Protein AF-A0AAV9ETV6-F1 (afdb_monomer_lite)

InterPro domains:
  IPR001173 Glycosyltransferase 2-like [PF13632] (322-531)
  IPR029044 Nucleotide-diphospho-sugar transferases [G3DSA:3.90.550.10] (221-447)
  IPR029044 Nucleotide-diphospho-sugar transferases [SSF53448] (230-508)

Secondary structure (DSSP, 8-state):
-------TTTT-----PPPP---PPPPPPPPP---------------------HHHHHHHHHHHHHHHHHHHHHHHHHHHHHHHHHHHHHHHHHHS-SSSS-TTHHHHHHHHHHHHHHHHHHHHHHHHHHHHTT----SS------S-----HHHHHHHHHHHHIIIIIHHHHHHHHHHHHHHHHHHHHHHHHHHHHHHHHHHTT--PPPSS-GGGGT-TTSTT--PPPEEEEEEESS-TTTHHHHHHHHHT--S-TTSEEEEEEE----HHHHHHHHHHHHHHHHTT--EEEEE-SS-TTHHHHHHHHHHTSGGGGG-SEEEE--TT-B--TTHHHHHGGGGSS-TTEEEEEEEEEETTTTSSHHHHHHHHHHHIIIIIIIHHHHHHHS-----SSSEEEEHHHHHHTT---SSSS-HHHHHHHHHHHTT-EEEEEEEEEEEE----SHHHHHHHHHHHHHHHHHHHHHHHHHHHHSSS-HHHHHIIIIIIIIIIIIIHHHHHHIIIIIIHHHHHH-TTSPPPHIIIIIHHHHHHHHHHSS-----GGGSSSS-------

Structure (mmCIF, N/CA/C/O backbone):
data_AF-A0AAV9ETV6-F1
#
_entry.id   AF-A0AAV9ETV6-F1
#
loop_
_atom_site.group_PDB
_atom_site.id
_atom_site.type_symbol
_atom_site.label_atom_id
_atom_site.label_alt_id
_atom_site.label_comp_id
_atom_site.label_asym_id
_atom_site.label_entity_id
_atom_site.label_seq_id
_atom_site.pdbx_PDB_ins_code
_atom_site.Cartn_x
_atom_site.Cartn_y
_atom_site.Cartn_z
_atom_site.occupancy
_atom_site.B_iso_or_equiv
_atom_site.auth_seq_id
_atom_site.auth_comp_id
_atom_site.auth_asym_id
_atom_site.auth_atom_id
_atom_site.pdbx_PDB_model_num
ATOM 1 N N . MET A 1 1 ? -21.860 4.421 -72.897 1.00 30.73 1 MET A N 1
ATOM 2 C CA . MET A 1 1 ? -22.232 5.645 -72.159 1.00 30.73 1 MET A CA 1
ATOM 3 C C . MET A 1 1 ? -23.097 5.223 -70.989 1.00 30.73 1 MET A C 1
ATOM 5 O O . MET A 1 1 ? -24.034 4.466 -71.198 1.00 30.73 1 MET A O 1
ATOM 9 N N . ALA A 1 2 ? -22.692 5.598 -69.779 1.00 28.62 2 ALA A N 1
ATOM 10 C CA . ALA A 1 2 ? -23.353 5.232 -68.531 1.00 28.62 2 ALA A CA 1
ATOM 11 C C . ALA A 1 2 ? -24.720 5.914 -68.372 1.00 28.62 2 ALA A C 1
ATOM 13 O O . ALA A 1 2 ? -24.930 6.994 -68.929 1.00 28.62 2 ALA A O 1
ATOM 14 N N . PRO A 1 3 ? -25.574 5.345 -67.511 1.00 32.81 3 PRO A N 1
ATOM 15 C CA . PRO A 1 3 ? -26.337 6.158 -66.580 1.00 32.81 3 PRO A CA 1
ATOM 16 C C . PRO A 1 3 ? -26.107 5.737 -65.119 1.00 32.81 3 PRO A C 1
ATOM 18 O O . PRO A 1 3 ? -25.825 4.585 -64.795 1.00 32.81 3 PRO A O 1
ATOM 21 N N . SER A 1 4 ? -26.193 6.749 -64.262 1.00 32.59 4 SER A N 1
ATOM 22 C CA . SER A 1 4 ? -26.050 6.770 -62.807 1.00 32.59 4 SER A CA 1
ATOM 23 C C . SER A 1 4 ? -27.175 6.046 -62.070 1.00 32.59 4 SER A C 1
ATOM 25 O O . SER A 1 4 ? -28.327 6.166 -62.483 1.00 32.59 4 SER A O 1
ATOM 27 N N . LEU A 1 5 ? -26.872 5.448 -60.911 1.00 27.88 5 LEU A N 1
ATOM 28 C CA . LEU A 1 5 ? -27.871 5.160 -59.879 1.00 27.88 5 LEU A CA 1
ATOM 29 C C . LEU A 1 5 ? -27.346 5.515 -58.480 1.00 27.88 5 LEU A C 1
ATOM 31 O O . LEU A 1 5 ? -26.204 5.229 -58.121 1.00 27.88 5 LEU A O 1
ATOM 35 N N . ASP A 1 6 ? -28.230 6.208 -57.774 1.00 27.58 6 ASP A N 1
ATOM 36 C CA . ASP A 1 6 ? -28.139 6.872 -56.478 1.00 27.58 6 ASP A CA 1
ATOM 37 C C . ASP A 1 6 ? -28.279 5.862 -55.318 1.00 27.58 6 ASP A C 1
ATOM 39 O O . ASP A 1 6 ? -29.001 4.875 -55.442 1.00 27.58 6 ASP A O 1
ATOM 43 N N . PHE A 1 7 ? -27.589 6.091 -54.196 1.00 32.94 7 PHE A N 1
ATOM 44 C CA . PHE A 1 7 ? -27.549 5.191 -53.025 1.00 32.94 7 PHE A CA 1
ATOM 45 C C . PHE A 1 7 ? -28.099 5.856 -51.748 1.00 32.94 7 PHE A C 1
ATOM 47 O O . PHE A 1 7 ? -27.670 5.551 -50.632 1.00 32.94 7 PHE A O 1
ATOM 54 N N . SER A 1 8 ? -29.073 6.758 -51.884 1.00 31.41 8 SER A N 1
ATOM 55 C CA . SER A 1 8 ? -29.690 7.462 -50.753 1.00 31.41 8 SER A CA 1
ATOM 56 C C . SER A 1 8 ? -30.632 6.612 -49.879 1.00 31.41 8 SER A C 1
ATOM 58 O O . SER A 1 8 ? -31.135 7.119 -48.882 1.00 31.41 8 SER A O 1
ATOM 60 N N . GLU A 1 9 ? -30.856 5.327 -50.176 1.00 29.98 9 GLU A N 1
ATOM 61 C CA . GLU A 1 9 ? -31.772 4.468 -49.396 1.00 29.98 9 GLU A CA 1
ATOM 62 C C . GLU A 1 9 ? -31.113 3.594 -48.316 1.00 29.98 9 GLU A C 1
ATOM 64 O O . GLU A 1 9 ? -31.819 2.919 -47.567 1.00 29.98 9 GLU A O 1
ATOM 69 N N . TRP A 1 10 ? -29.784 3.605 -48.146 1.00 30.84 10 TRP A N 1
ATOM 70 C CA . TRP A 1 10 ? -29.160 2.692 -47.171 1.00 30.84 10 TRP A CA 1
ATOM 71 C C . TRP A 1 10 ? -29.097 3.215 -45.721 1.00 30.84 10 TRP A C 1
ATOM 73 O O . TRP A 1 10 ? -28.673 2.490 -44.823 1.00 30.84 10 TRP A O 1
ATOM 83 N N . TRP A 1 11 ? -29.551 4.447 -45.466 1.00 29.66 11 TRP A N 1
ATOM 84 C CA . TRP A 1 11 ? -29.438 5.131 -44.165 1.00 29.66 11 TRP A CA 1
ATOM 85 C C . TRP A 1 11 ? -30.767 5.314 -43.417 1.00 29.66 11 TRP A C 1
ATOM 87 O O . TRP A 1 11 ? -30.956 6.302 -42.712 1.00 29.66 11 TRP A O 1
ATOM 97 N N . ALA A 1 12 ? -31.683 4.349 -43.513 1.00 30.08 12 ALA A N 1
ATOM 98 C CA . ALA A 1 12 ? -32.886 4.336 -42.684 1.00 30.08 12 ALA A CA 1
ATOM 99 C C . ALA A 1 12 ? -33.150 2.945 -42.093 1.00 30.08 12 ALA A C 1
ATOM 101 O O . ALA A 1 12 ? -33.788 2.103 -42.722 1.00 30.08 12 ALA A O 1
ATOM 102 N N . ARG A 1 13 ? -32.682 2.712 -40.857 1.00 26.73 13 ARG A N 1
ATOM 103 C CA . ARG A 1 13 ? -33.372 1.854 -39.878 1.00 26.73 13 ARG A CA 1
ATOM 104 C C . ARG A 1 13 ? -32.829 2.071 -38.463 1.00 26.73 13 ARG A C 1
ATOM 106 O O . ARG A 1 13 ? -31.669 1.784 -38.182 1.00 26.73 13 ARG A O 1
ATOM 113 N N . GLU A 1 14 ? -33.711 2.585 -37.611 1.00 29.44 14 GLU A N 1
ATOM 114 C CA . GLU A 1 14 ? -33.550 2.776 -36.170 1.00 29.44 14 GLU A CA 1
ATOM 115 C C . GLU A 1 14 ? -33.393 1.462 -35.386 1.00 29.44 14 GLU A C 1
ATOM 117 O O . GLU A 1 14 ? -33.915 0.405 -35.753 1.00 29.44 14 GLU A O 1
ATOM 122 N N . ASP A 1 15 ? -32.679 1.614 -34.270 1.00 33.44 15 ASP A N 1
ATOM 123 C CA . ASP A 1 15 ? -32.663 0.874 -33.008 1.00 33.44 15 ASP A CA 1
ATOM 124 C C . ASP A 1 15 ? -33.574 -0.353 -32.840 1.00 33.44 15 ASP A C 1
ATOM 126 O O . ASP A 1 15 ? -34.796 -0.262 -32.698 1.00 33.44 15 ASP A O 1
ATOM 130 N N . ARG A 1 16 ? -32.939 -1.514 -32.617 1.00 27.31 16 ARG A N 1
ATOM 131 C CA . ARG A 1 16 ? -33.507 -2.590 -31.791 1.00 27.31 16 ARG A CA 1
ATOM 132 C C . ARG A 1 16 ? -32.465 -3.179 -30.839 1.00 27.31 16 ARG A C 1
ATOM 134 O O . ARG A 1 16 ? -31.429 -3.689 -31.252 1.00 27.31 16 ARG A O 1
ATOM 141 N N . LYS A 1 17 ? -32.809 -3.113 -29.548 1.00 33.75 17 LYS A N 1
ATOM 142 C CA . LYS A 1 17 ? -32.171 -3.759 -28.391 1.00 33.75 17 LYS A CA 1
ATOM 143 C C . LYS A 1 17 ? -31.895 -5.247 -28.660 1.00 33.75 17 LYS A C 1
ATOM 145 O O . LYS A 1 17 ? -32.808 -5.972 -29.046 1.00 33.75 17 LYS A O 1
ATOM 150 N N . GLY A 1 18 ? -30.664 -5.697 -28.411 1.00 27.56 18 GLY A N 1
ATOM 151 C CA . GLY A 1 18 ? -30.272 -7.110 -28.462 1.00 27.56 18 GLY A CA 1
ATOM 152 C C . GLY A 1 18 ? -30.335 -7.775 -27.083 1.00 27.56 18 GLY A C 1
ATOM 153 O O . GLY A 1 18 ? -29.754 -7.277 -26.123 1.00 27.56 18 GLY A O 1
ATOM 154 N N . THR A 1 19 ? -31.059 -8.889 -27.004 1.00 28.94 19 THR A N 1
ATOM 155 C CA . THR A 1 19 ? -31.163 -9.838 -25.883 1.00 28.94 19 THR A CA 1
ATOM 156 C C . THR A 1 19 ? -29.903 -10.715 -25.735 1.00 28.94 19 THR A C 1
ATOM 158 O O . THR A 1 19 ? -29.146 -10.862 -26.698 1.00 28.94 19 THR A O 1
ATOM 161 N N . PRO A 1 20 ? -29.652 -11.312 -24.550 1.00 29.55 20 PRO A N 1
ATOM 162 C CA . PRO A 1 20 ? -28.448 -12.100 -24.289 1.00 29.55 20 PRO A CA 1
ATOM 163 C C . PRO A 1 20 ? -28.511 -13.472 -24.977 1.00 29.55 20 PRO A C 1
ATOM 165 O O . PRO A 1 20 ? -29.491 -14.205 -24.855 1.00 29.55 20 PRO A O 1
ATOM 168 N N . VAL A 1 21 ? -27.444 -13.817 -25.699 1.00 25.42 21 VAL A N 1
ATOM 169 C CA . VAL A 1 21 ? -27.274 -15.110 -26.371 1.00 25.42 21 VAL A CA 1
ATOM 170 C C . VAL A 1 21 ? -26.836 -16.158 -25.347 1.00 25.42 21 VAL A C 1
ATOM 172 O O . VAL A 1 21 ? -25.746 -16.078 -24.785 1.00 25.42 21 VAL A O 1
ATOM 175 N N . VAL A 1 22 ? -27.701 -17.146 -25.126 1.00 25.89 22 VAL A N 1
ATOM 176 C CA . VAL A 1 22 ? -27.409 -18.395 -24.415 1.00 25.89 22 VAL A CA 1
ATOM 177 C C . VAL A 1 22 ? -26.525 -19.259 -25.316 1.00 25.89 22 VAL A C 1
ATOM 179 O O . VAL A 1 22 ? -26.922 -19.598 -26.428 1.00 25.89 22 VAL A O 1
ATOM 182 N N . VAL A 1 23 ? -25.326 -19.608 -24.849 1.00 24.75 23 VAL A N 1
ATOM 183 C CA . VAL A 1 23 ? -24.436 -20.562 -25.526 1.00 24.75 23 VAL A CA 1
ATOM 184 C C . VAL A 1 23 ? -24.664 -21.940 -24.911 1.00 24.75 23 VAL A C 1
ATOM 186 O O . VAL A 1 23 ? -24.198 -22.226 -23.811 1.00 24.75 23 VAL A O 1
ATOM 189 N N . THR A 1 24 ? -25.396 -22.795 -25.617 1.00 24.56 24 THR A N 1
ATOM 190 C CA . THR A 1 24 ? -25.447 -24.238 -25.359 1.00 24.56 24 THR A CA 1
ATOM 191 C C . THR A 1 24 ? -24.158 -24.881 -25.871 1.00 24.56 24 THR A C 1
ATOM 193 O O . THR A 1 24 ? -23.831 -24.750 -27.049 1.00 24.56 24 THR A O 1
ATOM 196 N N . MET A 1 25 ? -23.412 -25.560 -24.994 1.00 26.31 25 MET A N 1
ATOM 197 C CA . MET A 1 25 ? -22.269 -26.384 -25.396 1.00 26.31 25 MET A CA 1
ATOM 198 C C . MET A 1 25 ? -22.768 -27.733 -25.926 1.00 26.31 25 MET A C 1
ATOM 200 O O . MET A 1 25 ? -23.367 -28.502 -25.177 1.00 26.31 25 MET A O 1
ATOM 204 N N . GLU A 1 26 ? -22.501 -28.029 -27.197 1.00 26.34 26 GLU A N 1
ATOM 205 C CA . GLU A 1 26 ? -22.598 -29.385 -27.744 1.00 26.34 26 GLU A CA 1
ATOM 206 C C . GLU A 1 26 ? -21.271 -30.135 -27.543 1.00 26.34 26 GLU A C 1
ATOM 208 O O . GLU A 1 26 ? -20.179 -29.594 -27.724 1.00 26.34 26 GLU A O 1
ATOM 213 N N . ASN A 1 27 ? -21.394 -31.391 -27.124 1.00 27.73 27 ASN A N 1
ATOM 214 C CA . ASN A 1 27 ? -20.329 -32.297 -26.702 1.00 27.73 27 ASN A CA 1
ATOM 215 C C . ASN A 1 27 ? -19.832 -33.121 -27.914 1.00 27.73 27 ASN A C 1
ATOM 217 O O . ASN A 1 27 ? -20.678 -33.706 -28.595 1.00 27.73 27 ASN A O 1
ATOM 221 N N . PRO A 1 28 ? -18.523 -33.235 -28.220 1.00 33.41 28 PRO A N 1
ATOM 222 C CA . PRO A 1 28 ? -18.075 -34.083 -29.320 1.00 33.41 28 PRO A CA 1
ATOM 223 C C . PRO A 1 28 ? -17.783 -35.518 -28.846 1.00 33.41 28 PRO A C 1
ATOM 225 O O . PRO A 1 28 ? -16.863 -35.763 -28.065 1.00 33.41 28 PRO A O 1
ATOM 228 N N . ASN A 1 29 ? -18.564 -36.470 -29.367 1.00 25.42 29 ASN A N 1
ATOM 229 C CA . ASN A 1 29 ? -18.336 -37.914 -29.258 1.00 25.42 29 ASN A CA 1
ATOM 230 C C . ASN A 1 29 ? -17.029 -38.325 -29.962 1.00 25.42 29 ASN A C 1
ATOM 232 O O . ASN A 1 29 ? -16.847 -38.045 -31.147 1.00 25.42 29 ASN A O 1
ATOM 236 N N . TYR A 1 30 ? -16.162 -39.059 -29.262 1.00 27.92 30 TYR A N 1
ATOM 237 C CA . TYR A 1 30 ? -15.064 -39.820 -29.863 1.00 27.92 30 TYR A CA 1
ATOM 238 C C . TYR A 1 30 ? -15.532 -41.252 -30.155 1.00 27.92 30 TYR A C 1
ATOM 240 O O . TYR A 1 30 ? -15.986 -41.951 -29.252 1.00 27.92 30 TYR A O 1
ATOM 248 N N . SER A 1 31 ? -15.409 -41.693 -31.409 1.00 24.39 31 SER A N 1
ATOM 249 C CA . SER A 1 31 ? -15.643 -43.078 -31.834 1.00 24.39 31 SER A CA 1
ATOM 250 C C . SER A 1 31 ? -14.358 -43.902 -31.717 1.00 24.39 31 SER A C 1
ATOM 252 O O . SER A 1 31 ? -13.364 -43.606 -32.384 1.00 24.39 31 SER A O 1
ATOM 254 N N . VAL A 1 32 ? -14.399 -44.942 -30.886 1.00 26.80 32 VAL A N 1
ATOM 255 C CA . VAL A 1 32 ? -13.412 -46.027 -30.820 1.00 26.80 32 VAL A CA 1
ATOM 256 C C . VAL A 1 32 ? -13.724 -47.012 -31.951 1.00 26.80 32 VAL A C 1
ATOM 258 O O . VAL A 1 32 ? -14.863 -47.446 -32.086 1.00 26.80 32 VAL A O 1
ATOM 261 N N . LEU A 1 33 ? -12.731 -47.319 -32.786 1.00 25.58 33 LEU A N 1
ATOM 262 C CA . LEU A 1 33 ? -12.790 -48.366 -33.808 1.00 25.58 33 LEU A CA 1
ATOM 263 C C . LEU A 1 33 ? -12.015 -49.576 -33.277 1.00 25.58 33 LEU A C 1
ATOM 265 O O . LEU A 1 33 ? -10.786 -49.542 -33.210 1.00 25.58 33 LEU A O 1
ATOM 269 N N . GLU A 1 34 ? -12.756 -50.603 -32.870 1.00 26.25 34 GLU A N 1
ATOM 270 C CA . GLU A 1 34 ? -12.272 -51.972 -32.687 1.00 26.25 34 GLU A CA 1
ATOM 271 C C . GLU A 1 34 ? -12.069 -52.618 -34.065 1.00 26.25 34 GLU A C 1
ATOM 273 O O . GLU A 1 34 ? -12.884 -52.435 -34.972 1.00 26.25 34 GLU A O 1
ATOM 278 N N . ILE A 1 35 ? -10.973 -53.358 -34.227 1.00 27.78 35 ILE A N 1
ATOM 279 C CA . ILE A 1 35 ? -10.763 -54.280 -35.345 1.00 27.78 35 ILE A CA 1
ATOM 280 C C . ILE A 1 35 ? -10.253 -55.581 -34.728 1.00 27.78 35 ILE A C 1
ATOM 282 O O . ILE A 1 35 ? -9.088 -55.646 -34.341 1.00 27.78 35 ILE A O 1
ATOM 286 N N . ASP A 1 36 ? -11.127 -56.580 -34.675 1.00 26.38 36 ASP A N 1
ATOM 287 C CA . ASP A 1 36 ? -10.782 -57.999 -34.584 1.00 26.38 36 ASP A CA 1
ATOM 288 C C . ASP A 1 36 ? -11.114 -58.638 -35.942 1.00 26.38 36 ASP A C 1
ATOM 290 O O . ASP A 1 36 ? -12.184 -58.387 -36.501 1.00 26.38 36 ASP A O 1
ATOM 294 N N . ASP A 1 37 ? -10.169 -59.368 -36.540 1.00 28.03 37 ASP A N 1
ATOM 295 C CA . ASP A 1 37 ? -10.215 -60.838 -36.530 1.00 28.03 37 ASP A CA 1
ATOM 296 C C . ASP A 1 37 ? -9.088 -61.488 -37.356 1.00 28.03 37 ASP A C 1
ATOM 298 O O . ASP A 1 37 ? -8.572 -60.952 -38.340 1.00 28.03 37 ASP A O 1
ATOM 302 N N . GLU A 1 38 ? -8.714 -62.675 -36.881 1.00 28.30 38 GLU A N 1
ATOM 303 C CA . GLU A 1 38 ? -7.606 -63.547 -37.267 1.00 28.30 38 GLU A CA 1
ATOM 304 C C . GLU A 1 38 ? -7.833 -64.344 -38.570 1.00 28.30 38 GLU A C 1
ATOM 306 O O . GLU A 1 38 ? -8.956 -64.689 -38.934 1.00 28.30 38 GLU A O 1
ATOM 311 N N . SER A 1 39 ? -6.744 -64.748 -39.242 1.00 27.11 39 SER A N 1
ATOM 312 C CA . SER A 1 39 ? -6.502 -66.153 -39.645 1.00 27.11 39 SER A CA 1
ATOM 313 C C . SER A 1 39 ? -5.148 -66.348 -40.355 1.00 27.11 39 SER A C 1
ATOM 315 O O . SER A 1 39 ? -4.560 -65.436 -40.930 1.00 27.11 39 SER A O 1
ATOM 317 N N . GLU A 1 40 ? -4.643 -67.570 -40.205 1.00 26.86 40 GLU A N 1
ATOM 318 C CA . GLU A 1 40 ? -3.270 -68.078 -40.289 1.00 26.86 40 GLU A CA 1
ATOM 319 C C . GLU A 1 40 ? -2.619 -68.092 -41.691 1.00 26.86 40 GLU A C 1
ATOM 321 O O . GLU A 1 40 ? -3.314 -68.210 -42.691 1.00 26.86 40 GLU A O 1
ATOM 326 N N . PHE A 1 41 ? -1.272 -68.075 -41.757 1.00 25.06 41 PHE A N 1
ATOM 327 C CA . PHE A 1 41 ? -0.443 -69.134 -42.387 1.00 25.06 41 PHE A CA 1
ATOM 328 C C . PHE A 1 41 ? 1.083 -68.863 -42.236 1.00 25.06 41 PHE A C 1
ATOM 330 O O . PHE A 1 41 ? 1.643 -67.950 -42.832 1.00 25.06 41 PHE A O 1
ATOM 337 N N . ILE A 1 42 ? 1.729 -69.699 -41.410 1.00 27.64 42 ILE A N 1
ATOM 338 C CA . ILE A 1 42 ? 3.054 -70.359 -41.523 1.00 27.64 42 ILE A CA 1
ATOM 339 C C . ILE A 1 42 ? 4.256 -69.605 -42.155 1.00 27.64 42 ILE A C 1
ATOM 341 O O . ILE A 1 42 ? 4.328 -69.426 -43.366 1.00 27.64 42 ILE A O 1
ATOM 345 N N . GLY A 1 43 ? 5.336 -69.459 -41.364 1.00 24.67 43 GLY A N 1
ATOM 346 C CA . GLY A 1 43 ? 6.658 -69.954 -41.794 1.00 24.67 43 GLY A CA 1
ATOM 347 C C . GLY A 1 43 ? 7.870 -69.007 -41.796 1.00 24.67 43 GLY A C 1
ATOM 348 O O . GLY A 1 43 ? 8.061 -68.217 -42.710 1.00 24.67 43 GLY A O 1
ATOM 349 N N . SER A 1 44 ? 8.805 -69.307 -40.888 1.00 24.14 44 SER A N 1
ATOM 350 C CA . SER A 1 44 ? 10.272 -69.143 -40.986 1.00 24.14 44 SER A CA 1
ATOM 351 C C . SER A 1 44 ? 10.947 -67.819 -40.577 1.00 24.14 44 SER A C 1
ATOM 353 O O . SER A 1 44 ? 10.694 -66.726 -41.071 1.00 24.14 44 SER A O 1
ATOM 355 N N . VAL A 1 45 ? 11.891 -68.003 -39.653 1.00 36.00 45 VAL A N 1
ATOM 356 C CA . VAL A 1 45 ? 12.966 -67.108 -39.217 1.00 36.00 45 VAL A CA 1
ATOM 357 C C . VAL A 1 45 ? 14.028 -67.012 -40.321 1.00 36.00 45 VAL A C 1
ATOM 359 O O . VAL A 1 45 ? 14.406 -68.064 -40.823 1.00 36.00 45 VAL A O 1
ATOM 362 N N . ILE A 1 46 ? 14.542 -65.807 -40.637 1.00 29.89 46 ILE A N 1
ATOM 363 C CA . ILE A 1 46 ? 15.963 -65.495 -40.949 1.00 29.89 46 ILE A CA 1
ATOM 364 C C . ILE A 1 46 ? 16.187 -63.971 -41.148 1.00 29.89 46 ILE A C 1
ATOM 366 O O . ILE A 1 46 ? 15.538 -63.317 -41.954 1.00 29.89 46 ILE A O 1
ATOM 370 N N . ASP A 1 47 ? 17.131 -63.472 -40.345 1.00 27.27 47 ASP A N 1
ATOM 371 C CA . ASP A 1 47 ? 18.176 -62.434 -40.482 1.00 27.27 47 ASP A CA 1
ATOM 372 C C . ASP A 1 47 ? 18.043 -61.110 -41.298 1.00 27.27 47 ASP A C 1
ATOM 374 O O . ASP A 1 47 ? 17.503 -61.009 -42.393 1.00 27.27 47 ASP A O 1
ATOM 378 N N . LYS A 1 48 ? 18.680 -60.092 -40.695 1.00 40.28 48 LYS A N 1
ATOM 379 C CA . LYS A 1 48 ? 19.070 -58.720 -41.092 1.00 40.28 48 LYS A CA 1
ATOM 380 C C . LYS A 1 48 ? 18.851 -58.234 -42.536 1.00 40.28 48 LYS A C 1
ATOM 382 O O . LYS A 1 48 ? 19.459 -58.712 -43.485 1.00 40.28 48 LYS A O 1
ATOM 387 N N . GLY A 1 49 ? 18.248 -57.040 -42.633 1.00 26.09 49 GLY A N 1
ATOM 388 C CA . GLY A 1 49 ? 18.327 -56.167 -43.811 1.00 26.09 49 GLY A CA 1
ATOM 389 C C . GLY A 1 49 ? 18.049 -54.696 -43.490 1.00 26.09 49 GLY A C 1
ATOM 390 O O . GLY A 1 49 ? 16.911 -54.264 -43.344 1.00 26.09 49 GLY A O 1
ATOM 391 N N . ARG A 1 50 ? 19.116 -53.906 -43.370 1.00 45.38 50 ARG A N 1
ATOM 392 C CA . ARG A 1 50 ? 19.131 -52.454 -43.150 1.00 45.38 50 ARG A CA 1
ATOM 393 C C . ARG A 1 50 ? 18.590 -51.739 -44.399 1.00 45.38 50 ARG A C 1
ATOM 395 O O . ARG A 1 50 ? 19.280 -51.675 -45.406 1.00 45.38 50 ARG A O 1
ATOM 402 N N . GLY A 1 51 ? 17.392 -51.160 -44.319 1.00 36.62 51 GLY A N 1
ATOM 403 C CA . GLY A 1 51 ? 16.803 -50.383 -45.416 1.00 36.62 51 GLY A CA 1
ATOM 404 C C . GLY A 1 51 ? 15.738 -49.404 -44.928 1.00 36.62 51 GLY A C 1
ATOM 405 O O . GLY A 1 51 ? 14.550 -49.609 -45.153 1.00 36.62 51 GLY A O 1
ATOM 406 N N . ARG A 1 52 ? 16.141 -48.335 -44.224 1.00 44.75 52 ARG A N 1
ATOM 407 C CA . ARG A 1 52 ? 15.217 -47.239 -43.886 1.00 44.75 52 ARG A CA 1
ATOM 408 C C . ARG A 1 52 ? 14.804 -46.532 -45.176 1.00 44.75 52 ARG A C 1
ATOM 410 O O . ARG A 1 52 ? 15.616 -45.902 -45.846 1.00 44.75 52 ARG A O 1
ATOM 417 N N . ASN A 1 53 ? 13.529 -46.683 -45.505 1.00 48.88 53 ASN A N 1
ATOM 418 C CA . ASN A 1 53 ? 12.889 -46.228 -46.727 1.00 48.88 53 ASN A CA 1
ATOM 419 C C . ASN A 1 53 ? 12.952 -44.689 -46.817 1.00 48.88 53 ASN A C 1
ATOM 421 O O . ASN A 1 53 ? 12.338 -43.992 -46.007 1.00 48.88 53 ASN A O 1
ATOM 425 N N . ALA A 1 54 ? 13.693 -44.146 -47.790 1.00 53.59 54 ALA A N 1
ATOM 426 C CA . ALA A 1 54 ? 13.883 -42.701 -47.979 1.00 53.59 54 ALA A CA 1
ATOM 427 C C . ALA A 1 54 ? 12.549 -41.929 -48.043 1.00 53.59 54 ALA A C 1
ATOM 429 O O . ALA A 1 54 ? 12.453 -40.809 -47.549 1.00 53.59 54 ALA A O 1
ATOM 430 N N . LYS A 1 55 ? 11.489 -42.584 -48.535 1.00 51.59 55 LYS A N 1
ATOM 431 C CA . LYS A 1 55 ? 10.124 -42.048 -48.625 1.00 51.59 55 LYS A CA 1
ATOM 432 C C . LYS A 1 55 ? 9.506 -41.694 -47.263 1.00 51.59 55 LYS A C 1
ATOM 434 O O . LYS A 1 55 ? 8.740 -40.738 -47.179 1.00 51.59 55 LYS A O 1
ATOM 439 N N . GLN A 1 56 ? 9.861 -42.410 -46.192 1.00 52.69 56 GLN A N 1
ATOM 440 C CA . GLN A 1 56 ? 9.368 -42.141 -44.833 1.00 52.69 56 GLN A CA 1
ATOM 441 C C . GLN A 1 56 ? 10.014 -40.881 -44.236 1.00 52.69 56 GLN A C 1
ATOM 443 O O . GLN A 1 56 ? 9.353 -40.105 -43.549 1.00 52.69 56 GLN A O 1
ATOM 448 N N . PHE A 1 57 ? 11.291 -40.634 -44.545 1.00 52.38 57 PHE A N 1
ATOM 449 C CA . PHE A 1 57 ? 12.005 -39.441 -44.084 1.00 52.38 57 PHE A CA 1
ATOM 450 C C . PHE A 1 57 ? 11.514 -38.178 -44.808 1.00 52.38 57 PHE A C 1
ATOM 452 O O . PHE A 1 57 ? 11.326 -37.138 -44.176 1.00 52.38 57 PHE A O 1
ATOM 459 N N . THR A 1 58 ? 11.215 -38.286 -46.108 1.00 63.25 58 THR A N 1
ATOM 460 C CA . THR A 1 58 ? 10.603 -37.206 -46.900 1.00 63.25 58 THR A CA 1
ATOM 461 C C . THR A 1 58 ? 9.219 -36.830 -46.367 1.00 63.25 58 THR A C 1
ATOM 463 O O . THR A 1 58 ? 8.910 -35.647 -46.243 1.00 63.25 58 THR A O 1
ATOM 466 N N . TRP A 1 59 ? 8.412 -37.820 -45.969 1.00 62.28 59 TRP A N 1
ATOM 467 C CA . TRP A 1 59 ? 7.083 -37.592 -45.393 1.00 62.28 59 TRP A CA 1
ATOM 468 C C . TRP A 1 59 ? 7.125 -36.885 -44.033 1.00 62.28 59 TRP A C 1
ATOM 470 O O . TRP A 1 59 ? 6.341 -35.970 -43.790 1.00 62.28 59 TRP A O 1
ATOM 480 N N . VAL A 1 60 ? 8.070 -37.245 -43.159 1.00 70.00 60 VAL A N 1
ATOM 481 C CA . VAL A 1 60 ? 8.244 -36.580 -41.854 1.00 70.00 60 VAL A CA 1
ATOM 482 C C . VAL A 1 60 ? 8.725 -35.132 -42.016 1.00 70.00 60 VAL A C 1
ATOM 484 O O . VAL A 1 60 ? 8.282 -34.250 -41.278 1.00 70.00 60 VAL A O 1
ATOM 487 N N . LEU A 1 61 ? 9.597 -34.863 -42.993 1.00 67.12 61 LEU A N 1
ATOM 488 C CA . LEU A 1 61 ? 10.038 -33.505 -43.332 1.00 67.12 61 LEU A CA 1
ATOM 489 C C . LEU A 1 61 ? 8.897 -32.655 -43.903 1.00 67.12 61 LEU A C 1
ATOM 491 O O . LEU A 1 61 ? 8.725 -31.516 -43.470 1.00 67.12 61 LEU A O 1
ATOM 495 N N . LEU A 1 62 ? 8.076 -33.220 -44.792 1.00 65.94 62 LEU A N 1
ATOM 496 C CA . LEU A 1 62 ? 6.877 -32.564 -45.325 1.00 65.94 62 LEU A CA 1
ATOM 497 C C . LEU A 1 62 ? 5.853 -32.252 -44.226 1.00 65.94 62 LEU A C 1
ATOM 499 O O . LEU A 1 62 ? 5.326 -31.143 -44.182 1.00 65.94 62 LEU A O 1
ATOM 503 N N . LEU A 1 63 ? 5.633 -33.170 -43.280 1.00 64.19 63 LEU A N 1
ATOM 504 C CA . LEU A 1 63 ? 4.758 -32.944 -42.123 1.00 64.19 63 LEU A CA 1
ATOM 505 C C . LEU A 1 63 ? 5.273 -31.826 -41.208 1.00 64.19 63 LEU A C 1
ATOM 507 O O . LEU A 1 63 ? 4.488 -30.990 -40.761 1.00 64.19 63 LEU A O 1
ATOM 511 N N . LYS A 1 64 ? 6.587 -31.765 -40.948 1.00 63.72 64 LYS A N 1
ATOM 512 C CA . LYS A 1 64 ? 7.193 -30.674 -40.164 1.00 63.72 64 LYS A CA 1
ATOM 513 C C . LYS A 1 64 ? 7.124 -29.330 -40.893 1.00 63.72 64 LYS A C 1
ATOM 515 O O . LYS A 1 64 ? 6.836 -28.323 -40.249 1.00 63.72 64 LYS A O 1
ATOM 520 N N . ALA A 1 65 ? 7.318 -29.315 -42.211 1.00 67.19 65 ALA A N 1
ATOM 521 C CA . ALA A 1 65 ? 7.171 -28.118 -43.036 1.00 67.19 65 ALA A CA 1
ATOM 522 C C . ALA A 1 65 ? 5.717 -27.622 -43.059 1.00 67.19 65 ALA A C 1
ATOM 524 O O . ALA A 1 65 ? 5.473 -26.440 -42.837 1.00 67.19 65 ALA A O 1
ATOM 525 N N . HIS A 1 66 ? 4.741 -28.520 -43.211 1.00 65.56 66 HIS A N 1
ATOM 526 C CA . HIS A 1 66 ? 3.319 -28.172 -43.166 1.00 65.56 66 HIS A CA 1
ATOM 527 C C . HIS A 1 66 ? 2.904 -27.621 -41.790 1.00 65.56 66 HIS A C 1
ATOM 529 O O . HIS A 1 66 ? 2.150 -26.654 -41.703 1.00 65.56 66 HIS A O 1
ATOM 535 N N . ARG A 1 67 ? 3.456 -28.171 -40.697 1.00 58.81 67 ARG A N 1
ATOM 536 C CA . ARG A 1 67 ? 3.253 -27.643 -39.334 1.00 58.81 67 ARG A CA 1
ATOM 537 C C . ARG A 1 67 ? 3.867 -26.251 -39.150 1.00 58.81 67 ARG A C 1
ATOM 539 O O . ARG A 1 67 ? 3.249 -25.399 -38.518 1.00 58.81 67 ARG A O 1
ATOM 546 N N . ALA A 1 68 ? 5.045 -26.004 -39.725 1.00 62.34 68 ALA A N 1
ATOM 547 C CA . ALA A 1 68 ? 5.693 -24.693 -39.698 1.00 62.34 68 ALA A CA 1
ATOM 548 C C . ALA A 1 68 ? 4.911 -23.647 -40.510 1.00 62.34 68 ALA A C 1
ATOM 550 O O . ALA A 1 68 ? 4.686 -22.544 -40.019 1.00 62.34 68 ALA A O 1
ATOM 551 N N . VAL A 1 69 ? 4.419 -24.009 -41.699 1.00 67.88 69 VAL A N 1
ATOM 552 C CA . VAL A 1 69 ? 3.547 -23.147 -42.516 1.00 67.88 69 VAL A CA 1
ATOM 553 C C . VAL A 1 69 ? 2.240 -22.846 -41.776 1.00 67.88 69 VAL A C 1
ATOM 555 O O . VAL A 1 69 ? 1.845 -21.686 -41.715 1.00 67.88 69 VAL A O 1
ATOM 558 N N . GLY A 1 70 ? 1.640 -23.843 -41.114 1.00 61.75 70 GLY A N 1
ATOM 559 C CA . GLY A 1 70 ? 0.472 -23.665 -40.244 1.00 61.75 70 GLY A CA 1
ATOM 560 C C . GLY A 1 70 ? 0.706 -22.673 -39.094 1.00 61.75 70 GLY A C 1
ATOM 561 O O . GLY A 1 70 ? -0.144 -21.823 -38.820 1.00 61.75 70 GLY A O 1
ATOM 562 N N . CYS A 1 71 ? 1.884 -22.714 -38.458 1.00 58.34 71 CYS A N 1
ATOM 563 C CA . CYS A 1 71 ? 2.288 -21.730 -37.447 1.00 58.34 71 CYS A CA 1
ATOM 564 C C . CYS A 1 71 ? 2.459 -20.320 -38.028 1.00 58.34 71 CYS A C 1
ATOM 566 O O . CYS A 1 71 ? 2.045 -19.352 -37.393 1.00 58.34 71 CYS A O 1
ATOM 568 N N . VAL A 1 72 ? 3.030 -20.186 -39.228 1.00 63.06 72 VAL A N 1
ATOM 569 C CA . VAL A 1 72 ? 3.196 -18.885 -39.899 1.00 63.06 72 VAL A CA 1
ATOM 570 C C . VAL A 1 72 ? 1.841 -18.291 -40.282 1.00 63.06 72 VAL A C 1
ATOM 572 O O . VAL A 1 72 ? 1.606 -17.107 -40.043 1.00 63.06 72 VAL A O 1
ATOM 575 N N . THR A 1 73 ? 0.913 -19.103 -40.796 1.00 65.38 73 THR A N 1
ATOM 576 C CA . THR A 1 73 ? -0.454 -18.651 -41.086 1.00 65.38 73 THR A CA 1
ATOM 577 C C . THR A 1 73 ? -1.204 -18.264 -39.818 1.00 65.38 73 THR A C 1
ATOM 579 O O . THR A 1 73 ? -1.878 -17.238 -39.817 1.00 65.38 73 THR A O 1
ATOM 582 N N . TRP A 1 74 ? -1.024 -19.003 -38.716 1.00 71.12 74 TRP A N 1
ATOM 583 C CA . TRP A 1 74 ? -1.623 -18.666 -37.423 1.00 71.12 74 TRP A CA 1
ATOM 584 C C . TRP A 1 74 ? -1.084 -17.338 -36.868 1.00 71.12 74 TRP A C 1
ATOM 586 O O . TRP A 1 74 ? -1.862 -16.483 -36.441 1.00 71.12 74 TRP A O 1
ATOM 596 N N . LEU A 1 75 ? 0.231 -17.111 -36.961 1.00 59.12 75 LEU A N 1
ATOM 597 C CA . LEU A 1 75 ? 0.872 -15.844 -36.592 1.00 59.12 75 LEU A CA 1
ATOM 598 C C . LEU A 1 75 ? 0.388 -14.679 -37.461 1.00 59.12 75 LEU A C 1
ATOM 600 O O . LEU A 1 75 ? 0.100 -13.608 -36.932 1.00 59.12 75 LEU A O 1
ATOM 604 N N . ALA A 1 76 ? 0.239 -14.886 -38.771 1.00 68.38 76 ALA A N 1
ATOM 605 C CA . ALA A 1 76 ? -0.291 -13.876 -39.682 1.00 68.38 76 ALA A CA 1
ATOM 606 C C . ALA A 1 76 ? -1.759 -13.537 -39.366 1.00 68.38 76 ALA A C 1
ATOM 608 O O . ALA A 1 76 ? -2.117 -12.361 -39.298 1.00 68.38 76 ALA A O 1
ATOM 609 N N . THR A 1 77 ? -2.601 -14.541 -39.092 1.00 71.56 77 THR A N 1
ATOM 610 C CA . THR A 1 77 ? -3.992 -14.316 -38.669 1.00 71.56 77 THR A CA 1
ATOM 611 C C . THR A 1 77 ? -4.084 -13.652 -37.300 1.00 71.56 77 THR A C 1
ATOM 613 O O . THR A 1 77 ? -4.915 -12.767 -37.115 1.00 71.56 77 THR A O 1
ATOM 616 N N . GLY A 1 78 ? -3.200 -14.001 -36.360 1.00 68.56 78 GLY A N 1
ATOM 617 C CA . GLY A 1 78 ? -3.110 -13.358 -35.051 1.00 68.56 78 GLY A CA 1
ATOM 618 C C . GLY A 1 78 ? -2.681 -11.896 -35.162 1.00 68.56 78 GLY A C 1
ATOM 619 O O . GLY A 1 78 ? -3.302 -11.023 -34.559 1.00 68.56 78 GLY A O 1
ATOM 620 N N . LEU A 1 79 ? -1.684 -11.605 -36.003 1.00 63.50 79 LEU A N 1
ATOM 621 C CA . LEU A 1 79 ? -1.235 -10.245 -36.300 1.00 63.50 79 LEU A CA 1
ATOM 622 C C . LEU A 1 79 ? -2.352 -9.421 -36.953 1.00 63.50 79 LEU A C 1
ATOM 624 O O . LEU A 1 79 ? -2.554 -8.263 -36.586 1.00 63.50 79 LEU A O 1
ATOM 628 N N . TRP A 1 80 ? -3.119 -10.014 -37.872 1.00 65.81 80 TRP A N 1
ATOM 629 C CA . TRP A 1 80 ? -4.221 -9.321 -38.538 1.00 65.81 80 TRP A CA 1
ATOM 630 C C . TRP A 1 80 ? -5.440 -9.136 -37.608 1.00 65.81 80 TRP A C 1
ATOM 632 O O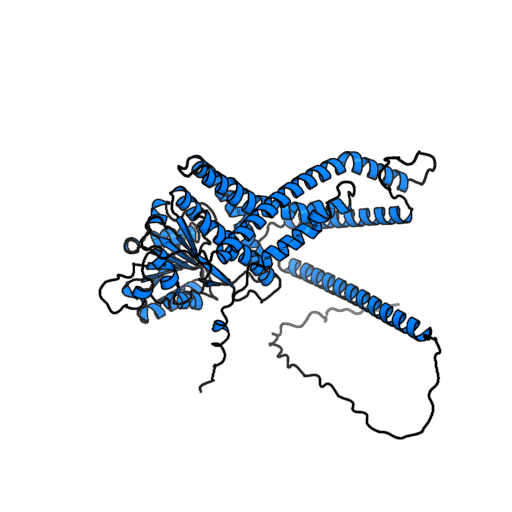 . TRP A 1 80 ? -6.068 -8.077 -37.586 1.00 65.81 80 TRP A O 1
ATOM 642 N N . ALA A 1 81 ? -5.741 -10.097 -36.737 1.00 70.38 81 ALA A N 1
ATOM 643 C CA . ALA A 1 81 ? -6.748 -9.921 -35.691 1.00 70.38 81 ALA A CA 1
ATOM 644 C C . ALA A 1 81 ? -6.353 -8.795 -34.718 1.00 70.38 81 ALA A C 1
ATOM 646 O O . ALA A 1 81 ? -7.181 -7.954 -34.361 1.00 70.38 81 ALA A O 1
ATOM 647 N N . LEU A 1 82 ? -5.070 -8.719 -34.355 1.00 61.91 82 LEU A N 1
ATOM 648 C CA . LEU A 1 82 ? -4.523 -7.703 -33.458 1.00 61.91 82 LEU A CA 1
ATOM 649 C C . LEU A 1 82 ? -4.539 -6.310 -34.103 1.00 61.91 82 LEU A C 1
ATOM 651 O O . LEU A 1 82 ? -5.028 -5.358 -33.499 1.00 61.91 82 LEU A O 1
ATOM 655 N N . LEU A 1 83 ? -4.108 -6.190 -35.359 1.00 64.19 83 LEU A N 1
ATOM 656 C CA . LEU A 1 83 ? -4.195 -4.950 -36.137 1.00 64.19 83 LEU A CA 1
ATOM 657 C C . LEU A 1 83 ? -5.653 -4.507 -36.361 1.00 64.19 83 LEU A C 1
ATOM 659 O O . LEU A 1 83 ? -5.952 -3.315 -36.269 1.00 64.19 83 LEU A O 1
ATOM 663 N N . SER A 1 84 ? -6.581 -5.443 -36.578 1.00 63.31 84 SER A N 1
ATOM 664 C CA . SER A 1 84 ? -8.020 -5.158 -36.687 1.00 63.31 84 SER A CA 1
ATOM 665 C C . SER A 1 84 ? -8.622 -4.694 -35.360 1.00 63.31 84 SER A C 1
ATOM 667 O O . SER A 1 84 ? -9.407 -3.745 -35.340 1.00 63.31 84 SER A O 1
ATOM 669 N N . ALA A 1 85 ? -8.224 -5.299 -34.237 1.00 63.69 85 ALA A N 1
ATOM 670 C CA . ALA A 1 85 ? -8.628 -4.874 -32.899 1.00 63.69 85 ALA A CA 1
ATOM 671 C C . ALA A 1 85 ? -8.061 -3.489 -32.544 1.00 63.69 85 ALA A C 1
ATOM 673 O O . ALA A 1 85 ? -8.772 -2.656 -31.979 1.00 63.69 85 ALA A O 1
ATOM 674 N N . VAL A 1 86 ? -6.814 -3.204 -32.933 1.00 65.38 86 VAL A N 1
ATOM 675 C CA . VAL A 1 86 ? -6.187 -1.879 -32.806 1.00 65.38 86 VAL A CA 1
ATOM 676 C C . VAL A 1 86 ? -6.928 -0.850 -33.661 1.00 65.38 86 VAL A C 1
ATOM 678 O O . VAL A 1 86 ? -7.239 0.233 -33.166 1.00 65.38 86 VAL A O 1
ATOM 681 N N . LYS A 1 87 ? -7.293 -1.189 -34.905 1.00 63.41 87 LYS A N 1
ATOM 682 C CA . LYS A 1 87 ? -8.090 -0.326 -35.790 1.00 63.41 87 LYS A CA 1
ATOM 683 C C . LYS A 1 87 ? -9.493 -0.066 -35.226 1.00 63.41 87 LYS A C 1
ATOM 685 O O . LYS A 1 87 ? -9.919 1.085 -35.199 1.00 63.41 87 LYS A O 1
ATOM 690 N N . LYS A 1 88 ? -10.181 -1.088 -34.697 1.00 59.88 88 LYS A N 1
ATOM 691 C CA . LYS A 1 88 ? -11.478 -0.931 -34.009 1.00 59.88 88 LYS A CA 1
ATOM 692 C C . LYS A 1 88 ? -11.366 -0.045 -32.766 1.00 59.88 88 LYS A C 1
ATOM 694 O O . LYS A 1 88 ? -12.188 0.850 -32.598 1.00 59.88 88 LYS A O 1
ATOM 699 N N . ARG A 1 89 ? -10.329 -0.220 -31.935 1.00 60.50 89 ARG A N 1
ATOM 700 C CA . ARG A 1 89 ? -10.076 0.662 -30.778 1.00 60.50 89 ARG A CA 1
ATOM 701 C C . ARG A 1 89 ? -9.740 2.094 -31.194 1.00 60.50 89 ARG A C 1
ATOM 703 O O . ARG A 1 89 ? -10.141 3.017 -30.498 1.00 60.50 89 ARG A O 1
ATOM 710 N N . LEU A 1 90 ? -9.037 2.296 -32.310 1.00 53.69 90 LEU A N 1
ATOM 711 C CA . LEU A 1 90 ? -8.745 3.627 -32.861 1.00 53.69 90 LEU A CA 1
ATOM 712 C C . LEU A 1 90 ? -10.019 4.359 -33.304 1.00 53.69 90 LEU A C 1
ATOM 714 O O . LEU A 1 90 ? -10.163 5.539 -33.000 1.00 53.69 90 LEU A O 1
ATOM 718 N N . ILE A 1 91 ? -10.946 3.653 -33.959 1.00 60.78 91 ILE A N 1
ATOM 719 C CA . ILE A 1 91 ? -12.233 4.209 -34.407 1.00 60.78 91 ILE A CA 1
ATOM 720 C C . ILE A 1 91 ? -13.145 4.498 -33.204 1.00 60.78 91 ILE A C 1
ATOM 722 O O . ILE A 1 91 ? -13.700 5.588 -33.101 1.00 60.78 91 ILE A O 1
ATOM 726 N N . PHE A 1 92 ? -13.230 3.577 -32.238 1.00 43.12 92 PHE A N 1
ATOM 727 C CA . PHE A 1 92 ? -14.040 3.768 -31.028 1.00 43.12 92 PHE A CA 1
ATOM 728 C C . PHE A 1 92 ? -13.530 4.937 -30.166 1.00 43.12 92 PHE A C 1
ATOM 730 O O . PHE A 1 92 ? -14.310 5.708 -29.619 1.00 43.12 92 PHE A O 1
ATOM 737 N N . ARG A 1 93 ? -12.209 5.150 -30.111 1.00 45.06 93 ARG A N 1
ATOM 738 C CA . ARG A 1 93 ? -11.598 6.264 -29.367 1.00 45.06 93 ARG A CA 1
ATOM 739 C C . ARG A 1 93 ? -11.771 7.629 -30.047 1.00 45.06 93 ARG A C 1
ATOM 741 O O . ARG A 1 93 ? -11.665 8.640 -29.363 1.00 45.06 93 ARG A O 1
ATOM 748 N N . GLN A 1 94 ? -12.044 7.669 -31.355 1.00 44.94 94 GLN A N 1
ATOM 749 C CA . GLN A 1 94 ? -12.463 8.893 -32.055 1.00 44.94 94 GLN A CA 1
ATOM 750 C C . GLN A 1 94 ? -13.923 9.271 -31.759 1.00 44.94 94 GLN A C 1
ATOM 752 O O . GLN A 1 94 ? -14.246 10.450 -31.831 1.00 44.94 94 GLN A O 1
ATOM 757 N N . GLY A 1 95 ? -14.779 8.309 -31.394 1.00 40.94 95 GLY A N 1
ATOM 758 C CA . GLY A 1 95 ? -16.166 8.569 -30.984 1.00 40.94 95 GLY A CA 1
ATOM 759 C C . GLY A 1 95 ? -16.332 8.950 -29.507 1.00 40.94 95 GLY A C 1
ATOM 760 O O . GLY A 1 95 ? -17.268 9.658 -29.166 1.00 40.94 95 GLY A O 1
ATOM 761 N N . VAL A 1 96 ? -15.411 8.523 -28.635 1.00 39.81 96 VAL A N 1
ATOM 762 C CA . VAL A 1 96 ? -15.499 8.704 -27.166 1.00 39.81 96 VAL A CA 1
ATOM 763 C C . VAL A 1 96 ? -14.684 9.911 -26.660 1.00 39.81 96 VAL A C 1
ATOM 765 O O . VAL A 1 96 ? -14.591 10.151 -25.465 1.00 39.81 96 VAL A O 1
ATOM 768 N N . SER A 1 97 ? -14.091 10.729 -27.539 1.00 35.69 97 SER A N 1
ATOM 769 C CA . SER A 1 97 ? -13.326 11.920 -27.124 1.00 35.69 97 SER A CA 1
ATOM 770 C C . SER A 1 97 ? -14.194 13.151 -26.818 1.00 35.69 97 SER A C 1
ATOM 772 O O . SER A 1 97 ? -13.784 14.276 -27.112 1.00 35.69 97 SER A O 1
ATOM 774 N N . VAL A 1 98 ? -15.379 12.949 -26.245 1.00 42.84 98 VAL A N 1
ATOM 775 C CA . VAL A 1 98 ? -16.138 14.007 -25.578 1.00 42.84 98 VAL A CA 1
ATOM 776 C C . VAL A 1 98 ? -15.994 13.743 -24.084 1.00 42.84 98 VAL A C 1
ATOM 778 O O . VAL A 1 98 ? -16.396 12.699 -23.594 1.00 42.84 98 VAL A O 1
ATOM 781 N N . GLU A 1 99 ? -15.353 14.701 -23.419 1.00 40.56 99 GLU A N 1
ATOM 782 C CA . GLU A 1 99 ? -15.092 14.799 -21.980 1.00 40.56 99 GLU A CA 1
ATOM 783 C C . GLU A 1 99 ? -13.857 14.069 -21.422 1.00 40.56 99 GLU A C 1
ATOM 785 O O . GLU A 1 99 ? -13.761 12.852 -21.336 1.00 40.56 99 GLU A O 1
ATOM 790 N N . THR A 1 100 ? -12.925 14.899 -20.934 1.00 43.06 100 THR A N 1
ATOM 791 C CA . THR A 1 100 ? -11.798 14.598 -20.029 1.00 43.06 100 THR A CA 1
ATOM 792 C C . THR A 1 100 ? -10.476 14.080 -20.619 1.00 43.06 100 THR A C 1
ATOM 794 O O . THR A 1 100 ? -9.958 13.049 -20.219 1.00 43.06 100 THR A O 1
ATOM 797 N N . ASP A 1 101 ? -9.827 14.871 -21.486 1.00 40.09 101 ASP A N 1
ATOM 798 C CA . ASP A 1 101 ? -8.370 15.109 -21.383 1.00 40.09 101 ASP A CA 1
ATOM 799 C C . ASP A 1 101 ? -7.907 16.240 -22.320 1.00 40.09 101 ASP A C 1
ATOM 801 O O . ASP A 1 101 ? -8.437 16.420 -23.416 1.00 40.09 101 ASP A O 1
ATOM 805 N N . LYS A 1 102 ? -6.888 17.016 -21.914 1.00 43.09 102 LYS A N 1
ATOM 806 C CA . LYS A 1 102 ? -6.321 18.111 -22.732 1.00 43.09 102 LYS A CA 1
ATOM 807 C C . LYS A 1 102 ? -5.888 17.579 -24.122 1.00 43.09 102 LYS A C 1
ATOM 809 O O . LYS A 1 102 ? -4.920 16.815 -24.192 1.00 43.09 102 LYS A O 1
ATOM 814 N N . PRO A 1 103 ? -6.495 18.026 -25.240 1.00 43.25 103 PRO A N 1
ATOM 815 C CA . PRO A 1 103 ? -6.442 17.333 -26.539 1.00 43.25 103 PRO A CA 1
ATOM 816 C C . PRO A 1 103 ? -5.086 17.373 -27.277 1.00 43.25 103 PRO A C 1
ATOM 818 O O . PRO A 1 103 ? -4.920 16.721 -28.308 1.00 43.25 103 PRO A O 1
ATOM 821 N N . GLY A 1 104 ? -4.084 18.101 -26.771 1.00 52.75 104 GLY A N 1
ATOM 822 C CA . GLY A 1 104 ? -2.792 18.281 -27.452 1.00 52.75 104 GLY A CA 1
ATOM 823 C C . GLY A 1 104 ? -1.712 17.241 -27.119 1.00 52.75 104 GLY A C 1
ATOM 824 O O . GLY A 1 104 ? -0.982 16.799 -28.006 1.00 52.75 104 GLY A O 1
ATOM 825 N N . LYS A 1 105 ? -1.591 16.813 -25.852 1.00 55.31 105 LYS A N 1
ATOM 826 C CA . LYS A 1 105 ? -0.430 16.012 -25.401 1.00 55.31 105 LYS A CA 1
ATOM 827 C C . LYS A 1 105 ? -0.450 14.572 -25.918 1.00 55.31 105 LYS A C 1
ATOM 829 O O . LYS A 1 105 ? 0.588 14.058 -26.328 1.00 55.31 105 LYS A O 1
ATOM 834 N N . GLY A 1 106 ? -1.623 13.937 -25.952 1.00 58.69 106 GLY A N 1
ATOM 835 C CA . GLY A 1 106 ? -1.767 12.566 -26.455 1.00 58.69 106 GLY A CA 1
ATOM 836 C C . GLY A 1 106 ? -1.481 12.445 -27.954 1.00 58.69 106 GLY A C 1
ATOM 837 O O . GLY A 1 106 ? -0.859 11.476 -28.385 1.00 58.69 106 GLY A O 1
ATOM 838 N N . ARG A 1 107 ? -1.868 13.456 -28.745 1.00 72.56 107 ARG A N 1
ATOM 839 C CA . ARG A 1 107 ? -1.639 13.487 -30.198 1.00 72.56 107 ARG A CA 1
ATOM 840 C C . ARG A 1 107 ? -0.156 13.673 -30.535 1.00 72.56 107 ARG A C 1
ATOM 842 O O . ARG A 1 107 ? 0.340 12.990 -31.427 1.00 72.56 107 ARG A O 1
ATOM 849 N N . LEU A 1 108 ? 0.557 14.521 -29.788 1.00 75.50 108 LEU A N 1
ATOM 850 C CA . LEU A 1 108 ? 2.007 14.703 -29.934 1.00 75.50 108 LEU A CA 1
ATOM 851 C C . LEU A 1 108 ? 2.789 13.439 -29.567 1.00 75.50 108 LEU A C 1
ATOM 853 O O . LEU A 1 108 ? 3.638 13.003 -30.337 1.00 75.50 108 LEU A O 1
ATOM 857 N N . LEU A 1 109 ? 2.474 12.817 -28.428 1.00 72.50 109 LEU A N 1
ATOM 858 C CA . LEU A 1 109 ? 3.166 11.608 -27.972 1.00 72.50 109 LEU A CA 1
ATOM 859 C C . LEU A 1 109 ? 2.917 10.428 -28.920 1.00 72.50 109 LEU A C 1
ATOM 861 O O . LEU A 1 109 ? 3.831 9.675 -29.241 1.00 72.50 109 LEU A O 1
ATOM 865 N N . PHE A 1 110 ? 1.698 10.305 -29.441 1.00 76.25 110 PHE A N 1
ATOM 866 C CA . PHE A 1 110 ? 1.380 9.314 -30.462 1.00 76.25 110 PHE A CA 1
ATOM 867 C C . PHE A 1 110 ? 2.094 9.582 -31.795 1.00 76.25 110 PHE A C 1
ATOM 869 O O . PHE A 1 110 ? 2.588 8.647 -32.424 1.00 76.25 110 PHE A O 1
ATOM 876 N N . GLY A 1 111 ? 2.188 10.849 -32.212 1.00 83.19 111 GLY A N 1
ATOM 877 C CA . GLY A 1 111 ? 2.979 11.253 -33.375 1.00 83.19 111 GLY A CA 1
ATOM 878 C C . GLY A 1 111 ? 4.458 10.905 -33.210 1.00 83.19 111 GLY A C 1
ATOM 879 O O . GLY A 1 111 ? 5.045 10.301 -34.104 1.00 83.19 111 GLY A O 1
ATOM 880 N N . PHE A 1 112 ? 5.024 11.187 -32.034 1.00 81.06 112 PHE A N 1
ATOM 881 C CA . PHE A 1 112 ? 6.392 10.816 -31.677 1.00 81.06 112 PHE A CA 1
ATOM 882 C C . PHE A 1 112 ? 6.607 9.300 -31.735 1.00 81.06 112 PHE A C 1
ATOM 884 O O . PHE A 1 112 ? 7.551 8.852 -32.373 1.00 81.06 112 PHE A O 1
ATOM 891 N N . LEU A 1 113 ? 5.711 8.499 -31.148 1.00 78.38 113 LEU A N 1
ATOM 892 C CA . LEU A 1 113 ? 5.808 7.034 -31.190 1.00 78.38 113 LEU A CA 1
ATOM 893 C C . LEU A 1 113 ? 5.741 6.485 -32.621 1.00 78.38 113 LEU A C 1
ATOM 895 O O . LEU A 1 113 ? 6.479 5.561 -32.955 1.00 78.38 113 LEU A O 1
ATOM 899 N N . ARG A 1 114 ? 4.886 7.054 -33.482 1.00 80.06 114 ARG A N 1
ATOM 900 C CA . ARG A 1 114 ? 4.818 6.674 -34.901 1.00 80.06 114 ARG A CA 1
ATOM 901 C C . ARG A 1 114 ? 6.095 7.032 -35.654 1.00 80.06 114 ARG A C 1
ATOM 903 O O . ARG A 1 114 ? 6.587 6.205 -36.414 1.00 80.06 114 ARG A O 1
ATOM 910 N N . ALA A 1 115 ? 6.621 8.237 -35.440 1.00 83.81 115 ALA A N 1
ATOM 911 C CA . ALA A 1 115 ? 7.873 8.668 -36.048 1.00 83.81 115 ALA A CA 1
ATOM 912 C C . ALA A 1 115 ? 9.042 7.792 -35.577 1.00 83.81 115 ALA A C 1
ATOM 914 O O . ALA A 1 115 ? 9.806 7.307 -36.402 1.00 83.81 115 ALA A O 1
ATOM 915 N N . PHE A 1 116 ? 9.125 7.515 -34.274 1.00 80.38 116 PHE A N 1
ATOM 916 C CA . PHE A 1 116 ? 10.132 6.630 -33.695 1.00 80.38 116 PHE A CA 1
ATOM 917 C C . PHE A 1 116 ? 10.052 5.223 -34.293 1.00 80.38 116 PHE A C 1
ATOM 919 O O . PHE A 1 116 ? 11.060 4.715 -34.765 1.00 80.38 116 PHE A O 1
ATOM 926 N N . LEU A 1 117 ? 8.855 4.630 -34.374 1.00 81.81 117 LEU A N 1
ATOM 927 C CA . LEU A 1 117 ? 8.661 3.323 -35.006 1.00 81.81 117 LEU A CA 1
ATOM 928 C C . LEU A 1 117 ? 9.093 3.325 -36.479 1.00 81.81 117 LEU A C 1
ATOM 930 O O . LEU A 1 117 ? 9.766 2.396 -36.916 1.00 81.81 117 LEU A O 1
ATOM 934 N N . ALA A 1 118 ? 8.731 4.359 -37.243 1.00 84.56 118 ALA A N 1
ATOM 935 C CA . ALA A 1 118 ? 9.135 4.477 -38.641 1.00 84.56 118 ALA A CA 1
ATOM 936 C C . ALA A 1 118 ? 10.663 4.568 -38.779 1.00 84.56 118 ALA A C 1
ATOM 938 O O . ALA A 1 118 ? 11.249 3.829 -39.567 1.00 84.56 118 ALA A O 1
ATOM 939 N N . VAL A 1 119 ? 11.315 5.406 -37.967 1.00 83.00 119 VAL A N 1
ATOM 940 C CA . VAL A 1 119 ? 12.780 5.532 -37.928 1.00 83.00 119 VAL A CA 1
ATOM 941 C C . VAL A 1 119 ? 13.434 4.205 -37.538 1.00 83.00 119 VAL A C 1
ATOM 943 O O . VAL A 1 119 ? 14.386 3.785 -38.189 1.00 83.00 119 VAL A O 1
ATOM 946 N N . SER A 1 120 ? 12.897 3.501 -36.540 1.00 79.88 120 SER A N 1
ATOM 947 C CA . SER A 1 120 ? 13.367 2.178 -36.122 1.00 79.88 120 SER A CA 1
ATOM 948 C C . SER A 1 120 ? 13.255 1.128 -37.231 1.00 79.88 120 SER A C 1
ATOM 950 O O . SER A 1 120 ? 14.182 0.345 -37.415 1.00 79.88 120 SER A O 1
ATOM 952 N N . LEU A 1 121 ? 12.157 1.111 -37.994 1.00 83.44 121 LEU A N 1
ATOM 953 C CA . LEU A 1 121 ? 11.977 0.184 -39.119 1.00 83.44 121 LEU A CA 1
ATOM 954 C C . LEU A 1 121 ? 12.927 0.497 -40.279 1.00 83.44 121 LEU A C 1
ATOM 956 O O . LEU A 1 121 ? 13.477 -0.423 -40.886 1.00 83.44 121 LEU A O 1
ATOM 960 N N . VAL A 1 122 ? 13.157 1.782 -40.564 1.00 83.94 122 VAL A N 1
ATOM 961 C CA . VAL A 1 122 ? 14.152 2.207 -41.558 1.00 83.94 122 VAL A CA 1
ATOM 962 C C . VAL A 1 122 ? 15.548 1.777 -41.114 1.00 83.94 122 VAL A C 1
ATOM 964 O O . VAL A 1 122 ? 16.237 1.111 -41.879 1.00 83.94 122 VAL A O 1
ATOM 967 N N . ALA A 1 123 ? 15.939 2.069 -39.871 1.00 78.19 123 ALA A N 1
ATOM 968 C CA . ALA A 1 123 ? 17.232 1.667 -39.322 1.00 78.19 123 ALA A CA 1
ATOM 969 C C . ALA A 1 123 ? 17.430 0.142 -39.362 1.00 78.19 123 ALA A C 1
ATOM 971 O O . ALA A 1 123 ? 18.476 -0.327 -39.798 1.00 78.19 123 ALA A O 1
ATOM 972 N N . LEU A 1 124 ? 16.405 -0.637 -38.997 1.00 81.94 124 LEU A N 1
ATOM 973 C CA . LEU A 1 124 ? 16.440 -2.098 -39.092 1.00 81.94 124 LEU A CA 1
ATOM 974 C C . LEU A 1 124 ? 16.626 -2.572 -40.540 1.00 81.94 124 LEU A C 1
ATOM 976 O O . LEU A 1 124 ? 17.423 -3.469 -40.795 1.00 81.94 124 LEU A O 1
ATOM 980 N N . THR A 1 125 ? 15.919 -1.961 -41.492 1.00 82.81 125 THR A N 1
ATOM 981 C CA . THR A 1 125 ? 16.047 -2.303 -42.917 1.00 82.81 125 THR A CA 1
ATOM 982 C C . THR A 1 125 ? 17.460 -2.015 -43.425 1.00 82.81 125 THR A C 1
ATOM 984 O O . THR A 1 125 ? 18.035 -2.845 -44.124 1.00 82.81 125 THR A O 1
ATOM 987 N N . LEU A 1 126 ? 18.046 -0.876 -43.034 1.00 80.88 126 LEU A N 1
ATOM 988 C CA . LEU A 1 126 ? 19.428 -0.525 -43.370 1.00 80.88 126 LEU A CA 1
ATOM 989 C C . LEU A 1 126 ? 20.425 -1.556 -42.820 1.00 80.88 126 LEU A C 1
ATOM 991 O O . LEU A 1 126 ? 21.304 -1.989 -43.560 1.00 80.88 126 LEU A O 1
ATOM 995 N N . GLU A 1 127 ? 20.264 -1.993 -41.568 1.00 80.44 127 GLU A N 1
ATOM 996 C CA . GLU A 1 127 ? 21.133 -3.009 -40.953 1.00 80.44 127 GLU A CA 1
ATOM 997 C C . GLU A 1 127 ? 20.976 -4.391 -41.613 1.00 80.44 127 GLU A C 1
ATOM 999 O O . GLU A 1 127 ? 21.966 -5.088 -41.826 1.00 80.44 127 GLU A O 1
ATOM 1004 N N . VAL A 1 128 ? 19.760 -4.785 -42.012 1.00 81.94 128 VAL A N 1
ATOM 1005 C CA . VAL A 1 128 ? 19.518 -6.043 -42.748 1.00 81.94 128 VAL A CA 1
ATOM 1006 C C . VAL A 1 128 ? 20.147 -6.005 -44.143 1.00 81.94 128 VAL A C 1
ATOM 1008 O O . VAL A 1 128 ? 20.752 -6.985 -44.577 1.00 81.94 128 VAL A O 1
ATOM 1011 N N . VAL A 1 129 ? 20.051 -4.874 -44.847 1.00 81.88 129 VAL A N 1
ATOM 1012 C CA . VAL A 1 129 ? 20.718 -4.687 -46.146 1.00 81.88 129 VAL A CA 1
ATOM 1013 C C . VAL A 1 129 ? 22.239 -4.703 -45.973 1.00 81.88 129 VAL A C 1
ATOM 1015 O O . VAL A 1 129 ? 22.938 -5.343 -46.757 1.00 81.88 129 VAL A O 1
ATOM 1018 N N . ALA A 1 130 ? 22.761 -4.057 -44.928 1.00 77.25 130 ALA A N 1
ATOM 1019 C CA . ALA A 1 130 ? 24.178 -4.107 -44.583 1.00 77.25 130 ALA A CA 1
ATOM 1020 C C . ALA A 1 130 ? 24.641 -5.544 -44.272 1.00 77.25 130 ALA A C 1
ATOM 1022 O O . ALA A 1 130 ? 25.710 -5.940 -44.734 1.00 77.25 130 ALA A O 1
ATOM 1023 N N . HIS A 1 131 ? 23.819 -6.346 -43.578 1.00 78.19 131 HIS A N 1
ATOM 1024 C CA . HIS A 1 131 ? 24.075 -7.772 -43.327 1.00 78.19 131 HIS A CA 1
ATOM 1025 C C . HIS A 1 131 ? 24.223 -8.559 -44.616 1.00 78.19 131 HIS A C 1
ATOM 1027 O O . HIS A 1 131 ? 25.213 -9.263 -44.807 1.00 78.19 131 HIS A O 1
ATOM 1033 N N . TRP A 1 132 ? 23.256 -8.409 -45.520 1.00 79.31 132 TRP A N 1
ATOM 1034 C CA . TRP A 1 132 ? 23.252 -9.128 -46.790 1.00 79.31 132 TRP A CA 1
ATOM 1035 C C . TRP A 1 132 ? 24.430 -8.754 -47.690 1.00 79.31 132 TRP A C 1
ATOM 1037 O O . TRP A 1 132 ? 24.946 -9.608 -48.406 1.00 79.31 132 TRP A O 1
ATOM 1047 N N . ASN A 1 133 ? 24.875 -7.498 -47.618 1.00 76.50 133 ASN A N 1
ATOM 1048 C CA . ASN A 1 133 ? 26.044 -7.005 -48.342 1.00 76.50 133 ASN A CA 1
ATOM 1049 C C . ASN A 1 133 ? 27.378 -7.307 -47.634 1.00 76.50 133 ASN A C 1
ATOM 1051 O O . ASN A 1 133 ? 28.431 -6.896 -48.119 1.00 76.50 133 ASN A O 1
ATOM 1055 N N . GLY A 1 134 ? 27.360 -7.999 -46.488 1.00 70.56 134 GLY A N 1
ATOM 1056 C CA . GLY A 1 134 ? 28.566 -8.373 -45.750 1.00 70.56 134 GLY A CA 1
ATOM 1057 C C . GLY A 1 134 ? 29.284 -7.203 -45.073 1.00 70.56 134 GLY A C 1
ATOM 1058 O O . GLY A 1 134 ? 30.458 -7.321 -44.739 1.00 70.56 134 GLY A O 1
ATOM 1059 N N . TRP A 1 135 ? 28.610 -6.075 -44.832 1.00 72.50 135 TRP A N 1
ATOM 1060 C CA . TRP A 1 135 ? 29.184 -4.870 -44.208 1.00 72.50 135 TRP A CA 1
ATOM 1061 C C . TRP A 1 135 ? 29.354 -4.996 -42.684 1.00 72.50 135 TRP A C 1
ATOM 1063 O O . TRP A 1 135 ? 29.262 -4.020 -41.941 1.00 72.50 135 TRP A O 1
ATOM 1073 N N . HIS A 1 136 ? 29.554 -6.215 -42.192 1.00 61.72 136 HIS A N 1
ATOM 1074 C CA . HIS A 1 136 ? 29.503 -6.544 -40.778 1.00 61.72 136 HIS A CA 1
ATOM 1075 C C . HIS A 1 136 ? 30.875 -6.612 -40.124 1.00 61.72 136 HIS A C 1
ATOM 1077 O O . HIS A 1 136 ? 31.754 -7.360 -40.543 1.00 61.72 136 HIS A O 1
ATOM 1083 N N . PHE A 1 137 ? 31.022 -5.860 -39.033 1.00 57.03 137 PHE A N 1
ATOM 1084 C CA . PHE A 1 137 ? 32.223 -5.840 -38.208 1.00 57.03 137 PHE A CA 1
ATOM 1085 C C . PHE A 1 137 ? 32.316 -7.105 -37.341 1.00 57.03 137 PHE A C 1
ATOM 1087 O O . PHE A 1 137 ? 31.563 -7.266 -36.381 1.00 57.03 137 PHE A O 1
ATOM 1094 N N . HIS A 1 138 ? 33.280 -7.982 -37.630 1.00 47.56 138 HIS A N 1
ATOM 1095 C CA . HIS A 1 138 ? 33.790 -8.946 -36.650 1.00 47.56 138 HIS A CA 1
ATOM 1096 C C . HIS A 1 138 ? 34.753 -8.216 -35.694 1.00 47.56 138 HIS A C 1
ATOM 1098 O O . HIS A 1 138 ? 35.733 -7.620 -36.136 1.00 47.56 138 HIS A O 1
ATOM 1104 N N . ARG A 1 139 ? 34.497 -8.237 -34.378 1.00 46.16 139 ARG A N 1
ATOM 1105 C CA . ARG A 1 139 ? 35.468 -7.764 -33.360 1.00 46.16 139 ARG A CA 1
ATOM 1106 C C . ARG A 1 139 ? 36.642 -8.760 -33.223 1.00 46.16 139 ARG A C 1
ATOM 1108 O O . ARG A 1 139 ? 36.403 -9.941 -33.471 1.00 46.16 139 ARG A O 1
ATOM 1115 N N . PRO A 1 140 ? 37.865 -8.356 -32.785 1.00 44.22 140 PRO A N 1
ATOM 1116 C CA . PRO A 1 140 ? 38.191 -7.189 -31.954 1.00 44.22 140 PRO A CA 1
ATOM 1117 C C . PRO A 1 140 ? 39.354 -6.306 -32.463 1.00 44.22 140 PRO A C 1
ATOM 1119 O O . PRO A 1 140 ? 40.049 -5.716 -31.646 1.00 44.22 140 PRO A O 1
ATOM 1122 N N . ASN A 1 141 ? 39.566 -6.163 -33.772 1.00 36.81 141 ASN A N 1
ATOM 1123 C CA . ASN A 1 141 ? 40.459 -5.123 -34.292 1.00 36.81 141 ASN A CA 1
ATOM 1124 C C . ASN A 1 141 ? 39.624 -4.088 -35.043 1.00 36.81 141 ASN A C 1
ATOM 1126 O O . ASN A 1 141 ? 38.994 -4.399 -36.048 1.00 36.81 141 ASN A O 1
ATOM 1130 N N . LEU A 1 142 ? 39.607 -2.864 -34.512 1.00 46.22 142 LEU A N 1
ATOM 1131 C CA . LEU A 1 142 ? 39.024 -1.646 -35.087 1.00 46.22 142 LEU A CA 1
ATOM 1132 C C . LEU A 1 142 ? 39.757 -1.238 -36.381 1.00 46.22 142 LEU A C 1
ATOM 1134 O O . LEU A 1 142 ? 40.276 -0.132 -36.499 1.00 46.22 142 LEU A O 1
ATOM 1138 N N . GLN A 1 143 ? 39.831 -2.130 -37.364 1.00 40.59 143 GLN A N 1
ATOM 1139 C CA . GLN A 1 143 ? 40.241 -1.758 -38.706 1.00 40.59 143 GLN A CA 1
ATOM 1140 C C . GLN A 1 143 ? 38.994 -1.289 -39.444 1.00 40.59 143 GLN A C 1
ATOM 1142 O O . GLN A 1 143 ? 38.186 -2.072 -39.941 1.00 40.59 143 GLN A O 1
ATOM 1147 N N . ILE A 1 144 ? 38.829 0.036 -39.459 1.00 49.50 144 ILE A N 1
ATOM 1148 C CA . ILE A 1 144 ? 38.100 0.728 -40.522 1.00 49.50 144 ILE A CA 1
ATOM 1149 C C . ILE A 1 144 ? 38.623 0.118 -41.833 1.00 49.50 144 ILE A C 1
ATOM 1151 O O . ILE A 1 144 ? 39.845 0.098 -41.992 1.00 49.50 144 ILE A O 1
ATOM 1155 N N . PRO A 1 145 ? 37.769 -0.425 -42.724 1.00 46.44 145 PRO A N 1
ATOM 1156 C CA . PRO A 1 145 ? 38.240 -0.995 -43.979 1.00 46.44 145 PRO A CA 1
ATOM 1157 C C . PRO A 1 145 ? 39.134 0.031 -44.673 1.00 46.44 145 PRO A C 1
ATOM 1159 O O . PRO A 1 145 ? 38.686 1.152 -44.934 1.00 46.44 145 PRO A O 1
ATOM 1162 N N . GLU A 1 146 ? 40.405 -0.316 -44.895 1.00 43.12 146 GLU A N 1
ATOM 1163 C CA . GLU A 1 146 ? 41.325 0.559 -45.611 1.00 43.12 146 GLU A CA 1
ATOM 1164 C C . GLU A 1 146 ? 40.716 0.882 -46.976 1.00 43.12 146 GLU A C 1
ATOM 1166 O O . GLU A 1 146 ? 40.334 0.024 -47.775 1.00 43.12 146 GLU A O 1
ATOM 1171 N N . THR A 1 147 ? 40.548 2.178 -47.174 1.00 54.53 147 THR A N 1
ATOM 1172 C CA . THR A 1 147 ? 39.836 2.846 -48.251 1.00 54.53 147 THR A CA 1
ATOM 1173 C C . THR A 1 147 ? 40.384 2.469 -49.623 1.00 54.53 147 THR A C 1
ATOM 1175 O O . THR A 1 147 ? 41.311 3.125 -50.077 1.00 54.53 147 THR A O 1
ATOM 1178 N N . THR A 1 148 ? 39.820 1.480 -50.325 1.00 46.19 148 THR A N 1
ATOM 1179 C CA . THR A 1 148 ? 40.129 1.290 -51.764 1.00 46.19 148 THR A CA 1
ATOM 1180 C C . THR A 1 148 ? 39.026 0.674 -52.635 1.00 46.19 148 THR A C 1
ATOM 1182 O O . THR A 1 148 ? 39.298 0.326 -53.780 1.00 46.19 148 THR A O 1
ATOM 1185 N N . VAL A 1 149 ? 37.759 0.605 -52.206 1.00 49.06 149 VAL A N 1
ATOM 1186 C CA . VAL A 1 149 ? 36.662 0.293 -53.149 1.00 49.06 149 VAL A CA 1
ATOM 1187 C C . VAL A 1 149 ? 35.457 1.181 -52.864 1.00 49.06 149 VAL A C 1
ATOM 1189 O O . VAL A 1 149 ? 34.734 0.980 -51.892 1.00 49.06 149 VAL A O 1
ATOM 1192 N N . ILE A 1 150 ? 35.251 2.191 -53.714 1.00 50.91 150 ILE A N 1
ATOM 1193 C CA . ILE A 1 150 ? 34.085 3.079 -53.664 1.00 50.91 150 ILE A CA 1
ATOM 1194 C C . ILE A 1 150 ? 32.843 2.254 -54.026 1.00 50.91 150 ILE A C 1
ATOM 1196 O O . ILE A 1 150 ? 32.496 2.099 -55.194 1.00 50.91 150 ILE A O 1
ATOM 1200 N N . TRP A 1 151 ? 32.160 1.732 -53.012 1.00 55.16 151 TRP A N 1
ATOM 1201 C CA . TRP A 1 151 ? 30.746 1.385 -53.105 1.00 55.16 151 TRP A CA 1
ATOM 1202 C C . TRP A 1 151 ? 29.933 2.668 -52.852 1.00 55.16 151 TRP A C 1
ATOM 1204 O O . TRP A 1 151 ? 30.325 3.481 -52.021 1.00 55.16 151 TRP A O 1
ATOM 1214 N N . GLY A 1 152 ? 28.869 2.906 -53.631 1.00 68.88 152 GLY A N 1
ATOM 1215 C CA . GLY A 1 152 ? 28.220 4.220 -53.823 1.00 68.88 152 GLY A CA 1
ATOM 1216 C C . GLY A 1 152 ? 27.682 4.949 -52.575 1.00 68.88 152 GLY A C 1
ATOM 1217 O O . GLY A 1 152 ? 27.834 4.493 -51.449 1.00 68.88 152 GLY A O 1
ATOM 1218 N N . TRP A 1 153 ? 27.001 6.090 -52.776 1.00 72.50 153 TRP A N 1
ATOM 1219 C CA . TRP A 1 153 ? 26.496 7.014 -51.731 1.00 72.50 153 TRP A CA 1
ATOM 1220 C C . TRP A 1 153 ? 25.893 6.347 -50.480 1.00 72.50 153 TRP A C 1
ATOM 1222 O O . TRP A 1 153 ? 26.055 6.845 -49.368 1.00 72.50 153 TRP A O 1
ATOM 1232 N N . PHE A 1 154 ? 25.230 5.202 -50.652 1.00 71.81 154 PHE A N 1
ATOM 1233 C CA . PHE A 1 154 ? 24.645 4.406 -49.576 1.00 71.81 154 PHE A CA 1
ATOM 1234 C C . PHE A 1 154 ? 25.687 3.828 -48.596 1.00 71.81 154 PHE A C 1
ATOM 1236 O O . PHE A 1 154 ? 25.484 3.879 -47.385 1.00 71.81 154 PHE A O 1
ATOM 1243 N N . HIS A 1 155 ? 26.826 3.340 -49.096 1.00 73.56 155 HIS A N 1
ATOM 1244 C CA . HIS A 1 155 ? 27.913 2.814 -48.267 1.00 73.56 155 HIS A CA 1
ATOM 1245 C C . HIS A 1 155 ? 28.602 3.931 -47.471 1.00 73.56 155 HIS A C 1
ATOM 1247 O O . HIS A 1 155 ? 28.791 3.801 -46.264 1.00 73.56 155 HIS A O 1
ATOM 1253 N N . GLY A 1 156 ? 28.884 5.071 -48.115 1.00 75.56 156 GLY A N 1
ATOM 1254 C CA . GLY A 1 156 ? 29.437 6.250 -47.439 1.00 75.56 156 GLY A CA 1
ATOM 1255 C C . GLY A 1 156 ? 28.506 6.801 -46.353 1.00 75.56 156 GLY A C 1
ATOM 1256 O O . GLY A 1 156 ? 28.958 7.131 -45.256 1.00 75.56 156 GLY A O 1
ATOM 1257 N N . GLY A 1 157 ? 27.193 6.827 -46.615 1.00 79.25 157 GLY A N 1
ATOM 1258 C CA . GLY A 1 157 ? 26.183 7.188 -45.618 1.00 79.25 157 GLY A CA 1
ATOM 1259 C C . GLY A 1 157 ? 26.153 6.230 -44.422 1.00 79.25 157 GLY A C 1
ATOM 1260 O O . GLY A 1 157 ? 26.119 6.682 -43.278 1.00 79.25 157 GLY A O 1
ATOM 1261 N N . TYR A 1 158 ? 26.232 4.917 -44.666 1.00 80.50 158 TYR A N 1
ATOM 1262 C CA . TYR A 1 158 ? 26.303 3.912 -43.600 1.00 80.50 158 TYR A CA 1
ATOM 1263 C C . TYR A 1 158 ? 27.591 4.044 -42.774 1.00 80.50 158 TYR A C 1
ATOM 1265 O O . TYR A 1 158 ? 27.537 4.039 -41.547 1.00 80.50 158 TYR A O 1
ATOM 1273 N N . GLN A 1 159 ? 28.744 4.260 -43.412 1.00 79.06 159 GLN A N 1
ATOM 1274 C CA . GLN A 1 159 ? 30.014 4.475 -42.713 1.00 79.06 159 GLN A CA 1
ATOM 1275 C C . GLN A 1 159 ? 30.001 5.754 -41.857 1.00 79.06 159 GLN A C 1
ATOM 1277 O O . GLN A 1 159 ? 30.478 5.740 -40.719 1.00 79.06 159 GLN A O 1
ATOM 1282 N N . ALA A 1 160 ? 29.418 6.847 -42.362 1.00 81.81 160 ALA A N 1
ATOM 1283 C CA . ALA A 1 16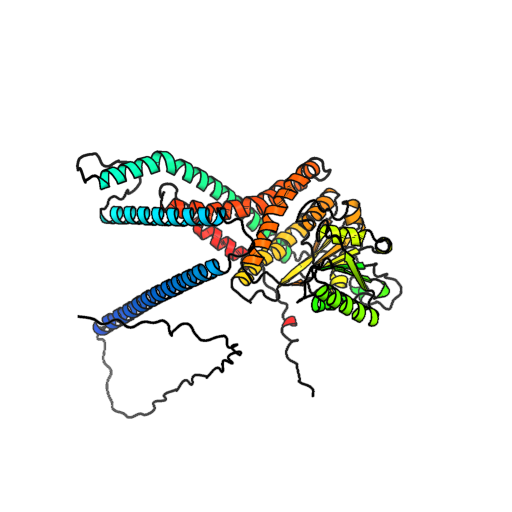0 ? 29.241 8.082 -41.600 1.00 81.81 160 ALA A CA 1
ATOM 1284 C C . ALA A 1 160 ? 28.319 7.876 -40.387 1.00 81.81 160 ALA A C 1
ATOM 1286 O O . ALA A 1 160 ? 28.652 8.305 -39.280 1.00 81.81 160 ALA A O 1
ATOM 1287 N N . TRP A 1 161 ? 27.201 7.164 -40.571 1.00 82.19 161 TRP A N 1
ATOM 1288 C CA . TRP A 1 161 ? 26.306 6.770 -39.481 1.00 82.19 161 TRP A CA 1
ATOM 1289 C C . TRP A 1 161 ? 27.027 5.929 -38.421 1.00 82.19 161 TRP A C 1
ATOM 1291 O O . TRP A 1 161 ? 26.928 6.232 -37.234 1.00 82.19 161 TRP A O 1
ATOM 1301 N N . MET A 1 162 ? 27.803 4.926 -38.833 1.00 81.12 162 MET A N 1
ATOM 1302 C CA . MET A 1 162 ? 28.577 4.070 -37.930 1.00 81.12 162 MET A CA 1
ATOM 1303 C C . MET A 1 162 ? 29.605 4.865 -37.122 1.00 81.12 162 MET A C 1
ATOM 1305 O O . MET A 1 162 ? 29.692 4.708 -35.904 1.00 81.12 162 MET A O 1
ATOM 1309 N N . SER A 1 163 ? 30.344 5.765 -37.777 1.00 82.06 163 SER A N 1
ATOM 1310 C CA . SER A 1 163 ? 31.302 6.651 -37.108 1.00 82.06 163 SER A CA 1
ATOM 1311 C C . SER A 1 163 ? 30.607 7.571 -36.100 1.00 82.06 163 SER A C 1
ATOM 1313 O O . SER A 1 163 ? 31.056 7.705 -34.961 1.00 82.06 163 SER A O 1
ATOM 1315 N N . PHE A 1 164 ? 29.464 8.156 -36.471 1.00 84.94 164 PHE A N 1
ATOM 1316 C CA . PHE A 1 164 ? 28.676 8.992 -35.568 1.00 84.94 164 PHE A CA 1
ATOM 1317 C C . PHE A 1 164 ? 28.141 8.199 -34.365 1.00 84.94 164 PHE A C 1
ATOM 1319 O O . PHE A 1 164 ? 28.293 8.621 -33.215 1.00 84.94 164 PHE A O 1
ATOM 1326 N N . ARG A 1 165 ? 27.565 7.017 -34.613 1.00 85.88 165 ARG A N 1
ATOM 1327 C CA . ARG A 1 165 ? 27.047 6.118 -33.577 1.00 85.88 165 ARG A CA 1
ATOM 1328 C C . ARG A 1 165 ? 28.138 5.730 -32.585 1.00 85.88 165 ARG A C 1
ATOM 1330 O O . ARG A 1 165 ? 27.927 5.851 -31.379 1.00 85.88 165 ARG A O 1
ATOM 1337 N N . TYR A 1 166 ? 29.300 5.310 -33.080 1.00 83.88 166 TYR A N 1
ATOM 1338 C CA . TYR A 1 166 ? 30.427 4.895 -32.251 1.00 83.88 166 TYR A CA 1
ATOM 1339 C C . TYR A 1 166 ? 30.994 6.055 -31.418 1.00 83.88 166 TYR A C 1
ATOM 1341 O O . TYR A 1 166 ? 31.167 5.913 -30.208 1.00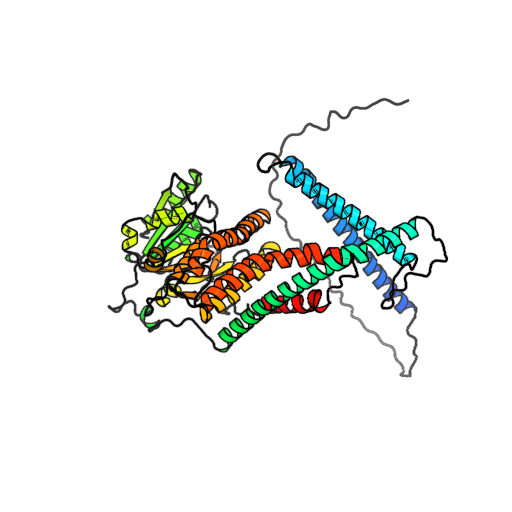 83.88 166 TYR A O 1
ATOM 1349 N N . ASN A 1 167 ? 31.236 7.213 -32.040 1.00 83.50 167 ASN A N 1
ATOM 1350 C CA . ASN A 1 167 ? 31.919 8.331 -31.386 1.00 83.50 167 ASN A CA 1
ATOM 1351 C C . ASN A 1 167 ? 31.025 9.119 -30.415 1.00 83.50 167 ASN A C 1
ATOM 1353 O O . ASN A 1 167 ? 31.520 9.593 -29.394 1.00 83.50 167 ASN A O 1
ATOM 1357 N N . TYR A 1 168 ? 29.724 9.256 -30.698 1.00 86.00 168 TYR A N 1
ATOM 1358 C CA . TYR A 1 168 ? 28.846 10.158 -29.937 1.00 86.00 168 TYR A CA 1
ATOM 1359 C C . TYR A 1 168 ? 27.738 9.449 -29.152 1.00 86.00 168 TYR A C 1
ATOM 1361 O O . TYR A 1 168 ? 27.376 9.900 -28.066 1.00 86.00 168 TYR A O 1
ATOM 1369 N N . ILE A 1 169 ? 27.191 8.343 -29.664 1.00 87.31 169 ILE A N 1
ATOM 1370 C CA . ILE A 1 169 ? 26.026 7.680 -29.053 1.00 87.31 169 ILE A CA 1
ATOM 1371 C C . ILE A 1 169 ? 26.458 6.539 -28.124 1.00 87.31 169 ILE A C 1
ATOM 1373 O O . ILE A 1 169 ? 25.959 6.423 -27.001 1.00 87.31 169 ILE A O 1
ATOM 1377 N N . ALA A 1 170 ? 27.396 5.701 -28.567 1.00 86.81 170 ALA A N 1
ATOM 1378 C CA . ALA A 1 170 ? 27.753 4.461 -27.884 1.00 86.81 170 ALA A CA 1
ATOM 1379 C C . ALA A 1 170 ? 28.246 4.681 -26.447 1.00 86.81 170 ALA A C 1
ATOM 1381 O O . ALA A 1 170 ? 27.846 3.944 -25.548 1.00 86.81 170 ALA A O 1
ATOM 1382 N N . ALA A 1 171 ? 29.076 5.701 -26.204 1.00 88.31 171 ALA A N 1
ATOM 1383 C CA . ALA A 1 171 ? 29.598 5.994 -24.868 1.00 88.31 171 ALA A CA 1
ATOM 1384 C C . ALA A 1 171 ? 28.486 6.372 -23.874 1.00 88.31 171 ALA A C 1
ATOM 1386 O O . ALA A 1 171 ? 28.472 5.878 -22.743 1.00 88.31 171 ALA A O 1
ATOM 1387 N N . LEU A 1 172 ? 27.525 7.194 -24.310 1.00 88.81 172 LEU A N 1
ATOM 1388 C CA . LEU A 1 172 ? 26.391 7.615 -23.490 1.00 88.81 172 LEU A CA 1
ATOM 1389 C C . LEU A 1 172 ? 25.486 6.429 -23.151 1.00 88.81 172 LEU A C 1
ATOM 1391 O O . LEU A 1 172 ? 25.163 6.219 -21.982 1.00 88.81 172 LEU A O 1
ATOM 1395 N N . ILE A 1 173 ? 25.114 5.629 -24.156 1.00 87.81 173 ILE A N 1
ATOM 1396 C CA . ILE A 1 173 ? 24.261 4.454 -23.937 1.00 87.81 173 ILE A CA 1
ATOM 1397 C C . ILE A 1 173 ? 24.984 3.440 -23.056 1.00 87.81 173 ILE A C 1
ATOM 1399 O O . ILE A 1 173 ? 24.382 2.929 -22.122 1.00 87.81 173 ILE A O 1
ATOM 1403 N N . ARG A 1 174 ? 26.284 3.202 -23.264 1.00 89.62 174 ARG A N 1
ATOM 1404 C CA . ARG A 1 174 ? 27.073 2.310 -22.404 1.00 89.62 174 ARG A CA 1
ATOM 1405 C C . ARG A 1 174 ? 27.094 2.788 -20.951 1.00 89.62 174 ARG A C 1
ATOM 1407 O O . ARG A 1 174 ? 26.912 1.975 -20.052 1.00 89.62 174 ARG A O 1
ATOM 1414 N N . SER A 1 175 ? 27.277 4.087 -20.711 1.00 89.31 175 SER A N 1
ATOM 1415 C CA . SER A 1 175 ? 27.233 4.663 -19.361 1.00 89.31 175 SER A CA 1
ATOM 1416 C C . SER A 1 175 ? 25.855 4.487 -18.711 1.00 89.31 175 SER A C 1
ATOM 1418 O O . SER A 1 175 ? 25.761 3.993 -17.585 1.00 89.31 175 SER A O 1
ATOM 1420 N N . LEU A 1 176 ? 24.783 4.802 -19.445 1.00 88.88 176 LEU A N 1
ATOM 1421 C CA . LEU A 1 176 ? 23.406 4.651 -18.976 1.00 88.88 176 LEU A CA 1
ATOM 1422 C C . LEU A 1 176 ? 23.047 3.182 -18.699 1.00 88.88 176 LEU A C 1
ATOM 1424 O O . LEU A 1 176 ? 22.424 2.885 -17.677 1.00 88.88 176 LEU A O 1
ATOM 1428 N N . SER A 1 177 ? 23.475 2.267 -19.571 1.00 89.81 177 SER A N 1
ATOM 1429 C CA . SER A 1 177 ? 23.330 0.822 -19.398 1.00 89.81 177 SER A CA 1
ATOM 1430 C C . SER A 1 177 ? 24.043 0.349 -18.140 1.00 89.81 177 SER A C 1
ATOM 1432 O O . SER A 1 177 ? 23.407 -0.271 -17.294 1.00 89.81 177 SER A O 1
ATOM 1434 N N . SER A 1 178 ? 25.322 0.693 -17.956 1.00 89.81 178 SER A N 1
ATOM 1435 C CA . SER A 1 178 ? 26.085 0.330 -16.754 1.00 89.81 178 SER A CA 1
ATOM 1436 C C . SER A 1 178 ? 25.439 0.862 -15.474 1.00 89.81 178 SER A C 1
ATOM 1438 O O . SER A 1 178 ? 25.348 0.140 -14.482 1.00 89.81 178 SER A O 1
ATOM 1440 N N . PHE A 1 179 ? 24.930 2.096 -15.499 1.00 90.50 179 PHE A N 1
ATOM 1441 C CA . PHE A 1 179 ? 24.196 2.672 -14.375 1.00 90.50 179 PHE A CA 1
ATOM 1442 C C . PHE A 1 179 ? 22.906 1.895 -14.070 1.00 90.50 179 PHE A C 1
ATOM 1444 O O . PHE A 1 179 ? 22.660 1.531 -12.921 1.00 90.50 179 PHE A O 1
ATOM 1451 N N . CYS A 1 180 ? 22.102 1.570 -15.086 1.00 90.00 180 CYS A N 1
ATOM 1452 C CA . CYS A 1 180 ? 20.874 0.797 -14.892 1.00 90.00 180 CYS A CA 1
ATOM 1453 C C . CYS A 1 180 ? 21.149 -0.643 -14.443 1.00 90.00 180 CYS A C 1
ATOM 1455 O O . CYS A 1 180 ? 20.406 -1.164 -13.615 1.00 90.00 180 CYS A O 1
ATOM 1457 N N . VAL A 1 181 ? 22.227 -1.266 -14.928 1.00 89.56 181 VAL A N 1
ATOM 1458 C CA . VAL A 1 181 ? 22.687 -2.584 -14.465 1.00 89.56 181 VAL A CA 1
ATOM 1459 C C . VAL A 1 181 ? 23.064 -2.531 -12.987 1.00 89.56 181 VAL A C 1
ATOM 1461 O O . VAL A 1 181 ? 22.655 -3.408 -12.230 1.00 89.56 181 VAL A O 1
ATOM 1464 N N . LEU A 1 182 ? 23.776 -1.490 -12.542 1.00 91.56 182 LEU A N 1
ATOM 1465 C CA . LEU A 1 182 ? 24.100 -1.308 -11.126 1.00 91.56 182 LEU A CA 1
ATOM 1466 C C . LEU A 1 182 ? 22.833 -1.178 -10.269 1.00 91.56 182 LEU A C 1
ATOM 1468 O O . LEU A 1 182 ? 22.705 -1.864 -9.256 1.00 91.56 182 LEU A O 1
ATOM 1472 N N . LEU A 1 183 ? 21.872 -0.347 -10.686 1.00 91.56 183 LEU A N 1
ATOM 1473 C CA . LEU A 1 183 ? 20.596 -0.204 -9.974 1.00 91.56 183 LEU A CA 1
ATOM 1474 C C . LEU A 1 183 ? 19.805 -1.520 -9.937 1.00 91.56 183 LEU A C 1
ATOM 1476 O O . LEU A 1 183 ? 19.248 -1.878 -8.900 1.00 91.56 183 LEU A O 1
ATOM 1480 N N . PHE A 1 184 ? 19.798 -2.265 -11.041 1.00 89.44 184 PHE A N 1
ATOM 1481 C CA . PHE A 1 184 ? 19.170 -3.579 -11.127 1.00 89.44 184 PHE A CA 1
ATOM 1482 C C . PHE A 1 184 ? 19.825 -4.601 -10.189 1.00 89.44 184 PHE A C 1
ATOM 1484 O O . PHE A 1 184 ? 19.118 -5.368 -9.532 1.00 89.44 184 PHE A O 1
ATOM 1491 N N . LEU A 1 185 ? 21.156 -4.593 -10.069 1.00 90.75 185 LEU A N 1
ATOM 1492 C CA . LEU A 1 185 ? 21.885 -5.442 -9.124 1.00 90.75 185 LEU A CA 1
ATOM 1493 C C . LEU A 1 185 ? 21.545 -5.097 -7.672 1.00 90.75 185 LEU A C 1
ATOM 1495 O O . LEU A 1 185 ? 21.257 -6.000 -6.889 1.00 90.75 185 LEU A O 1
ATOM 1499 N N . ILE A 1 186 ? 21.516 -3.807 -7.323 1.00 92.69 186 ILE A N 1
ATOM 1500 C CA . ILE A 1 186 ? 21.133 -3.348 -5.978 1.00 92.69 186 ILE A CA 1
ATOM 1501 C C . ILE A 1 186 ? 19.702 -3.797 -5.653 1.00 92.69 186 ILE A C 1
ATOM 1503 O O . ILE A 1 186 ? 19.451 -4.342 -4.578 1.00 92.69 186 ILE A O 1
ATOM 1507 N N . GLN A 1 187 ? 18.767 -3.637 -6.594 1.00 90.56 187 GLN A N 1
ATOM 1508 C CA . GLN A 1 187 ? 17.390 -4.095 -6.415 1.00 90.56 187 GLN A CA 1
ATOM 1509 C C . GLN A 1 187 ? 17.300 -5.619 -6.254 1.00 90.56 187 GLN A C 1
ATOM 1511 O O . GLN A 1 187 ? 16.536 -6.118 -5.427 1.00 90.56 187 GLN A O 1
ATOM 1516 N N . SER A 1 188 ? 18.052 -6.360 -7.066 1.00 90.81 188 SER A N 1
ATOM 1517 C CA . SER A 1 188 ? 18.087 -7.823 -7.025 1.00 90.81 188 SER A CA 1
ATOM 1518 C C . SER A 1 188 ? 18.642 -8.324 -5.692 1.00 90.81 188 SER A C 1
ATOM 1520 O O . SER A 1 188 ? 18.120 -9.288 -5.136 1.00 90.81 188 SER A O 1
ATOM 1522 N N . ALA A 1 189 ? 19.643 -7.632 -5.141 1.00 92.69 189 ALA A N 1
ATOM 1523 C CA . ALA A 1 189 ? 20.182 -7.913 -3.818 1.00 92.69 189 ALA A CA 1
ATOM 1524 C C . ALA A 1 189 ? 19.153 -7.652 -2.702 1.00 92.69 189 ALA A C 1
ATOM 1526 O O . ALA A 1 189 ? 18.966 -8.528 -1.863 1.00 92.69 189 ALA A O 1
ATOM 1527 N N . ASP A 1 190 ? 18.433 -6.518 -2.709 1.00 92.81 190 ASP A N 1
ATOM 1528 C CA . ASP A 1 190 ? 17.351 -6.249 -1.733 1.00 92.81 190 ASP A CA 1
ATOM 1529 C C . ASP A 1 190 ? 16.275 -7.343 -1.785 1.00 92.81 190 ASP A C 1
ATOM 1531 O O . ASP A 1 190 ? 15.916 -7.911 -0.754 1.00 92.81 190 ASP A O 1
ATOM 1535 N N . ARG A 1 191 ? 15.827 -7.734 -2.987 1.00 90.94 191 ARG A N 1
ATOM 1536 C CA . ARG A 1 191 ? 14.858 -8.832 -3.147 1.00 90.94 191 ARG A CA 1
ATOM 1537 C C . ARG A 1 191 ? 15.386 -10.164 -2.628 1.00 90.94 191 ARG A C 1
ATOM 1539 O O . ARG A 1 191 ? 14.641 -10.879 -1.961 1.00 90.94 191 ARG A O 1
ATOM 1546 N N . LEU A 1 192 ? 16.644 -10.499 -2.911 1.00 92.25 192 LEU A N 1
ATOM 1547 C CA . LEU A 1 192 ? 17.263 -11.725 -2.413 1.00 92.25 192 LEU A CA 1
ATOM 1548 C C . LEU A 1 192 ? 17.330 -11.725 -0.881 1.00 92.25 192 LEU A C 1
ATOM 1550 O O . LEU A 1 192 ? 16.960 -12.719 -0.264 1.00 92.25 192 LEU A O 1
ATOM 1554 N N . VAL A 1 193 ? 17.729 -10.608 -0.265 1.00 93.81 193 VAL A N 1
ATOM 1555 C CA . VAL A 1 193 ? 17.760 -10.451 1.198 1.00 93.81 193 VAL A CA 1
ATOM 1556 C C . VAL A 1 193 ? 16.366 -10.626 1.800 1.00 93.81 193 VAL A C 1
ATOM 1558 O O . VAL A 1 193 ? 16.219 -11.351 2.782 1.00 93.81 193 VAL A O 1
ATOM 1561 N N . LEU A 1 194 ? 15.332 -10.037 1.194 1.00 93.75 194 LEU A N 1
ATOM 1562 C CA . LEU A 1 194 ? 13.944 -10.230 1.623 1.00 93.75 194 LEU A CA 1
ATOM 1563 C C . LEU A 1 194 ? 13.509 -11.700 1.493 1.00 93.75 194 LEU A C 1
ATOM 1565 O O . LEU A 1 194 ? 12.926 -12.254 2.422 1.00 93.75 194 LEU A O 1
ATOM 1569 N N . CYS A 1 195 ? 13.843 -12.375 0.391 1.00 92.88 195 CYS A N 1
ATOM 1570 C CA . CYS A 1 195 ? 13.529 -13.796 0.216 1.00 92.88 195 CYS A CA 1
ATOM 1571 C C . CYS A 1 195 ? 14.230 -14.673 1.261 1.00 92.88 195 CYS A C 1
ATOM 1573 O O . CYS A 1 195 ? 13.600 -15.552 1.846 1.00 92.88 195 CYS A O 1
ATOM 1575 N N . LEU A 1 196 ? 15.513 -14.415 1.535 1.00 93.31 196 LEU A N 1
ATOM 1576 C CA . LEU A 1 196 ? 16.277 -15.112 2.571 1.00 93.31 196 LEU A CA 1
ATOM 1577 C C . LEU A 1 196 ? 15.702 -14.848 3.967 1.00 93.31 196 LEU A C 1
ATOM 1579 O O . LEU A 1 196 ? 15.581 -15.778 4.760 1.00 93.31 196 LEU A O 1
ATOM 1583 N N . GLY A 1 197 ? 15.291 -13.610 4.254 1.00 93.81 197 GLY A N 1
ATOM 1584 C CA . GLY A 1 197 ? 14.609 -13.250 5.495 1.00 93.81 197 GLY A CA 1
ATOM 1585 C C . GLY A 1 197 ? 13.283 -13.993 5.663 1.00 93.81 197 GLY A C 1
ATOM 1586 O O . GLY A 1 197 ? 13.024 -14.553 6.725 1.00 93.81 197 GLY A O 1
ATOM 1587 N N . CYS A 1 198 ? 12.467 -14.068 4.609 1.00 92.56 198 CYS A N 1
ATOM 1588 C CA . CYS A 1 198 ? 11.205 -14.811 4.622 1.00 92.56 198 CYS A CA 1
ATOM 1589 C C . CYS A 1 198 ? 11.448 -16.318 4.801 1.00 92.56 198 CYS A C 1
ATOM 1591 O O . CYS A 1 198 ? 10.804 -16.959 5.633 1.00 92.56 198 CYS A O 1
ATOM 1593 N N . PHE A 1 199 ? 12.432 -16.882 4.092 1.0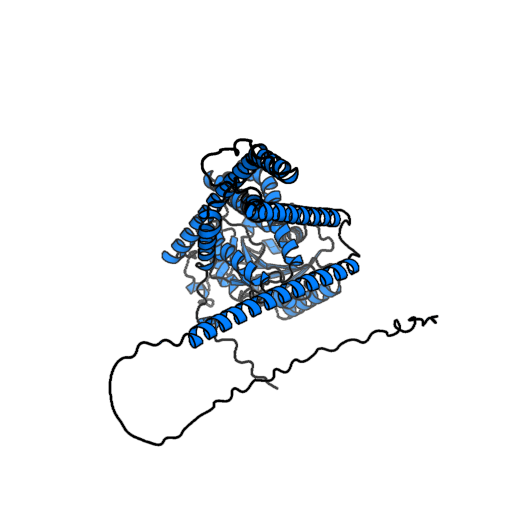0 91.88 199 PHE A N 1
ATOM 1594 C CA . PHE A 1 199 ? 12.847 -18.271 4.280 1.00 91.88 199 PHE A CA 1
ATOM 1595 C C . PHE A 1 199 ? 13.290 -18.533 5.723 1.00 91.88 199 PHE A C 1
ATOM 1597 O O . PHE A 1 199 ? 12.852 -19.509 6.326 1.00 91.88 199 PHE A O 1
ATOM 1604 N N . TRP A 1 200 ? 14.092 -17.642 6.308 1.00 93.62 200 TRP A N 1
ATOM 1605 C CA . TRP A 1 200 ? 14.537 -17.751 7.695 1.00 93.62 200 TRP A CA 1
ATOM 1606 C C . TRP A 1 200 ? 13.374 -17.698 8.689 1.00 93.62 200 TRP A C 1
ATOM 1608 O O . TRP A 1 200 ? 13.313 -18.527 9.596 1.00 93.62 200 TRP A O 1
ATOM 1618 N N . ILE A 1 201 ? 12.422 -16.779 8.494 1.00 92.12 201 ILE A N 1
ATOM 1619 C CA . ILE A 1 201 ? 11.195 -16.677 9.298 1.00 92.12 201 ILE A CA 1
ATOM 1620 C C . ILE A 1 201 ? 10.421 -17.996 9.259 1.00 92.12 201 ILE A C 1
ATOM 1622 O O . ILE A 1 201 ? 10.053 -18.519 10.311 1.00 92.12 201 ILE A O 1
ATOM 1626 N N . LYS A 1 202 ? 10.228 -18.576 8.069 1.00 89.31 202 LYS A N 1
ATOM 1627 C CA . LYS A 1 202 ? 9.541 -19.865 7.908 1.00 89.31 202 LYS A CA 1
ATOM 1628 C C . LYS A 1 202 ? 10.320 -21.019 8.537 1.00 89.31 202 LYS A C 1
ATOM 1630 O O . LYS A 1 202 ? 9.740 -21.815 9.270 1.00 89.31 202 LYS A O 1
ATOM 1635 N N . PHE A 1 203 ? 11.627 -21.085 8.297 1.00 92.06 203 PHE A N 1
ATOM 1636 C CA . PHE A 1 203 ? 12.508 -22.132 8.812 1.00 92.06 203 PHE A CA 1
ATOM 1637 C C . PHE A 1 203 ? 12.561 -22.136 10.344 1.00 92.06 203 PHE A C 1
ATOM 1639 O O . PHE A 1 203 ? 12.442 -23.185 10.973 1.00 92.06 203 PHE A O 1
ATOM 1646 N N . LYS A 1 204 ? 12.679 -20.955 10.959 1.00 91.94 204 LYS A N 1
ATOM 1647 C CA . LYS A 1 204 ? 12.669 -20.777 12.418 1.00 91.94 204 LYS A CA 1
ATOM 1648 C C . LYS A 1 204 ? 11.262 -20.705 13.019 1.00 91.94 204 LYS A C 1
ATOM 1650 O O . LYS A 1 204 ? 11.152 -20.588 14.235 1.00 91.94 204 LYS A O 1
ATOM 1655 N N . LYS A 1 205 ? 10.207 -20.777 12.197 1.00 88.69 205 LYS A N 1
ATOM 1656 C CA . LYS A 1 205 ? 8.797 -20.624 12.599 1.00 88.69 205 LYS A CA 1
ATOM 1657 C C . LYS A 1 205 ? 8.562 -19.370 13.452 1.00 88.69 205 LYS A C 1
ATOM 1659 O O . LYS A 1 205 ? 7.819 -19.407 14.430 1.00 88.69 205 LYS A O 1
ATOM 1664 N N . ILE A 1 206 ? 9.207 -18.261 13.085 1.00 88.31 206 ILE A N 1
ATOM 1665 C CA . ILE A 1 206 ? 9.057 -16.987 13.791 1.00 88.31 206 ILE A CA 1
ATOM 1666 C C . ILE A 1 206 ? 7.641 -16.484 13.530 1.00 88.31 206 ILE A C 1
ATOM 1668 O O . ILE A 1 206 ? 7.292 -16.141 12.400 1.00 88.31 206 ILE A O 1
ATOM 1672 N N . LYS A 1 207 ? 6.826 -16.444 14.580 1.00 84.31 207 LYS A N 1
ATOM 1673 C CA . LYS A 1 207 ? 5.506 -15.822 14.562 1.00 84.31 207 LYS A CA 1
ATOM 1674 C C . LYS A 1 207 ? 5.472 -14.684 15.575 1.00 84.31 207 LYS A C 1
ATOM 1676 O O . LYS A 1 207 ? 6.149 -14.786 16.601 1.00 84.31 207 LYS A O 1
ATOM 1681 N N . PRO A 1 208 ? 4.702 -13.617 15.313 1.00 82.50 208 PRO A N 1
ATOM 1682 C CA . PRO A 1 208 ? 4.414 -12.614 16.327 1.00 82.50 208 PRO A CA 1
ATOM 1683 C C . PRO A 1 208 ? 3.824 -13.306 17.558 1.00 82.50 208 PRO A C 1
ATOM 1685 O O . PRO A 1 208 ? 2.790 -13.965 17.459 1.00 82.50 208 PRO A O 1
ATOM 1688 N N . GLN A 1 209 ? 4.517 -13.222 18.692 1.00 72.19 209 GLN A N 1
ATOM 1689 C CA . GLN A 1 209 ? 4.042 -13.810 19.939 1.00 72.19 209 GLN A CA 1
ATOM 1690 C C . GLN A 1 209 ? 2.971 -12.907 20.548 1.00 72.19 209 GLN A C 1
ATOM 1692 O O . GLN A 1 209 ? 3.076 -11.681 20.496 1.00 72.19 209 GLN A O 1
ATOM 1697 N N . ILE A 1 210 ? 1.931 -13.524 21.097 1.00 77.06 210 ILE A N 1
ATOM 1698 C CA . ILE A 1 210 ? 0.962 -12.855 21.960 1.00 77.06 210 ILE A CA 1
ATOM 1699 C C . ILE A 1 210 ? 1.490 -13.038 23.381 1.00 77.06 210 ILE A C 1
ATOM 1701 O O . ILE A 1 210 ? 1.748 -14.165 23.802 1.00 77.06 210 ILE A O 1
ATOM 1705 N N . GLU A 1 211 ? 1.703 -11.945 24.109 1.00 61.78 211 GLU A N 1
ATOM 1706 C CA . GLU A 1 211 ? 2.072 -12.033 25.520 1.00 61.78 211 GLU A CA 1
ATOM 1707 C C . GLU A 1 211 ? 0.829 -12.422 26.343 1.00 61.78 211 GLU A C 1
ATOM 1709 O O . GLU A 1 211 ? -0.078 -11.617 26.572 1.00 61.78 211 GLU A O 1
ATOM 1714 N N . GLY A 1 212 ? 0.782 -13.693 26.761 1.00 54.56 212 GLY A N 1
ATOM 1715 C CA . GLY A 1 212 ? -0.284 -14.291 27.576 1.00 54.56 212 GLY A CA 1
ATOM 1716 C C . GLY A 1 212 ? -1.013 -15.455 26.889 1.00 54.56 212 GLY A C 1
ATOM 1717 O O . GLY A 1 212 ? -0.972 -15.595 25.669 1.00 54.56 212 GLY A O 1
ATOM 1718 N N . ASP A 1 213 ? -1.689 -16.299 27.676 1.00 45.44 213 ASP A N 1
ATOM 1719 C CA . ASP A 1 213 ? -2.448 -17.449 27.163 1.00 45.44 213 ASP A CA 1
ATOM 1720 C C . ASP A 1 213 ? -3.590 -17.001 26.238 1.00 45.44 213 ASP A C 1
ATOM 1722 O O . ASP A 1 213 ? -4.587 -16.436 26.692 1.00 45.44 213 ASP A O 1
ATOM 1726 N N . VAL A 1 214 ? -3.467 -17.310 24.943 1.00 47.50 214 VAL A N 1
ATOM 1727 C CA . VAL A 1 214 ? -4.551 -17.198 23.945 1.00 47.50 214 VAL A CA 1
ATOM 1728 C C . VAL A 1 214 ? -5.743 -18.073 24.349 1.00 47.50 214 VAL A C 1
ATOM 1730 O O . VAL A 1 214 ? -6.889 -17.690 24.149 1.00 47.50 214 VAL A O 1
ATOM 1733 N N . LEU A 1 215 ? -5.468 -19.208 25.000 1.00 40.56 215 LEU A N 1
ATOM 1734 C CA . LEU A 1 215 ? -6.463 -20.183 25.457 1.00 40.56 215 LEU A CA 1
ATOM 1735 C C . LEU A 1 215 ? -7.428 -19.633 26.521 1.00 40.56 215 LEU A C 1
ATOM 1737 O O . LEU A 1 215 ? -8.523 -20.156 26.662 1.00 40.56 215 LEU A O 1
ATOM 1741 N N . LYS A 1 216 ? -7.094 -18.534 27.211 1.00 43.50 216 LYS A N 1
ATOM 1742 C CA . LYS A 1 216 ? -8.023 -17.892 28.161 1.00 43.50 216 LYS A CA 1
ATOM 1743 C C . LYS A 1 216 ? -9.038 -16.953 27.505 1.00 43.50 216 LYS A C 1
ATOM 1745 O O . LYS A 1 216 ? -9.890 -16.414 28.202 1.00 43.50 216 LYS A O 1
ATOM 1750 N N . PHE A 1 217 ? -8.955 -16.736 26.189 1.00 46.81 217 PHE A N 1
ATOM 1751 C CA . PHE A 1 217 ? -10.014 -16.059 25.437 1.00 46.81 217 PHE A CA 1
ATOM 1752 C C . PHE A 1 217 ? -11.153 -16.999 25.036 1.00 46.81 217 PHE A C 1
ATOM 1754 O O . PHE A 1 217 ? -12.150 -16.485 24.556 1.00 46.81 217 PHE A O 1
ATOM 1761 N N . GLU A 1 218 ? -11.038 -18.323 25.203 1.00 42.31 218 GLU A N 1
ATOM 1762 C CA . GLU A 1 218 ? -12.160 -19.262 25.005 1.00 42.31 218 GLU A CA 1
ATOM 1763 C C . GLU A 1 218 ? -12.925 -19.545 26.313 1.00 42.31 218 GLU A C 1
ATOM 1765 O O . GLU A 1 218 ? -14.125 -19.802 26.265 1.00 42.31 218 GLU A O 1
ATOM 1770 N N . ASP A 1 219 ? -12.301 -19.351 27.483 1.00 43.25 219 ASP A N 1
ATOM 1771 C CA . ASP A 1 219 ? -12.943 -19.392 28.813 1.00 43.25 219 ASP A CA 1
ATOM 1772 C C . ASP A 1 219 ? -13.740 -18.093 29.128 1.00 43.25 219 ASP A C 1
ATOM 1774 O O . ASP A 1 219 ? -13.614 -17.494 30.198 1.00 43.25 219 ASP A O 1
ATOM 1778 N N . ILE A 1 220 ? -14.555 -17.616 28.177 1.00 48.19 220 ILE A N 1
ATOM 1779 C CA . ILE A 1 220 ? -15.253 -16.304 28.197 1.00 48.19 220 ILE A CA 1
ATOM 1780 C C . ILE A 1 220 ? -16.334 -16.205 29.293 1.00 48.19 220 ILE A C 1
ATOM 1782 O O . ILE A 1 220 ? -16.785 -15.110 29.621 1.00 48.19 220 ILE A O 1
ATOM 1786 N N . GLU A 1 221 ? -16.737 -17.312 29.914 1.00 47.53 221 GLU A N 1
ATOM 1787 C CA . GLU A 1 221 ? -17.726 -17.302 31.005 1.00 47.53 221 GLU A CA 1
ATOM 1788 C C . GLU A 1 221 ? -17.111 -17.021 32.394 1.00 47.53 221 GLU A C 1
ATOM 1790 O O . GLU A 1 221 ? -17.836 -16.814 33.369 1.00 47.53 221 GLU A O 1
ATOM 1795 N N . GLY A 1 222 ? -15.778 -16.964 32.504 1.00 36.81 222 GLY A N 1
ATOM 1796 C CA . GLY A 1 222 ? -15.068 -16.693 33.755 1.00 36.81 222 GLY A CA 1
ATOM 1797 C C . GLY A 1 222 ? -14.678 -15.222 33.914 1.00 36.81 222 GLY A C 1
ATOM 1798 O O . GLY A 1 222 ? -13.811 -14.718 33.205 1.00 36.81 222 GLY A O 1
ATOM 1799 N N . ALA A 1 223 ? -15.280 -14.542 34.891 1.00 40.00 223 ALA A N 1
ATOM 1800 C CA . ALA A 1 223 ? -14.973 -13.174 35.309 1.00 40.00 223 ALA A CA 1
ATOM 1801 C C . ALA A 1 223 ? -13.454 -12.891 35.401 1.00 40.00 223 ALA A C 1
ATOM 1803 O O . ALA A 1 223 ? -12.784 -13.360 36.322 1.00 40.00 223 ALA A O 1
ATOM 1804 N N . GLY A 1 224 ? -12.905 -12.102 34.465 1.00 45.47 224 GLY A N 1
ATOM 1805 C CA . GLY A 1 224 ? -11.512 -11.642 34.560 1.00 45.47 224 GLY A CA 1
ATOM 1806 C C . GLY A 1 224 ? -10.849 -11.037 33.316 1.00 45.47 224 GLY A C 1
ATOM 1807 O O . GLY A 1 224 ? -9.788 -10.432 33.466 1.00 45.47 224 GLY A O 1
ATOM 1808 N N . TYR A 1 225 ? -11.421 -11.147 32.109 1.00 49.22 225 TYR A N 1
ATOM 1809 C CA . TYR A 1 225 ? -10.858 -10.516 30.903 1.00 49.22 225 TYR A CA 1
ATOM 1810 C C . TYR A 1 225 ? -11.846 -9.547 30.244 1.00 49.22 225 TYR A C 1
ATOM 1812 O O . TYR A 1 225 ? -12.860 -9.949 29.683 1.00 49.22 225 TYR A O 1
ATOM 1820 N N . GLU A 1 226 ? -11.524 -8.253 30.284 1.00 73.19 226 GLU A N 1
ATOM 1821 C CA . GLU A 1 226 ? -12.278 -7.211 29.588 1.00 73.19 226 GLU A CA 1
ATOM 1822 C C . GLU A 1 226 ? -11.820 -7.115 28.123 1.00 73.19 226 GLU A C 1
ATOM 1824 O O . GLU A 1 226 ? -10.680 -6.751 27.836 1.00 73.19 226 GLU A O 1
ATOM 1829 N N . TYR A 1 227 ? -12.707 -7.434 27.177 1.00 87.31 227 TYR A N 1
ATOM 1830 C CA . TYR A 1 227 ? -12.504 -7.145 25.751 1.00 87.31 227 TYR A CA 1
ATOM 1831 C C . TYR A 1 227 ? -12.280 -5.641 25.564 1.00 87.31 227 TYR A C 1
ATOM 1833 O O . TYR A 1 227 ? -13.170 -4.900 25.946 1.00 87.31 227 TYR A O 1
ATOM 1841 N N . PRO A 1 228 ? -11.178 -5.123 25.004 1.00 93.69 228 PRO A N 1
ATOM 1842 C CA . PRO A 1 228 ? -11.006 -3.673 24.873 1.00 93.69 228 PRO A CA 1
ATOM 1843 C C . PRO A 1 228 ? -12.050 -3.047 23.938 1.00 93.69 228 PRO A C 1
ATOM 1845 O O . PRO A 1 228 ? -12.640 -3.727 23.093 1.00 93.69 228 PRO A O 1
ATOM 1848 N N . MET A 1 229 ? -12.268 -1.741 24.079 1.00 96.31 229 MET A N 1
ATOM 1849 C CA . MET A 1 229 ? -13.195 -1.002 23.216 1.00 96.31 229 MET A CA 1
ATOM 1850 C C . MET A 1 229 ? -12.592 -0.822 21.815 1.00 96.31 229 MET A C 1
ATOM 1852 O O . MET A 1 229 ? -11.526 -0.213 21.669 1.00 96.31 229 MET A O 1
ATOM 1856 N N . VAL A 1 230 ? -13.275 -1.321 20.778 1.00 98.12 230 VAL A N 1
ATOM 1857 C CA . VAL A 1 230 ? -12.802 -1.278 19.380 1.00 98.12 230 VAL A CA 1
ATOM 1858 C C . VAL A 1 230 ? -13.739 -0.465 18.485 1.00 98.12 230 VAL A C 1
ATOM 1860 O O . VAL A 1 230 ? -14.929 -0.737 18.377 1.00 98.12 230 VAL A O 1
ATOM 1863 N N . LEU A 1 231 ? -13.196 0.537 17.806 1.00 98.38 231 LEU A N 1
ATOM 1864 C CA . LEU A 1 231 ? -13.880 1.275 16.751 1.00 98.38 231 LEU A CA 1
ATOM 1865 C C . LEU A 1 231 ? -13.598 0.600 15.405 1.00 98.38 231 LEU A C 1
ATOM 1867 O O . LEU A 1 231 ? -12.456 0.254 15.128 1.00 98.38 231 LEU A O 1
ATOM 1871 N N . VAL A 1 232 ? -14.592 0.438 14.541 1.00 98.56 232 VAL A N 1
ATOM 1872 C CA . VAL A 1 232 ? -14.393 -0.073 13.178 1.00 98.56 232 VAL A CA 1
ATOM 1873 C C . VAL A 1 232 ? -14.873 0.969 12.183 1.00 98.56 232 VAL A C 1
ATOM 1875 O O . VAL A 1 232 ? -16.026 1.372 12.234 1.00 98.56 232 VAL A O 1
ATOM 1878 N N . GLN A 1 233 ? -14.003 1.426 11.289 1.00 98.50 233 GLN A N 1
ATOM 1879 C CA . GLN A 1 233 ? -14.292 2.472 10.311 1.00 98.50 233 GLN A CA 1
ATOM 1880 C C . GLN A 1 233 ? -14.340 1.906 8.897 1.00 98.50 233 GLN A C 1
ATOM 1882 O O . GLN A 1 233 ? -13.414 1.209 8.480 1.00 98.50 233 GLN A O 1
ATOM 1887 N N . ILE A 1 234 ? -15.390 2.274 8.161 1.00 98.38 234 ILE A N 1
ATOM 1888 C CA . ILE A 1 234 ? -15.590 1.918 6.756 1.00 98.38 234 ILE A CA 1
ATOM 1889 C C . ILE A 1 234 ? -15.765 3.200 5.929 1.00 98.38 234 ILE A C 1
ATOM 1891 O O . ILE A 1 234 ? -16.891 3.692 5.802 1.00 98.38 234 ILE A O 1
ATOM 1895 N N . PRO A 1 235 ? -14.676 3.824 5.437 1.00 97.44 235 PRO A N 1
ATOM 1896 C CA . PRO A 1 235 ? -14.763 4.891 4.444 1.00 97.44 235 PRO A CA 1
ATOM 1897 C C . PRO A 1 235 ? -15.379 4.405 3.129 1.00 97.44 235 PRO A C 1
ATOM 1899 O O . PRO A 1 235 ? -14.935 3.413 2.558 1.00 97.44 235 PRO A O 1
ATOM 1902 N N . MET A 1 236 ? -16.367 5.160 2.653 1.00 95.94 236 MET A N 1
ATOM 1903 C CA . MET A 1 236 ? -17.107 4.949 1.411 1.00 95.94 236 MET A CA 1
ATOM 1904 C C . MET A 1 236 ? -17.211 6.278 0.639 1.00 95.94 236 MET A C 1
ATOM 1906 O O . MET A 1 236 ? -17.392 7.338 1.235 1.00 95.94 236 MET A O 1
ATOM 1910 N N . CYS A 1 237 ? -17.056 6.250 -0.677 1.00 95.00 237 CYS A N 1
ATOM 1911 C CA . CYS A 1 237 ? -17.377 7.282 -1.647 1.00 95.00 237 CYS A CA 1
ATOM 1912 C C . CYS A 1 237 ? -17.869 6.648 -2.970 1.00 95.00 237 CYS A C 1
ATOM 1914 O O . CYS A 1 237 ? -17.071 6.260 -3.827 1.00 95.00 237 CYS A O 1
ATOM 1916 N N . ASN A 1 238 ? -19.190 6.640 -3.168 1.00 93.88 238 ASN A N 1
ATOM 1917 C CA . ASN A 1 238 ? -19.895 6.157 -4.361 1.00 93.88 238 ASN A CA 1
ATOM 1918 C C . ASN A 1 238 ? -19.768 4.645 -4.652 1.00 93.88 238 ASN A C 1
ATOM 1920 O O . ASN A 1 238 ? -19.852 4.237 -5.810 1.00 93.88 238 ASN A O 1
ATOM 1924 N N . GLU A 1 239 ? -19.605 3.789 -3.639 1.00 91.50 239 GLU A N 1
ATOM 1925 C CA . GLU A 1 239 ? -19.496 2.333 -3.826 1.00 91.50 239 GLU A CA 1
ATOM 1926 C C . GLU A 1 239 ? -20.853 1.622 -3.820 1.00 91.50 239 GLU A C 1
ATOM 1928 O O . GLU A 1 239 ? -21.240 0.934 -2.872 1.00 91.50 239 GLU A O 1
ATOM 1933 N N . ARG A 1 240 ? -21.584 1.756 -4.925 1.00 93.25 240 ARG A N 1
ATOM 1934 C CA . ARG A 1 240 ? -22.908 1.147 -5.094 1.00 93.25 240 ARG A CA 1
ATOM 1935 C C . ARG A 1 240 ? -22.882 -0.383 -5.073 1.00 93.25 240 ARG A C 1
ATOM 1937 O O . ARG A 1 240 ? -23.849 -1.000 -4.640 1.00 93.25 240 ARG A O 1
ATOM 1944 N N . GLU A 1 241 ? -21.821 -0.999 -5.574 1.00 92.75 241 GLU A N 1
ATOM 1945 C CA . GLU A 1 241 ? -21.764 -2.443 -5.804 1.00 92.75 241 GLU A CA 1
ATOM 1946 C C . GLU A 1 241 ? -21.361 -3.231 -4.552 1.00 92.75 241 GLU A C 1
ATOM 1948 O O . GLU A 1 241 ? -21.758 -4.386 -4.402 1.00 92.75 241 GLU A O 1
ATOM 1953 N N . VAL A 1 242 ? -20.594 -2.613 -3.647 1.00 94.12 242 VAL A N 1
ATOM 1954 C CA . VAL A 1 242 ? -19.936 -3.318 -2.532 1.00 94.12 242 VAL A CA 1
ATOM 1955 C C . VAL A 1 242 ? -20.400 -2.875 -1.140 1.00 94.12 242 VAL A C 1
ATOM 1957 O O . VAL A 1 242 ? -20.090 -3.564 -0.166 1.00 94.12 242 VAL A O 1
ATOM 1960 N N . TYR A 1 243 ? -21.197 -1.800 -1.014 1.00 96.19 243 TYR A N 1
ATOM 1961 C CA . TYR A 1 243 ? -21.609 -1.274 0.299 1.00 96.19 243 TYR A CA 1
ATOM 1962 C C . TYR A 1 243 ? -22.285 -2.327 1.193 1.00 96.19 243 TYR A C 1
ATOM 1964 O O . TYR A 1 243 ? -21.953 -2.428 2.374 1.00 96.19 243 TYR A O 1
ATOM 1972 N N . GLU A 1 244 ? -23.210 -3.129 0.646 1.00 96.69 244 GLU A N 1
ATOM 1973 C CA . GLU A 1 244 ? -23.956 -4.124 1.427 1.00 96.69 244 GLU A CA 1
ATOM 1974 C C . GLU A 1 244 ? -23.019 -5.217 1.947 1.00 96.69 244 GLU A C 1
ATOM 1976 O O . GLU A 1 244 ? -23.053 -5.550 3.132 1.00 96.69 244 GLU A O 1
ATOM 1981 N N . GLN A 1 245 ? -22.143 -5.735 1.082 1.00 96.12 245 GLN A N 1
ATOM 1982 C CA . GLN A 1 245 ? -21.201 -6.796 1.438 1.00 96.12 245 GLN A CA 1
ATOM 1983 C C . GLN A 1 245 ? -20.194 -6.319 2.490 1.00 96.12 245 GLN A C 1
ATOM 1985 O O . GLN A 1 245 ? -19.949 -7.027 3.465 1.00 96.12 245 GLN A O 1
ATOM 1990 N N . SER A 1 246 ? -19.660 -5.106 2.336 1.00 96.31 246 SER A N 1
ATOM 1991 C CA . SER A 1 246 ? -18.677 -4.538 3.262 1.00 96.31 246 SER A CA 1
ATOM 1992 C C . SER A 1 246 ? -19.263 -4.251 4.644 1.00 96.31 246 SER A C 1
ATOM 1994 O O . SER A 1 246 ? -18.722 -4.714 5.653 1.00 96.31 246 SER A O 1
ATOM 1996 N N . ILE A 1 247 ? -20.420 -3.574 4.707 1.00 98.06 247 ILE A N 1
ATOM 1997 C CA . ILE A 1 247 ? -21.116 -3.317 5.978 1.00 98.06 247 ILE A CA 1
ATOM 1998 C C . ILE A 1 247 ? -21.480 -4.645 6.639 1.00 98.06 247 ILE A C 1
ATOM 2000 O O . ILE A 1 247 ? -21.237 -4.834 7.830 1.00 98.06 247 ILE A O 1
ATOM 2004 N N . SER A 1 248 ? -22.011 -5.593 5.863 1.00 97.69 248 SER A N 1
ATOM 2005 C CA . SER A 1 248 ? -22.395 -6.903 6.373 1.00 97.69 248 SER A CA 1
ATOM 2006 C C . SER A 1 248 ? -21.212 -7.687 6.944 1.00 97.69 248 SER A C 1
ATOM 2008 O O . SER A 1 248 ? -21.366 -8.284 8.010 1.00 97.69 248 SER A O 1
ATOM 2010 N N . ALA A 1 249 ? -20.050 -7.682 6.286 1.00 97.56 249 ALA A N 1
ATOM 2011 C CA . ALA A 1 249 ? -18.857 -8.381 6.760 1.00 97.56 249 ALA A CA 1
ATOM 2012 C C . ALA A 1 249 ? -18.342 -7.791 8.082 1.00 97.56 249 ALA A C 1
ATOM 2014 O O . ALA A 1 249 ? -18.042 -8.527 9.021 1.00 97.56 249 ALA A O 1
ATOM 2015 N N . VAL A 1 250 ? -18.315 -6.461 8.201 1.00 97.75 250 VAL A N 1
ATOM 2016 C CA . VAL A 1 250 ? -17.890 -5.781 9.432 1.00 97.75 250 VAL A CA 1
ATOM 2017 C C . VAL A 1 250 ? -18.892 -5.971 10.577 1.00 97.75 250 VAL A C 1
ATOM 2019 O O . VAL A 1 250 ? -18.490 -6.191 11.718 1.00 97.75 250 VAL A O 1
ATOM 2022 N N . CYS A 1 251 ? -20.197 -5.936 10.306 1.00 97.44 251 CYS A N 1
ATOM 2023 C CA . CYS A 1 251 ? -21.221 -6.179 11.327 1.00 97.44 251 CYS A CA 1
ATOM 2024 C C . CYS A 1 251 ? -21.249 -7.626 11.846 1.00 97.44 251 CYS A C 1
ATOM 2026 O O . CYS A 1 251 ? -21.864 -7.881 12.881 1.00 97.44 251 CYS A O 1
ATOM 2028 N N . GLN A 1 252 ? -20.607 -8.560 11.140 1.00 96.81 252 GLN A N 1
ATOM 2029 C CA . GLN A 1 252 ? -20.480 -9.968 11.524 1.00 96.81 252 GLN A CA 1
ATOM 2030 C C . GLN A 1 252 ? -19.187 -10.281 12.287 1.00 96.81 252 GLN A C 1
ATOM 2032 O O . GLN A 1 252 ? -18.937 -11.447 12.591 1.00 96.81 252 GLN A O 1
ATOM 2037 N N . LEU A 1 253 ? -18.367 -9.274 12.605 1.00 97.31 253 LEU A N 1
ATOM 2038 C CA . LEU A 1 253 ? -17.194 -9.465 13.451 1.00 97.31 253 LEU A CA 1
ATOM 2039 C C . LEU A 1 253 ? -17.602 -10.037 14.815 1.00 97.31 253 LEU A C 1
ATOM 2041 O O . LEU A 1 253 ? -18.485 -9.520 15.499 1.00 97.31 253 LEU A O 1
ATOM 2045 N N . ASP A 1 254 ? -16.926 -11.109 15.206 1.00 95.31 254 ASP A N 1
ATOM 2046 C CA . ASP A 1 254 ? -17.111 -11.828 16.457 1.00 95.31 254 ASP A CA 1
ATOM 2047 C C . ASP A 1 254 ? -16.403 -11.070 17.589 1.00 95.31 254 ASP A C 1
ATOM 2049 O O . ASP A 1 254 ? -15.249 -11.329 17.949 1.00 95.31 254 ASP A O 1
ATOM 2053 N N . TRP A 1 255 ? -17.101 -10.057 18.099 1.00 94.88 255 TRP A N 1
ATOM 2054 C CA . TRP A 1 255 ? -16.694 -9.213 19.217 1.00 94.88 255 TRP A CA 1
ATOM 2055 C C . TRP A 1 255 ? -17.927 -8.833 20.051 1.00 94.88 255 TRP A C 1
ATOM 2057 O O . TRP A 1 255 ? -19.013 -8.681 19.480 1.00 94.88 255 TRP A O 1
ATOM 2067 N N . PRO A 1 256 ? -17.816 -8.658 21.383 1.00 93.31 256 PRO A N 1
ATOM 2068 C CA . PRO A 1 256 ? -18.964 -8.272 22.200 1.00 93.31 256 PRO A CA 1
ATOM 2069 C C . PRO A 1 256 ? -19.591 -6.966 21.706 1.00 93.31 256 PRO A C 1
ATOM 2071 O O . PRO A 1 256 ? -18.897 -5.963 21.540 1.00 93.31 256 PRO A O 1
ATOM 2074 N N . LYS A 1 257 ? -20.905 -6.984 21.450 1.00 90.69 257 LYS A N 1
ATOM 2075 C CA . LYS A 1 257 ? -21.642 -5.893 20.780 1.00 90.69 257 LYS A CA 1
ATOM 2076 C C . LYS A 1 257 ? -21.584 -4.558 21.526 1.00 90.69 257 LYS A C 1
ATOM 2078 O O . LYS A 1 257 ? -21.666 -3.505 20.906 1.00 90.69 257 LYS A O 1
ATOM 2083 N N . ASP A 1 258 ? -21.442 -4.605 22.844 1.00 91.75 258 ASP A N 1
ATOM 2084 C CA . ASP A 1 258 ? -21.271 -3.459 23.739 1.00 91.75 258 ASP A CA 1
ATOM 2085 C C . ASP A 1 258 ? -19.826 -2.928 23.771 1.00 91.75 258 ASP A C 1
ATOM 2087 O O . ASP A 1 258 ? -19.580 -1.835 24.279 1.00 91.75 258 ASP A O 1
ATOM 2091 N N . ARG A 1 259 ? -18.870 -3.674 23.201 1.00 94.44 259 ARG A N 1
ATOM 2092 C CA . ARG A 1 259 ? -17.434 -3.357 23.181 1.00 94.44 259 ARG A CA 1
ATOM 2093 C C . ARG A 1 259 ? -16.905 -2.989 21.794 1.00 94.44 259 ARG A C 1
ATOM 2095 O O . ARG A 1 259 ? -15.700 -2.771 21.648 1.00 94.44 259 ARG A O 1
ATOM 2102 N N . PHE A 1 260 ? -17.763 -2.888 20.776 1.00 94.75 260 PHE A N 1
ATOM 2103 C CA . PHE A 1 260 ? -17.381 -2.284 19.498 1.00 94.75 260 PHE A CA 1
ATOM 2104 C C . PHE A 1 260 ? -18.440 -1.349 18.913 1.00 94.75 260 PHE A C 1
ATOM 2106 O O . PHE A 1 260 ? -19.618 -1.409 19.257 1.00 94.75 260 PHE A O 1
ATOM 2113 N N . LEU A 1 261 ? -17.988 -0.461 18.029 1.00 97.69 261 LEU A N 1
ATOM 2114 C CA . LEU A 1 261 ? -18.822 0.461 17.261 1.00 97.69 261 LEU A CA 1
ATOM 2115 C C . LEU A 1 261 ? -18.373 0.457 15.808 1.00 97.69 261 LEU A C 1
ATOM 2117 O O . LEU A 1 261 ? -17.193 0.651 15.525 1.00 97.69 261 LEU A O 1
ATOM 2121 N N . VAL A 1 262 ? -19.323 0.317 14.891 1.00 98.44 262 VAL A N 1
ATOM 2122 C CA . VAL A 1 262 ? -19.084 0.463 13.455 1.00 98.44 262 VAL A CA 1
ATOM 2123 C C . VAL A 1 262 ? -19.418 1.888 13.022 1.00 98.44 262 VAL A C 1
ATOM 2125 O O . VAL A 1 262 ? -20.513 2.387 13.256 1.00 98.44 262 VAL A O 1
ATOM 2128 N N . GLN A 1 263 ? -18.482 2.552 12.361 1.00 98.25 263 GLN A N 1
ATOM 2129 C CA . GLN A 1 263 ? -18.649 3.845 11.716 1.00 98.25 263 GLN A CA 1
ATOM 2130 C C . GLN A 1 263 ? -18.612 3.659 10.201 1.00 98.25 263 GLN A C 1
ATOM 2132 O O . GLN A 1 263 ? -17.554 3.392 9.633 1.00 98.25 263 GLN A O 1
ATOM 2137 N N . VAL A 1 264 ? -19.748 3.865 9.542 1.00 98.44 264 VAL A N 1
ATOM 2138 C CA . VAL A 1 264 ? -19.807 3.977 8.082 1.00 98.44 264 VAL A CA 1
ATOM 2139 C C . VAL A 1 264 ? -19.616 5.443 7.720 1.00 98.44 264 VAL A C 1
ATOM 2141 O O . VAL A 1 264 ? -20.416 6.293 8.119 1.00 98.44 264 VAL A O 1
ATOM 2144 N N . LEU A 1 265 ? -18.513 5.740 7.037 1.00 97.88 265 LEU A N 1
ATOM 2145 C CA . LEU A 1 265 ? -18.049 7.094 6.753 1.00 97.88 265 LEU A CA 1
ATOM 2146 C C . LEU A 1 265 ? -18.259 7.410 5.270 1.00 97.88 265 LEU A C 1
ATOM 2148 O O . LEU A 1 265 ? -17.406 7.113 4.441 1.00 97.88 265 LEU A O 1
ATOM 2152 N N . ASP A 1 266 ? -19.380 8.035 4.945 1.00 96.75 266 ASP A N 1
ATOM 2153 C CA . ASP A 1 266 ? -19.871 8.225 3.584 1.00 96.75 266 ASP A CA 1
ATOM 2154 C C . ASP A 1 266 ? -19.554 9.627 3.020 1.00 96.75 266 ASP A C 1
ATOM 2156 O O . ASP A 1 266 ? -20.096 10.644 3.458 1.00 96.75 266 ASP A O 1
ATOM 2160 N N . ASP A 1 267 ? -18.683 9.669 2.016 1.00 96.06 267 ASP A N 1
ATOM 2161 C CA . ASP A 1 267 ? -18.304 10.835 1.209 1.00 96.06 267 ASP A CA 1
ATOM 2162 C C . ASP A 1 267 ? -18.974 10.818 -0.189 1.00 96.06 267 ASP A C 1
ATOM 2164 O O . ASP A 1 267 ? -18.501 11.499 -1.107 1.00 96.06 267 ASP A O 1
ATOM 2168 N N . SER A 1 268 ? -20.028 10.015 -0.390 1.00 94.56 268 SER A N 1
ATOM 2169 C CA . SER A 1 268 ? -20.771 9.930 -1.658 1.00 94.56 268 SER A CA 1
ATOM 2170 C C . SER A 1 268 ? -21.498 11.235 -1.979 1.00 94.56 268 SER A C 1
ATOM 2172 O O . SER A 1 268 ? -22.085 11.857 -1.095 1.00 94.56 268 SER A O 1
ATOM 2174 N N . ASP A 1 269 ? -21.504 11.639 -3.247 1.00 93.81 269 ASP A N 1
ATOM 2175 C CA . ASP A 1 269 ? -22.252 12.804 -3.745 1.00 93.81 269 ASP A CA 1
ATOM 2176 C C . ASP A 1 269 ? -23.598 12.427 -4.390 1.00 93.81 269 ASP A C 1
ATOM 2178 O O . ASP A 1 269 ? -24.460 13.288 -4.555 1.00 93.81 269 ASP A O 1
ATOM 2182 N N . ASP A 1 270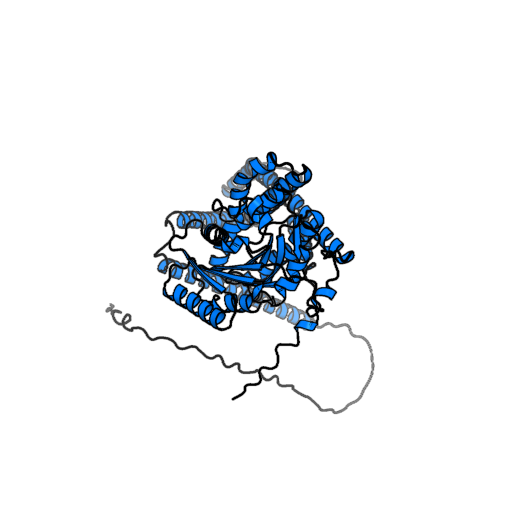 ? -23.811 11.145 -4.692 1.00 94.31 270 ASP A N 1
ATOM 2183 C CA . ASP A 1 270 ? -25.076 10.613 -5.205 1.00 94.31 270 ASP A CA 1
ATOM 2184 C C . ASP A 1 270 ? -26.062 10.301 -4.061 1.00 94.31 270 ASP A C 1
ATOM 2186 O O . ASP A 1 270 ? -25.859 9.373 -3.271 1.00 94.31 270 ASP A O 1
ATOM 2190 N N . GLU A 1 271 ? -27.171 11.045 -3.996 1.00 94.25 271 GLU A N 1
ATOM 2191 C CA . GLU A 1 271 ? -28.232 10.863 -2.993 1.00 94.25 271 GLU A CA 1
ATOM 2192 C C . GLU A 1 271 ? -28.841 9.451 -2.999 1.00 94.25 271 GLU A C 1
ATOM 2194 O O . GLU A 1 271 ? -29.244 8.937 -1.950 1.00 94.25 271 GLU A O 1
ATOM 2199 N N . SER A 1 272 ? -28.901 8.794 -4.162 1.00 96.19 272 SER A N 1
ATOM 2200 C CA . SER A 1 272 ? -29.427 7.432 -4.263 1.00 96.19 272 SER A CA 1
ATOM 2201 C C . SER A 1 272 ? -28.510 6.435 -3.557 1.00 96.19 272 SER A C 1
ATOM 2203 O O . SER A 1 272 ? -28.994 5.578 -2.817 1.00 96.19 272 SER A O 1
ATOM 2205 N N . ILE A 1 273 ? -27.191 6.597 -3.701 1.00 95.75 273 ILE A N 1
ATOM 2206 C CA . ILE A 1 273 ? -26.190 5.769 -3.021 1.00 95.75 273 ILE A CA 1
ATOM 2207 C C . ILE A 1 273 ? -26.202 6.059 -1.516 1.00 95.75 273 ILE A C 1
ATOM 2209 O O . ILE A 1 273 ? -26.260 5.123 -0.719 1.00 95.75 273 ILE A O 1
ATOM 2213 N N . GLN A 1 274 ? -26.260 7.333 -1.113 1.00 96.19 274 GLN A N 1
ATOM 2214 C CA . GLN A 1 274 ? -26.375 7.714 0.301 1.00 96.19 274 GLN A CA 1
ATOM 2215 C C . GLN A 1 274 ? -27.594 7.064 0.974 1.00 96.19 274 GLN A C 1
ATOM 2217 O O . GLN A 1 274 ? -27.513 6.579 2.106 1.00 96.19 274 GLN A O 1
ATOM 2222 N N . SER A 1 275 ? -28.736 7.036 0.279 1.00 97.06 275 SER A N 1
ATOM 2223 C CA . SER A 1 275 ? -29.966 6.403 0.765 1.00 97.06 275 SER A CA 1
ATOM 2224 C C . SER A 1 275 ? -29.801 4.892 0.961 1.00 97.06 275 SER A C 1
ATOM 2226 O O . SER A 1 275 ? -30.205 4.355 1.997 1.00 97.06 275 SER A O 1
ATOM 2228 N N . LEU A 1 276 ? -29.141 4.209 0.017 1.00 97.50 276 LEU A N 1
ATOM 2229 C CA . LEU A 1 276 ? -28.850 2.775 0.110 1.00 97.50 276 LEU A CA 1
ATOM 2230 C C . LEU A 1 276 ? -27.950 2.457 1.312 1.00 97.50 276 LEU A C 1
ATOM 2232 O O . LEU A 1 276 ? -28.296 1.598 2.127 1.00 97.50 276 LEU A O 1
ATOM 2236 N N . ILE A 1 277 ? -26.849 3.197 1.473 1.00 97.75 277 ILE A N 1
ATOM 2237 C CA . ILE A 1 277 ? -25.907 3.015 2.587 1.00 97.75 277 ILE A CA 1
ATOM 2238 C C . ILE A 1 277 ? -26.612 3.273 3.927 1.00 97.75 277 ILE A C 1
ATOM 2240 O O . ILE A 1 277 ? -26.517 2.469 4.857 1.00 97.75 277 ILE A O 1
ATOM 2244 N N . ARG A 1 278 ? -27.386 4.362 4.028 1.00 97.44 278 ARG A N 1
ATOM 2245 C CA . ARG A 1 278 ? -28.149 4.707 5.238 1.00 97.44 278 ARG A CA 1
ATOM 2246 C C . ARG A 1 278 ? -29.193 3.647 5.593 1.00 97.44 278 ARG A C 1
ATOM 2248 O O . ARG A 1 278 ? -29.387 3.351 6.777 1.00 97.44 278 ARG A O 1
ATOM 2255 N N . SER A 1 279 ? -29.865 3.084 4.592 1.00 97.81 279 SER A N 1
ATOM 2256 C CA . SER A 1 279 ? -30.836 2.004 4.777 1.00 97.81 279 SER A CA 1
ATOM 2257 C C . SER A 1 279 ? -30.164 0.746 5.330 1.00 97.81 279 SER A C 1
ATOM 2259 O O . SER A 1 279 ? -30.657 0.165 6.299 1.00 97.81 279 SER A O 1
ATOM 2261 N N . GLU A 1 280 ? -29.008 0.357 4.785 1.00 98.19 280 GLU A N 1
ATOM 2262 C CA . GLU A 1 280 ? -28.272 -0.818 5.267 1.00 98.19 280 GLU A CA 1
ATOM 2263 C C . GLU A 1 280 ? -27.767 -0.623 6.701 1.00 98.19 280 GLU A C 1
ATOM 2265 O O . GLU A 1 280 ? -27.946 -1.499 7.547 1.00 98.19 280 GLU A O 1
ATOM 2270 N N . VAL A 1 281 ? -27.242 0.562 7.029 1.00 98.19 281 VAL A N 1
ATOM 2271 C CA . VAL A 1 281 ? -26.874 0.906 8.411 1.00 98.19 281 VAL A CA 1
ATOM 2272 C C . VAL A 1 281 ? -28.076 0.798 9.353 1.00 98.19 281 VAL A C 1
ATOM 2274 O O . VAL A 1 281 ? -27.973 0.210 10.430 1.00 98.19 281 VAL A O 1
ATOM 2277 N N . SER A 1 282 ? -29.238 1.314 8.945 1.00 98.12 282 SER A N 1
ATOM 2278 C CA . SER A 1 282 ? -30.462 1.264 9.756 1.00 98.12 282 SER A CA 1
ATOM 2279 C C . SER A 1 282 ? -30.927 -0.174 10.006 1.00 98.12 282 SER A C 1
ATOM 2281 O O . SER A 1 282 ? -31.316 -0.510 11.125 1.00 98.12 282 SER A O 1
ATOM 2283 N N . LYS A 1 283 ? -30.831 -1.043 8.994 1.00 98.12 283 LYS A N 1
ATOM 2284 C CA . LYS A 1 283 ? -31.139 -2.478 9.085 1.00 98.12 283 LYS A CA 1
ATOM 2285 C C . LYS A 1 283 ? -30.225 -3.199 10.081 1.00 98.12 283 LYS A C 1
ATOM 2287 O O . LYS A 1 283 ? -30.719 -3.996 10.875 1.00 98.12 283 LYS A O 1
ATOM 2292 N N . TRP A 1 284 ? -28.921 -2.916 10.093 1.00 97.94 284 TRP A N 1
ATOM 2293 C CA . TRP A 1 284 ? -27.997 -3.503 11.077 1.00 97.94 284 TRP A CA 1
ATOM 2294 C C . TRP A 1 284 ? -28.181 -2.944 12.486 1.00 97.94 284 TRP A C 1
ATOM 2296 O O . TRP A 1 284 ? -28.138 -3.708 13.452 1.00 97.94 284 TRP A O 1
ATOM 2306 N N . ASN A 1 285 ? -28.487 -1.652 12.609 1.00 97.38 285 ASN A N 1
ATOM 2307 C CA . ASN A 1 285 ? -28.824 -1.044 13.893 1.00 97.38 285 ASN A CA 1
ATOM 2308 C C . ASN A 1 285 ? -30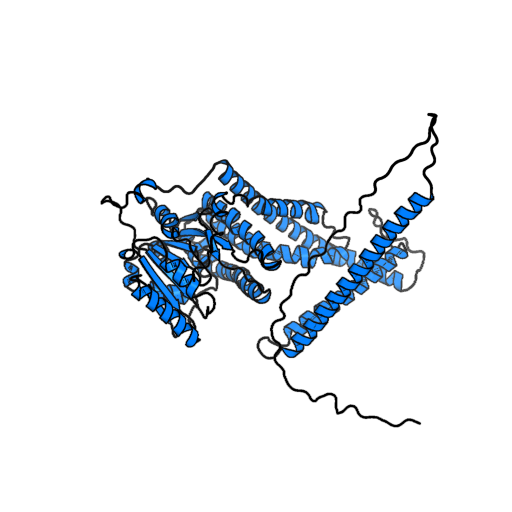.077 -1.694 14.516 1.00 97.38 285 ASN A C 1
ATOM 2310 O O . ASN A 1 285 ? -30.079 -2.053 15.689 1.00 97.38 285 ASN A O 1
ATOM 2314 N N . GLN A 1 286 ? -31.119 -1.962 13.715 1.00 97.31 286 GLN A N 1
ATOM 2315 C CA . GLN A 1 286 ? -32.326 -2.681 14.163 1.00 97.31 286 GLN A CA 1
ATOM 2316 C C . GLN A 1 286 ? -32.050 -4.129 14.603 1.00 97.31 286 GLN A C 1
ATOM 2318 O O . GLN A 1 286 ? -32.791 -4.679 15.414 1.00 97.31 286 GLN A O 1
ATOM 2323 N N . ARG A 1 287 ? -30.965 -4.747 14.115 1.00 96.12 287 ARG A N 1
ATOM 2324 C CA . ARG A 1 287 ? -30.482 -6.071 14.561 1.00 96.12 287 ARG A CA 1
ATOM 2325 C C . ARG A 1 287 ? -29.649 -6.004 15.852 1.00 96.12 287 ARG A C 1
ATOM 2327 O O . ARG A 1 287 ? -29.093 -7.017 16.284 1.00 96.12 287 ARG A O 1
ATOM 2334 N N . GLY A 1 288 ? -29.549 -4.823 16.463 1.00 95.31 288 GLY A N 1
ATOM 2335 C CA . GLY A 1 288 ? -28.830 -4.589 17.713 1.00 95.31 288 GLY A CA 1
ATOM 2336 C C . GLY A 1 288 ? -27.313 -4.510 17.555 1.00 95.31 288 GLY A C 1
ATOM 2337 O O . GLY A 1 288 ? -26.602 -4.761 18.525 1.00 95.31 288 GLY A O 1
ATOM 2338 N N . ILE A 1 289 ? -26.802 -4.225 16.351 1.00 97.06 289 ILE A N 1
ATOM 2339 C CA . ILE A 1 289 ? -25.387 -3.885 16.160 1.00 97.06 289 ILE A CA 1
ATOM 2340 C C . ILE A 1 289 ? -25.206 -2.394 16.420 1.00 97.06 289 ILE A C 1
ATOM 2342 O O . ILE A 1 289 ? -25.965 -1.578 15.906 1.00 97.06 289 ILE A O 1
ATOM 2346 N N . ASN A 1 290 ? -24.181 -2.037 17.188 1.00 96.62 290 ASN A N 1
ATOM 2347 C CA . ASN A 1 290 ? -23.815 -0.646 17.402 1.00 96.62 290 ASN A CA 1
ATOM 2348 C C . ASN A 1 290 ? -23.135 -0.095 16.138 1.00 96.62 290 ASN A C 1
ATOM 2350 O O . ASN A 1 290 ? -21.946 -0.323 15.904 1.00 96.62 290 ASN A O 1
ATOM 2354 N N . ILE A 1 291 ? -23.908 0.579 15.287 1.00 98.19 291 ILE A N 1
ATOM 2355 C CA . ILE A 1 291 ? -23.452 1.120 14.005 1.00 98.19 291 ILE A CA 1
ATOM 2356 C C . ILE A 1 291 ? -23.977 2.540 13.796 1.00 98.19 291 ILE A C 1
ATOM 2358 O O . ILE A 1 291 ? -25.139 2.842 14.068 1.00 98.19 291 ILE A O 1
ATOM 2362 N N . VAL A 1 292 ? -23.121 3.419 13.279 1.00 97.44 292 VAL A N 1
ATOM 2363 C CA . VAL A 1 292 ? -23.459 4.807 12.968 1.00 97.44 292 VAL A CA 1
ATOM 2364 C C . VAL A 1 292 ? -23.131 5.137 11.519 1.00 97.44 292 VAL A C 1
ATOM 2366 O O . VAL A 1 292 ? -22.043 4.853 11.019 1.00 97.44 292 VAL A O 1
ATOM 2369 N N . TYR A 1 293 ? -24.083 5.786 10.857 1.00 97.94 293 TYR A N 1
ATOM 2370 C CA . TYR A 1 293 ? -23.899 6.382 9.540 1.00 97.94 293 TYR A CA 1
ATOM 2371 C C . TYR A 1 293 ? -23.417 7.824 9.708 1.00 97.94 293 TYR A C 1
ATOM 2373 O O . TYR A 1 293 ? -24.010 8.600 10.463 1.00 97.94 293 TYR A O 1
ATOM 2381 N N . ARG A 1 294 ? -22.343 8.195 9.012 1.00 96.31 294 ARG A N 1
ATOM 2382 C CA . ARG A 1 294 ? -21.800 9.555 9.014 1.00 96.31 294 ARG A CA 1
ATOM 2383 C C . ARG A 1 294 ? -21.593 10.011 7.587 1.00 96.31 294 ARG A C 1
ATOM 2385 O O . ARG A 1 294 ? -20.820 9.400 6.868 1.00 96.31 294 ARG A O 1
ATOM 2392 N N . HIS A 1 295 ? -22.224 11.119 7.227 1.00 95.25 295 HIS A N 1
ATOM 2393 C CA . HIS A 1 295 ? -22.041 11.752 5.930 1.00 95.25 295 HIS A CA 1
ATOM 2394 C C . HIS A 1 295 ? -21.435 13.146 6.086 1.00 95.25 295 HIS A C 1
ATOM 2396 O O . HIS A 1 295 ? -21.779 13.876 7.024 1.00 95.25 295 HIS A O 1
ATOM 2402 N N . ARG A 1 296 ? -20.537 13.522 5.171 1.00 92.12 296 ARG A N 1
ATOM 2403 C CA . ARG A 1 296 ? -19.955 14.867 5.105 1.00 92.12 296 ARG A CA 1
ATOM 2404 C C . ARG A 1 296 ? -20.375 15.554 3.814 1.00 92.12 296 ARG A C 1
ATOM 2406 O O . ARG A 1 296 ? -20.085 15.073 2.729 1.00 92.12 296 ARG A O 1
ATOM 2413 N N . VAL A 1 297 ? -20.945 16.751 3.947 1.00 82.44 297 VAL A N 1
ATOM 2414 C CA . VAL A 1 297 ? -21.322 17.588 2.793 1.00 82.44 297 VAL A CA 1
ATOM 2415 C C . VAL A 1 297 ? -20.086 18.115 2.053 1.00 82.44 297 VAL A C 1
ATOM 2417 O O . VAL A 1 297 ? -20.083 18.242 0.834 1.00 82.44 297 VAL A O 1
ATOM 2420 N N . VAL A 1 298 ? -19.011 18.430 2.786 1.00 87.31 298 VAL A N 1
ATOM 2421 C CA . VAL A 1 298 ? -17.776 18.979 2.210 1.00 87.31 298 VAL A CA 1
ATOM 2422 C C . VAL A 1 298 ? -16.670 17.926 2.249 1.00 87.31 298 VAL A C 1
ATOM 2424 O O . VAL A 1 298 ? -16.135 17.607 3.312 1.00 87.31 298 VAL A O 1
ATOM 2427 N N . ARG A 1 299 ? -16.276 17.432 1.070 1.00 89.38 299 ARG A N 1
ATOM 2428 C CA . ARG A 1 299 ? -15.265 16.373 0.888 1.00 89.38 299 ARG A CA 1
ATOM 2429 C C . ARG A 1 299 ? -13.816 16.882 0.962 1.00 89.38 299 ARG A C 1
ATOM 2431 O O . ARG A 1 299 ? -12.957 16.503 0.163 1.00 89.38 299 ARG A O 1
ATOM 2438 N N . THR A 1 300 ? -13.524 17.770 1.910 1.00 91.19 300 THR A N 1
ATOM 2439 C CA . THR A 1 300 ? -12.153 18.254 2.127 1.00 91.19 300 THR A CA 1
ATOM 2440 C C . THR A 1 300 ? -11.281 17.105 2.630 1.00 91.19 300 THR A C 1
ATOM 2442 O O . THR A 1 300 ? -11.677 16.349 3.524 1.00 91.19 300 THR A O 1
ATOM 2445 N N . GLY A 1 301 ? -10.108 16.948 2.012 1.00 89.38 301 GLY A N 1
ATOM 2446 C CA . GLY A 1 301 ? -9.118 15.948 2.407 1.00 89.38 301 GLY A CA 1
ATOM 2447 C C . GLY A 1 301 ? -9.427 14.506 2.000 1.00 89.38 301 GLY A C 1
ATOM 2448 O O . GLY A 1 301 ? -8.678 13.615 2.398 1.00 89.38 301 GLY A O 1
ATOM 2449 N N . TYR A 1 302 ? -10.492 14.262 1.220 1.00 92.75 302 TYR A N 1
ATOM 2450 C CA . TYR A 1 302 ? -10.918 12.921 0.782 1.00 92.75 302 TYR A CA 1
ATOM 2451 C C . TYR A 1 302 ? -10.968 11.923 1.964 1.00 92.75 302 TYR A C 1
ATOM 2453 O O . TYR A 1 302 ? -11.381 12.305 3.064 1.00 92.75 302 TYR A O 1
ATOM 2461 N N . LYS A 1 303 ? -10.503 10.678 1.765 1.00 94.62 303 LYS A N 1
ATOM 2462 C CA . LYS A 1 303 ? -10.435 9.617 2.786 1.00 94.62 303 LYS A CA 1
ATOM 2463 C C . LYS A 1 303 ? -9.735 10.074 4.071 1.00 94.62 303 LYS A C 1
ATOM 2465 O O . LYS A 1 303 ? -10.274 9.876 5.156 1.00 94.62 303 LYS A O 1
ATOM 2470 N N . ALA A 1 304 ? -8.592 10.758 3.965 1.00 95.69 304 ALA A N 1
ATOM 2471 C CA . ALA A 1 304 ? -7.851 11.263 5.125 1.00 95.69 304 ALA A CA 1
ATOM 2472 C C . ALA A 1 304 ? -8.684 12.242 5.965 1.00 95.69 304 ALA A C 1
ATOM 2474 O O . ALA A 1 304 ? -8.729 12.141 7.190 1.00 95.69 304 ALA A O 1
ATOM 2475 N N . GLY A 1 305 ? -9.373 13.172 5.300 1.00 96.00 305 GLY A N 1
ATOM 2476 C CA . GLY A 1 305 ? -10.274 14.114 5.958 1.00 96.00 305 GLY A CA 1
ATOM 2477 C C . GLY A 1 305 ? -11.479 13.419 6.593 1.00 96.00 305 GLY A C 1
ATOM 2478 O O . GLY A 1 305 ? -11.930 13.836 7.661 1.00 96.00 305 GLY A O 1
ATOM 2479 N N . ASN A 1 306 ? -11.986 12.352 5.967 1.00 96.12 306 ASN A N 1
ATOM 2480 C CA . ASN A 1 306 ? -13.135 11.596 6.465 1.00 96.12 306 ASN A CA 1
ATOM 2481 C C . ASN A 1 306 ? -12.789 10.873 7.766 1.00 96.12 306 ASN A C 1
ATOM 2483 O O . ASN A 1 306 ? -13.426 11.092 8.797 1.00 96.12 306 ASN A O 1
ATOM 2487 N N . LEU A 1 307 ? -11.683 10.124 7.746 1.00 97.06 307 LEU A N 1
ATOM 2488 C CA . LEU A 1 307 ? -11.133 9.458 8.924 1.00 97.06 307 LEU A CA 1
ATOM 2489 C C . LEU A 1 307 ? -10.814 10.471 10.033 1.00 97.06 307 LEU A C 1
ATOM 2491 O O . LEU A 1 307 ? -11.179 10.264 11.187 1.00 97.06 307 LEU A O 1
ATOM 2495 N N . LYS A 1 308 ? -10.204 11.615 9.700 1.00 96.38 308 LYS A N 1
ATOM 2496 C CA . LYS A 1 308 ? -9.933 12.698 10.660 1.00 96.38 308 LYS A CA 1
ATOM 2497 C C . LYS A 1 308 ? -11.207 13.229 11.323 1.00 96.38 308 LYS A C 1
ATOM 2499 O O . LYS A 1 308 ? -11.240 13.384 12.540 1.00 96.38 308 LYS A O 1
ATOM 2504 N N . SER A 1 309 ? -12.244 13.515 10.535 1.00 95.94 309 SER A N 1
ATOM 2505 C CA . SER A 1 309 ? -13.528 14.014 11.042 1.00 95.94 309 SER A CA 1
ATOM 2506 C C . SER A 1 309 ? -14.221 12.988 11.938 1.00 95.94 309 SER A C 1
ATOM 2508 O O . SER A 1 309 ? -14.784 13.352 12.969 1.00 95.94 309 SER A O 1
ATOM 2510 N N . ALA A 1 310 ? -14.144 11.706 11.579 1.00 96.00 310 ALA A N 1
ATOM 2511 C CA . ALA A 1 310 ? -14.679 10.618 12.382 1.00 96.00 310 ALA A CA 1
ATOM 2512 C C . ALA A 1 310 ? -13.946 10.475 13.722 1.00 96.00 310 ALA A C 1
ATOM 2514 O O . ALA A 1 310 ? -14.601 10.405 14.761 1.00 96.00 310 ALA A O 1
ATOM 2515 N N . MET A 1 311 ? -12.609 10.521 13.708 1.00 96.56 311 MET A N 1
ATOM 2516 C CA . MET A 1 311 ? -11.772 10.431 14.912 1.00 96.56 311 MET A CA 1
ATOM 2517 C C . MET A 1 311 ? -11.957 11.610 15.881 1.00 96.56 311 MET A C 1
ATOM 2519 O O . MET A 1 311 ? -11.660 11.472 17.060 1.00 96.56 311 MET A O 1
ATOM 2523 N N . ALA A 1 312 ? -12.464 12.756 15.416 1.00 95.12 312 ALA A N 1
ATOM 2524 C CA . ALA A 1 312 ? -12.702 13.934 16.253 1.00 95.12 312 ALA A CA 1
ATOM 2525 C C . ALA A 1 312 ? -13.980 13.856 17.115 1.00 95.12 312 ALA A C 1
ATOM 2527 O O . ALA A 1 312 ? -14.242 14.769 17.895 1.00 95.12 312 ALA A O 1
ATOM 2528 N N . CYS A 1 313 ? -14.803 12.813 16.970 1.00 95.38 313 CYS A N 1
ATOM 2529 C CA . CYS A 1 313 ? -16.032 12.684 17.751 1.00 95.38 313 CYS A CA 1
ATOM 2530 C C . CYS A 1 313 ? -15.732 12.343 19.215 1.00 95.38 313 CYS A C 1
ATOM 2532 O O . CYS A 1 313 ? -14.925 11.461 19.487 1.00 95.38 313 CYS A O 1
ATOM 2534 N N . ASP A 1 314 ? -16.448 12.953 20.163 1.00 94.81 314 ASP A N 1
ATOM 2535 C CA . ASP A 1 314 ? -16.167 12.763 21.594 1.00 94.81 314 ASP A CA 1
ATOM 2536 C C . ASP A 1 314 ? -16.271 11.311 22.061 1.00 94.81 314 ASP A C 1
ATOM 2538 O O . ASP A 1 314 ? -15.459 10.873 22.873 1.00 94.81 314 ASP A O 1
ATOM 2542 N N . TYR A 1 315 ? -17.210 10.540 21.509 1.00 93.94 315 TYR A N 1
ATOM 2543 C CA . TYR A 1 315 ? -17.345 9.126 21.855 1.00 93.94 315 TYR A CA 1
ATOM 2544 C C . TYR A 1 315 ? -16.129 8.289 21.432 1.00 93.94 315 TYR A C 1
ATOM 2546 O O . TYR A 1 315 ? -15.902 7.247 22.033 1.00 93.94 315 TYR A O 1
ATOM 2554 N N . VAL A 1 316 ? -15.320 8.726 20.454 1.00 95.12 316 VAL A N 1
ATOM 2555 C CA . VAL A 1 316 ? -14.114 7.995 20.013 1.00 95.12 316 VAL A CA 1
ATOM 2556 C C . VAL A 1 316 ? -13.083 7.891 21.138 1.00 95.12 316 VAL A C 1
ATOM 2558 O O . VAL A 1 316 ? -12.358 6.904 21.202 1.00 95.12 316 VAL A O 1
ATOM 2561 N N . LYS A 1 317 ? -13.084 8.834 22.089 1.00 93.50 317 LYS A N 1
ATOM 2562 C CA . LYS A 1 317 ? -12.204 8.815 23.271 1.00 93.50 317 LYS A CA 1
ATOM 2563 C C . LYS A 1 317 ? -12.421 7.593 24.172 1.00 93.50 317 LYS A C 1
ATOM 2565 O O . LYS A 1 317 ? -11.547 7.272 24.968 1.00 93.50 317 LYS A O 1
ATOM 2570 N N . ALA A 1 318 ? -13.572 6.926 24.062 1.00 94.62 318 ALA A N 1
ATOM 2571 C CA . ALA A 1 318 ? -13.863 5.695 24.791 1.00 94.62 318 ALA A CA 1
ATOM 2572 C C . ALA A 1 318 ? -13.246 4.440 24.144 1.00 94.62 318 ALA A C 1
ATOM 2574 O O . ALA A 1 318 ? -13.323 3.368 24.734 1.00 94.62 318 ALA A O 1
ATOM 2575 N N . TYR A 1 319 ? -12.663 4.548 22.944 1.00 96.81 319 TYR A N 1
ATOM 2576 C CA . TYR A 1 319 ? -12.140 3.415 22.182 1.00 96.81 319 TYR A CA 1
ATOM 2577 C C . TYR A 1 319 ? -10.615 3.367 22.238 1.00 96.81 319 TYR A C 1
ATOM 2579 O O . TYR A 1 319 ? -9.927 4.358 22.005 1.00 96.81 319 TYR A O 1
ATOM 2587 N N . GLU A 1 320 ? -10.076 2.185 22.522 1.00 96.75 320 GLU A N 1
ATOM 2588 C CA . GLU A 1 320 ? -8.633 1.960 22.642 1.00 96.75 320 GLU A CA 1
ATOM 2589 C C . GLU A 1 320 ? -7.989 1.652 21.287 1.00 96.75 320 GLU A C 1
ATOM 2591 O O . GLU A 1 320 ? -6.831 2.008 21.031 1.00 96.75 320 GLU A O 1
ATOM 2596 N N . PHE A 1 321 ? -8.754 0.999 20.410 1.00 98.44 321 PHE A N 1
ATOM 2597 C CA . PHE A 1 321 ? -8.312 0.549 19.097 1.00 98.44 321 PHE A CA 1
ATOM 2598 C C . PHE A 1 321 ? -9.266 1.008 17.999 1.00 98.44 321 PHE A C 1
ATOM 2600 O O . PHE A 1 321 ? -10.468 1.125 18.222 1.00 98.44 321 PHE A O 1
ATOM 2607 N N . VAL A 1 322 ? -8.730 1.221 16.797 1.00 98.50 322 VAL A N 1
ATOM 2608 C CA . VAL A 1 322 ? -9.511 1.486 15.587 1.00 98.50 322 VAL A CA 1
ATOM 2609 C C . VAL A 1 322 ? -9.075 0.567 14.447 1.00 98.50 322 VAL A C 1
ATOM 2611 O O . VAL A 1 322 ? -7.912 0.564 14.049 1.00 98.50 322 VAL A O 1
ATOM 2614 N N . ALA A 1 323 ? -10.005 -0.229 13.931 1.00 98.50 323 ALA A N 1
ATOM 2615 C CA . ALA A 1 323 ? -9.847 -1.035 12.729 1.00 98.50 323 ALA A CA 1
ATOM 2616 C C . ALA A 1 323 ? -10.378 -0.264 11.517 1.00 98.50 323 ALA A C 1
ATOM 2618 O O . ALA A 1 323 ? -11.418 0.385 11.606 1.00 98.50 323 ALA A O 1
ATOM 2619 N N . ILE A 1 324 ? -9.677 -0.331 10.387 1.00 98.31 324 ILE A N 1
ATOM 2620 C CA . ILE A 1 324 ? -10.059 0.392 9.165 1.00 98.31 324 ILE A CA 1
ATOM 2621 C C . ILE A 1 324 ? -10.223 -0.608 8.029 1.00 98.31 324 ILE A C 1
ATOM 2623 O O . ILE A 1 324 ? -9.304 -1.388 7.771 1.00 98.31 324 ILE A O 1
ATOM 2627 N N . PHE A 1 325 ? -11.360 -0.545 7.339 1.00 98.25 325 PHE A N 1
ATOM 2628 C CA . PHE A 1 325 ? -11.662 -1.351 6.159 1.00 98.25 325 PHE A CA 1
ATOM 2629 C C . PHE A 1 325 ? -12.144 -0.463 5.017 1.00 98.25 325 PHE A C 1
ATOM 2631 O O . PHE A 1 325 ? -13.051 0.335 5.202 1.00 98.25 325 PHE A O 1
ATOM 2638 N N . ASP A 1 326 ? -11.547 -0.601 3.841 1.00 96.62 326 ASP A N 1
ATOM 2639 C CA . ASP A 1 326 ? -12.087 0.007 2.626 1.00 96.62 326 ASP A CA 1
ATOM 2640 C C . ASP A 1 326 ? -13.387 -0.693 2.201 1.00 96.62 326 ASP A C 1
ATOM 2642 O O . ASP A 1 326 ? -13.661 -1.829 2.597 1.00 96.62 326 ASP A O 1
ATOM 2646 N N . ALA A 1 327 ? -14.200 -0.002 1.404 1.00 94.44 327 ALA A N 1
ATOM 2647 C CA . ALA A 1 327 ? -15.529 -0.451 0.993 1.00 94.44 327 ALA A CA 1
ATOM 2648 C C . ALA A 1 327 ? -15.544 -1.777 0.206 1.00 94.44 327 ALA A C 1
ATOM 2650 O O . ALA A 1 327 ? -16.586 -2.408 0.108 1.00 94.44 327 ALA A O 1
ATOM 2651 N N . ASP A 1 328 ? -14.416 -2.218 -0.349 1.00 94.00 328 ASP A N 1
ATOM 2652 C CA . ASP A 1 328 ? -14.258 -3.493 -1.058 1.00 94.00 328 ASP A CA 1
ATOM 2653 C C . ASP A 1 328 ? -13.683 -4.619 -0.173 1.00 94.00 328 ASP A C 1
ATOM 2655 O O . ASP A 1 328 ? -13.467 -5.734 -0.650 1.00 94.00 328 ASP A O 1
ATOM 2659 N N . PHE A 1 329 ? -13.435 -4.360 1.119 1.00 96.31 329 PHE A N 1
ATOM 2660 C CA . PHE A 1 329 ? -12.845 -5.333 2.041 1.00 96.31 329 PHE A CA 1
ATOM 2661 C C . PHE A 1 329 ? -13.897 -6.110 2.832 1.00 96.31 329 PHE A C 1
ATOM 2663 O O . PHE A 1 329 ? -14.854 -5.554 3.371 1.00 96.31 329 PHE A O 1
ATOM 2670 N N . GLN A 1 330 ? -13.651 -7.412 2.963 1.00 96.25 330 GLN A N 1
ATOM 2671 C CA . GLN A 1 330 ? -14.495 -8.361 3.680 1.00 96.25 330 GLN A CA 1
ATOM 2672 C C . GLN A 1 330 ? -13.640 -9.095 4.729 1.00 96.25 330 GLN A C 1
ATOM 2674 O O . GLN A 1 330 ? -12.951 -10.071 4.400 1.00 96.25 330 GLN A O 1
ATOM 2679 N N . PRO A 1 331 ? -13.588 -8.600 5.983 1.00 97.31 331 PRO A N 1
ATOM 2680 C CA . PRO A 1 331 ? -12.908 -9.304 7.066 1.00 97.31 331 PRO A CA 1
ATOM 2681 C C . PRO A 1 331 ? -13.648 -10.580 7.463 1.00 97.31 331 PRO A C 1
ATOM 2683 O O . PRO A 1 331 ? -14.875 -10.631 7.456 1.00 97.31 331 PRO A O 1
ATOM 2686 N N . ASN A 1 332 ? -12.887 -11.603 7.859 1.00 96.69 332 ASN A N 1
ATOM 2687 C CA . ASN A 1 332 ? -13.462 -12.784 8.498 1.00 96.69 332 ASN A CA 1
ATOM 2688 C C . ASN A 1 332 ? -14.025 -12.413 9.883 1.00 96.69 332 ASN A C 1
ATOM 2690 O O . ASN A 1 332 ? -13.453 -11.536 10.539 1.00 96.69 332 ASN A O 1
ATOM 2694 N N . PRO A 1 333 ? -15.077 -13.102 10.369 1.00 97.38 333 PRO A N 1
ATOM 2695 C CA . PRO A 1 333 ? -15.683 -12.820 11.672 1.00 97.38 333 PRO A CA 1
ATOM 2696 C C . PRO A 1 333 ? -14.676 -12.768 12.828 1.00 97.38 333 PRO A C 1
ATOM 2698 O O . PRO A 1 333 ? -14.743 -11.900 13.690 1.00 97.38 333 PRO A O 1
ATOM 2701 N N . ASP A 1 334 ? -13.679 -13.645 12.820 1.00 96.31 334 ASP A N 1
ATOM 2702 C CA . ASP A 1 334 ? -12.667 -13.765 13.866 1.00 96.31 334 ASP A CA 1
ATOM 2703 C C . ASP A 1 334 ? -11.507 -12.754 13.750 1.00 96.31 334 ASP A C 1
ATOM 2705 O O . ASP A 1 334 ? -10.571 -12.805 14.549 1.00 96.31 334 ASP A O 1
ATOM 2709 N N . PHE A 1 335 ? -11.556 -11.806 12.803 1.00 97.81 335 PHE A N 1
ATOM 2710 C CA . PHE A 1 335 ? -10.483 -10.838 12.555 1.00 97.81 335 PHE A CA 1
ATOM 2711 C C . PHE A 1 335 ? -10.026 -10.126 13.836 1.00 97.81 335 PHE A C 1
ATOM 2713 O O . PHE A 1 335 ? -8.838 -10.145 14.151 1.00 97.81 335 PHE A O 1
ATOM 2720 N N . LEU A 1 336 ? -10.952 -9.554 14.617 1.00 96.81 336 LEU A N 1
ATOM 2721 C CA . LEU A 1 336 ? -10.593 -8.823 15.840 1.00 96.81 336 LEU A CA 1
ATOM 2722 C C . LEU A 1 336 ? -9.981 -9.742 16.904 1.00 96.81 336 LEU A C 1
ATOM 2724 O O . LEU A 1 336 ? -9.008 -9.352 17.553 1.00 96.81 336 LEU A O 1
ATOM 2728 N N . LYS A 1 337 ? -10.480 -10.978 17.030 1.00 94.19 337 LYS A N 1
ATOM 2729 C CA . LYS A 1 337 ? -9.912 -12.001 17.921 1.00 94.19 337 LYS A CA 1
ATOM 2730 C C . LYS A 1 337 ? -8.498 -12.404 17.504 1.00 94.19 337 LYS A C 1
ATOM 2732 O O . LYS A 1 337 ? -7.673 -12.677 18.367 1.00 94.19 337 LYS A O 1
ATOM 2737 N N . GLN A 1 338 ? -8.185 -12.386 16.209 1.00 94.88 338 GLN A N 1
ATOM 2738 C CA . GLN A 1 338 ? -6.837 -12.666 15.712 1.00 94.88 338 GLN A CA 1
ATOM 2739 C C . GLN A 1 338 ? -5.892 -11.453 15.797 1.00 94.88 338 GLN A C 1
ATOM 2741 O O . GLN A 1 338 ? -4.686 -11.638 15.933 1.00 94.88 338 GLN A O 1
ATOM 2746 N N . THR A 1 339 ? -6.392 -10.212 15.733 1.00 96.56 339 THR A N 1
ATOM 2747 C CA . THR A 1 339 ? -5.533 -9.012 15.702 1.00 96.56 339 THR A CA 1
ATOM 2748 C C . THR A 1 339 ? -5.341 -8.334 17.058 1.00 96.56 339 THR A C 1
ATOM 2750 O O . THR A 1 339 ? -4.221 -7.957 17.401 1.00 96.56 339 THR A O 1
ATOM 2753 N N . VAL A 1 340 ? -6.414 -8.138 17.830 1.00 96.06 340 VAL A N 1
ATOM 2754 C CA . VAL A 1 340 ? -6.402 -7.314 19.052 1.00 96.06 340 VAL A CA 1
ATOM 2755 C C . VAL A 1 340 ? -5.510 -7.892 20.163 1.00 96.06 340 VAL A C 1
ATOM 2757 O O . VAL A 1 340 ? -4.802 -7.111 20.806 1.00 96.06 340 VAL A O 1
ATOM 2760 N N . PRO A 1 341 ? -5.432 -9.222 20.382 1.00 93.25 341 PRO A N 1
ATOM 2761 C CA . PRO A 1 341 ? -4.571 -9.778 21.427 1.00 93.25 341 PRO A CA 1
ATOM 2762 C C . PRO A 1 341 ? -3.087 -9.423 21.292 1.00 93.25 341 PRO A C 1
ATOM 2764 O O . PRO A 1 341 ? -2.390 -9.362 22.301 1.00 93.25 341 PRO A O 1
ATOM 2767 N N . HIS A 1 342 ? -2.596 -9.115 20.087 1.00 93.38 342 HIS A N 1
ATOM 2768 C CA . HIS A 1 342 ? -1.200 -8.717 19.883 1.00 93.38 342 HIS A CA 1
ATOM 2769 C C . HIS A 1 342 ? -0.820 -7.400 20.573 1.00 93.38 342 HIS A C 1
ATOM 2771 O O . HIS A 1 342 ? 0.363 -7.146 20.763 1.00 93.38 342 HIS A O 1
ATOM 2777 N N . PHE A 1 343 ? -1.786 -6.568 20.971 1.00 93.81 343 PHE A N 1
ATOM 2778 C CA . PHE A 1 343 ? -1.531 -5.332 21.718 1.00 93.81 343 PHE A CA 1
ATOM 2779 C C . PHE A 1 343 ? -1.380 -5.540 23.230 1.00 93.81 343 PHE A C 1
ATOM 2781 O O . PHE A 1 343 ? -0.995 -4.603 23.939 1.00 93.81 343 PHE A O 1
ATOM 2788 N N . LYS A 1 344 ? -1.728 -6.728 23.736 1.00 88.12 344 LYS A N 1
ATOM 2789 C CA . LYS A 1 344 ? -1.668 -7.071 25.158 1.00 88.12 344 LYS A CA 1
ATOM 2790 C C . LYS A 1 344 ? -0.213 -7.253 25.592 1.00 88.12 344 LYS A C 1
ATOM 2792 O O . LYS A 1 344 ? 0.590 -7.795 24.843 1.00 88.12 344 LYS A O 1
ATOM 2797 N N . GLY A 1 345 ? 0.127 -6.762 26.784 1.00 84.38 345 GLY A N 1
ATOM 2798 C CA . GLY A 1 345 ? 1.485 -6.845 27.347 1.00 84.38 345 GLY A CA 1
ATOM 2799 C C . GLY A 1 345 ? 2.494 -5.864 26.739 1.00 84.38 345 GLY A C 1
ATOM 2800 O O . GLY A 1 345 ? 3.409 -5.423 27.427 1.00 84.38 345 GLY A O 1
ATOM 2801 N N . ASN A 1 346 ? 2.262 -5.398 25.507 1.00 90.31 346 ASN A N 1
ATOM 2802 C CA . ASN A 1 346 ? 3.212 -4.561 24.786 1.00 90.31 346 ASN A CA 1
ATOM 2803 C C . ASN A 1 346 ? 2.632 -3.174 24.412 1.00 90.31 346 ASN A C 1
ATOM 2805 O O . ASN A 1 346 ? 1.945 -3.018 23.390 1.00 90.31 346 ASN A O 1
ATOM 2809 N N . PRO A 1 347 ? 2.920 -2.130 25.215 1.00 93.38 347 PRO A N 1
ATOM 2810 C CA . PRO A 1 347 ? 2.404 -0.782 24.988 1.00 93.38 347 PRO A CA 1
ATOM 2811 C C . PRO A 1 347 ? 3.063 -0.064 23.803 1.00 93.38 347 PRO A C 1
ATOM 2813 O O . PRO A 1 347 ? 2.549 0.966 23.385 1.00 93.38 347 PRO A O 1
ATOM 2816 N N . GLU A 1 348 ? 4.164 -0.581 23.247 1.00 95.31 348 GLU A N 1
ATOM 2817 C CA . GLU A 1 348 ? 4.895 0.049 22.136 1.00 95.31 348 GLU A CA 1
ATOM 2818 C C . GLU A 1 348 ? 4.312 -0.299 20.757 1.00 95.31 348 GLU A C 1
ATOM 2820 O O . GLU A 1 348 ? 4.704 0.290 19.744 1.00 95.31 348 GLU A O 1
ATOM 2825 N N . ILE A 1 349 ? 3.391 -1.267 20.688 1.00 97.25 349 ILE A N 1
ATOM 2826 C CA . ILE A 1 349 ? 2.738 -1.652 19.434 1.00 97.25 349 ILE A CA 1
ATOM 2827 C C . ILE A 1 349 ? 1.664 -0.622 19.090 1.00 97.25 349 ILE A C 1
ATOM 2829 O O . ILE A 1 349 ? 0.708 -0.414 19.845 1.00 97.25 349 ILE A O 1
ATOM 2833 N N . GLY A 1 350 ? 1.837 0.006 17.926 1.00 97.88 350 GLY A N 1
ATOM 2834 C CA . GLY A 1 350 ? 0.919 1.008 17.386 1.00 97.88 350 GLY A CA 1
ATOM 2835 C C . GLY A 1 350 ? -0.014 0.465 16.304 1.00 97.88 350 GLY A C 1
ATOM 2836 O O . GLY A 1 350 ? -1.144 0.933 16.206 1.00 97.88 350 GLY A O 1
ATOM 2837 N N . LEU A 1 351 ? 0.431 -0.530 15.530 1.00 98.50 351 LEU A N 1
ATOM 2838 C CA . LEU A 1 351 ? -0.307 -1.091 14.392 1.00 98.50 351 LEU A CA 1
ATOM 2839 C C . LEU A 1 351 ? -0.147 -2.611 14.323 1.00 98.50 351 LEU A C 1
ATOM 2841 O O . LEU A 1 351 ? 0.971 -3.130 14.371 1.00 98.50 351 LEU A O 1
ATOM 2845 N N . VAL A 1 352 ? -1.265 -3.296 14.103 1.00 98.19 352 VAL A N 1
ATOM 2846 C CA . VAL A 1 352 ? -1.328 -4.699 13.686 1.00 98.19 352 VAL A CA 1
ATOM 2847 C C . VAL A 1 352 ? -2.000 -4.750 12.314 1.00 98.19 352 VAL A C 1
ATOM 2849 O O . VAL A 1 352 ? -3.156 -4.362 12.172 1.00 98.19 352 VAL A O 1
ATOM 2852 N N . GLN A 1 353 ? -1.276 -5.200 11.292 1.00 98.19 353 GLN A N 1
ATOM 2853 C CA . GLN A 1 353 ? -1.743 -5.261 9.904 1.00 98.19 353 GLN A CA 1
ATOM 2854 C C . GLN A 1 353 ? -1.981 -6.712 9.491 1.00 98.19 353 GLN A C 1
ATOM 2856 O O . GLN A 1 353 ? -1.071 -7.535 9.590 1.00 98.19 353 GLN A O 1
ATOM 2861 N N . ALA A 1 354 ? -3.171 -7.007 8.974 1.00 97.56 354 ALA A N 1
ATOM 2862 C CA . ALA A 1 354 ? -3.474 -8.279 8.332 1.00 97.56 354 ALA A CA 1
ATOM 2863 C C . ALA A 1 354 ? -3.134 -8.244 6.838 1.00 97.56 354 ALA A C 1
ATOM 2865 O O . ALA A 1 354 ? -3.003 -7.178 6.221 1.00 97.56 354 ALA A O 1
ATOM 2866 N N . ARG A 1 355 ? -3.010 -9.429 6.246 1.00 95.75 355 ARG A N 1
ATOM 2867 C CA . ARG A 1 355 ? -2.697 -9.595 4.832 1.00 95.75 355 ARG A CA 1
ATOM 2868 C C . ARG A 1 355 ? -3.938 -9.463 3.952 1.00 95.75 355 ARG A C 1
ATOM 2870 O O . ARG A 1 355 ? -5.003 -9.983 4.267 1.00 95.75 355 ARG A O 1
ATOM 2877 N N . TRP A 1 356 ? -3.756 -8.856 2.785 1.00 95.50 356 TRP A N 1
ATOM 2878 C CA . TRP A 1 356 ? -4.759 -8.842 1.725 1.00 95.50 356 TRP A CA 1
ATOM 2879 C C . TRP A 1 356 ? -4.788 -10.164 0.952 1.00 95.50 356 TRP A C 1
ATOM 2881 O O . TRP A 1 356 ? -3.746 -10.746 0.634 1.00 95.50 356 TRP A O 1
ATOM 2891 N N . ALA A 1 357 ? -5.989 -10.619 0.621 1.00 93.44 357 ALA A N 1
ATOM 2892 C CA . ALA A 1 357 ? -6.244 -11.746 -0.261 1.00 93.44 357 ALA A CA 1
ATOM 2893 C C . ALA A 1 357 ? -7.301 -11.347 -1.295 1.00 93.44 357 ALA A C 1
ATOM 2895 O O . ALA A 1 357 ? -8.207 -10.587 -0.985 1.00 93.44 357 ALA A O 1
ATOM 2896 N N . TYR A 1 358 ? -7.186 -11.853 -2.520 1.00 94.25 358 TYR A N 1
ATOM 2897 C CA . TYR A 1 358 ? -7.955 -11.321 -3.647 1.00 94.25 358 TYR A CA 1
ATOM 2898 C C . TYR A 1 358 ? -8.995 -12.312 -4.146 1.00 94.25 358 TYR A C 1
ATOM 2900 O O . TYR A 1 358 ? -8.646 -13.455 -4.462 1.00 94.25 358 TYR A O 1
ATOM 2908 N N . VAL A 1 359 ? -10.246 -11.863 -4.259 1.00 93.56 359 VAL A N 1
ATOM 2909 C CA . VAL A 1 359 ? -11.357 -12.696 -4.749 1.00 93.56 359 VAL A CA 1
ATOM 2910 C C . VAL A 1 359 ? -11.322 -12.866 -6.270 1.00 93.56 359 VAL A C 1
ATOM 2912 O O . VAL A 1 359 ? -11.553 -13.964 -6.766 1.00 93.56 359 VAL A O 1
ATOM 2915 N N . ASN A 1 360 ? -10.913 -11.832 -7.012 1.00 94.00 360 ASN A N 1
ATOM 2916 C CA . ASN A 1 360 ? -10.894 -11.798 -8.481 1.00 94.00 360 ASN A CA 1
ATOM 2917 C C . ASN A 1 360 ? -9.489 -12.013 -9.093 1.00 94.00 360 ASN A C 1
ATOM 2919 O O . ASN A 1 360 ? -9.199 -11.610 -10.224 1.00 94.00 360 ASN A O 1
ATOM 2923 N N . LYS A 1 361 ? -8.581 -12.676 -8.359 1.00 90.38 361 LYS A N 1
ATOM 2924 C CA . LYS A 1 361 ? -7.185 -12.908 -8.797 1.00 90.38 361 LYS A CA 1
ATOM 2925 C C . LYS A 1 361 ? -7.047 -13.682 -10.110 1.00 90.38 361 LYS A C 1
ATOM 2927 O O . LYS A 1 361 ? -6.023 -13.538 -10.772 1.00 90.38 361 LYS A O 1
ATOM 2932 N N . ASP A 1 362 ? -8.038 -14.503 -10.456 1.00 92.38 362 ASP A N 1
ATOM 2933 C CA . ASP A 1 362 ? -8.020 -15.381 -11.630 1.00 92.38 362 ASP A CA 1
ATOM 2934 C C . ASP A 1 362 ? -8.902 -14.859 -12.781 1.00 92.38 362 ASP A C 1
ATOM 2936 O O . ASP A 1 362 ? -8.963 -15.495 -13.831 1.00 92.38 362 ASP A O 1
ATOM 2940 N N . GLU A 1 363 ? -9.513 -13.677 -12.621 1.00 92.31 363 GLU A N 1
ATOM 2941 C CA . GLU A 1 363 ? -10.451 -13.084 -13.587 1.00 92.31 363 GLU A CA 1
ATOM 2942 C C . GLU A 1 363 ? -9.809 -12.821 -14.958 1.00 92.31 363 GLU A C 1
ATOM 2944 O O . GLU A 1 363 ? -10.370 -13.130 -16.008 1.00 92.31 363 GLU A O 1
ATOM 2949 N N . ASN A 1 364 ? -8.596 -12.257 -14.986 1.00 93.88 364 ASN A N 1
ATOM 2950 C CA . ASN A 1 364 ? -7.885 -11.994 -16.232 1.00 93.88 364 ASN A CA 1
ATOM 2951 C C . ASN A 1 364 ? -6.360 -11.909 -16.037 1.00 93.88 364 ASN A C 1
ATOM 2953 O O . ASN A 1 364 ? -5.822 -12.000 -14.936 1.00 93.88 364 ASN A O 1
ATOM 2957 N N . LEU A 1 365 ? -5.617 -11.741 -17.138 1.00 94.00 365 LEU A N 1
ATOM 2958 C CA . LEU A 1 365 ? -4.152 -11.661 -17.086 1.00 94.00 365 LEU A CA 1
ATOM 2959 C C . LEU A 1 365 ? -3.652 -10.505 -16.200 1.00 94.00 365 LEU A C 1
ATOM 2961 O O . LEU A 1 365 ? -2.641 -10.656 -15.517 1.00 94.00 365 LEU A O 1
ATOM 2965 N N . LEU A 1 366 ? -4.343 -9.362 -16.205 1.00 94.25 366 LEU A N 1
ATOM 2966 C CA . LEU A 1 366 ? -3.960 -8.204 -15.402 1.00 94.25 366 LEU A CA 1
ATOM 2967 C C . LEU A 1 366 ? -4.153 -8.490 -13.906 1.00 94.25 366 LEU A C 1
ATOM 2969 O O . LEU A 1 366 ? -3.249 -8.188 -13.127 1.00 94.25 366 LEU A O 1
ATOM 2973 N N . THR A 1 367 ? -5.265 -9.103 -13.491 1.00 93.12 367 THR A N 1
ATOM 2974 C CA . THR A 1 367 ? -5.490 -9.472 -12.078 1.00 93.12 367 THR A CA 1
ATOM 2975 C C . THR A 1 367 ? -4.498 -10.535 -11.601 1.00 93.12 367 THR A C 1
ATOM 2977 O O . THR A 1 367 ? -3.929 -10.401 -10.517 1.00 93.12 367 THR A O 1
ATOM 2980 N N . ARG A 1 368 ? -4.145 -11.503 -12.456 1.00 92.94 368 ARG A N 1
ATOM 2981 C CA . ARG A 1 368 ? -3.111 -12.513 -12.160 1.00 92.94 368 ARG A CA 1
ATOM 2982 C C . ARG A 1 368 ? -1.720 -11.905 -11.963 1.00 92.94 368 ARG A C 1
ATOM 2984 O O . ARG A 1 368 ? -1.005 -12.285 -11.034 1.00 92.94 368 ARG A O 1
ATOM 2991 N N . LEU A 1 369 ? -1.324 -10.956 -12.815 1.00 91.06 369 LEU A N 1
ATOM 2992 C CA . LEU A 1 369 ? -0.037 -10.256 -12.694 1.00 91.06 369 LEU A CA 1
ATOM 2993 C C . LEU A 1 369 ? 0.019 -9.373 -11.439 1.00 91.06 369 LEU A C 1
ATOM 2995 O O . LEU A 1 369 ? 1.043 -9.355 -10.752 1.00 91.06 369 LEU A O 1
ATOM 2999 N N . GLN A 1 370 ? -1.079 -8.682 -11.122 1.00 92.94 370 GLN A N 1
ATOM 3000 C CA . GLN A 1 370 ? -1.213 -7.915 -9.881 1.00 92.94 370 GLN A CA 1
ATOM 3001 C C . GLN A 1 370 ? -1.077 -8.817 -8.656 1.00 92.94 370 GLN A C 1
ATOM 3003 O O . GLN A 1 370 ? -0.283 -8.512 -7.770 1.00 92.94 370 GLN A O 1
ATOM 3008 N N . ASN A 1 371 ? -1.776 -9.954 -8.642 1.00 91.56 371 ASN A N 1
ATOM 3009 C CA . ASN A 1 371 ? -1.714 -10.926 -7.556 1.00 91.56 371 ASN A CA 1
ATOM 3010 C C . ASN A 1 371 ? -0.272 -11.392 -7.286 1.00 91.56 371 ASN A C 1
ATOM 3012 O O . ASN A 1 371 ? 0.168 -11.353 -6.144 1.00 91.56 371 ASN A O 1
ATOM 3016 N N . ILE A 1 372 ? 0.508 -11.744 -8.318 1.00 88.94 372 ILE A N 1
ATOM 3017 C CA . ILE A 1 372 ? 1.920 -12.144 -8.139 1.00 88.94 372 ILE A CA 1
ATOM 3018 C C . ILE A 1 372 ? 2.739 -11.021 -7.484 1.00 88.94 372 ILE A C 1
ATOM 3020 O O . ILE A 1 372 ? 3.515 -11.268 -6.559 1.00 88.94 372 ILE A O 1
ATOM 3024 N N . ASN A 1 373 ? 2.580 -9.783 -7.959 1.00 88.69 373 ASN A N 1
ATOM 3025 C CA . ASN A 1 373 ? 3.332 -8.644 -7.436 1.00 88.69 373 ASN A CA 1
ATOM 3026 C C . ASN A 1 373 ? 2.957 -8.322 -5.980 1.00 88.69 373 ASN A C 1
ATOM 3028 O O . ASN A 1 373 ? 3.839 -8.141 -5.138 1.00 88.69 373 ASN A O 1
ATOM 3032 N N . LEU A 1 374 ? 1.658 -8.297 -5.683 1.00 91.56 374 LEU A N 1
ATOM 3033 C CA . LEU A 1 374 ? 1.142 -7.972 -4.360 1.00 91.56 374 LEU A CA 1
ATOM 3034 C C . LEU A 1 374 ? 1.404 -9.091 -3.345 1.00 91.56 374 LEU A C 1
ATOM 3036 O O . LEU A 1 374 ? 1.758 -8.793 -2.207 1.00 91.56 374 LEU A O 1
ATOM 3040 N N . CYS A 1 375 ? 1.339 -10.364 -3.748 1.00 90.62 375 CYS A N 1
ATOM 3041 C CA . CYS A 1 375 ? 1.752 -11.486 -2.902 1.00 90.62 375 CYS A CA 1
ATOM 3042 C C . CYS A 1 375 ? 3.204 -11.331 -2.445 1.00 90.62 375 CYS A C 1
ATOM 3044 O O . CYS A 1 375 ? 3.478 -11.493 -1.261 1.00 90.62 375 CYS A O 1
ATOM 3046 N N . PHE A 1 376 ? 4.129 -10.955 -3.335 1.00 91.12 376 PHE A N 1
ATOM 3047 C CA . PHE A 1 376 ? 5.507 -10.677 -2.922 1.00 91.12 376 PHE A CA 1
ATOM 3048 C C . PHE A 1 376 ? 5.573 -9.515 -1.919 1.00 91.12 376 PHE A C 1
ATOM 3050 O O . PHE A 1 376 ? 6.252 -9.612 -0.895 1.00 91.12 376 PHE A O 1
ATOM 3057 N N . HIS A 1 377 ? 4.854 -8.423 -2.186 1.00 92.31 377 HIS A N 1
ATOM 3058 C CA . HIS A 1 377 ? 4.845 -7.264 -1.297 1.00 92.31 377 HIS A CA 1
ATOM 3059 C C . HIS A 1 377 ? 4.342 -7.615 0.115 1.00 92.31 377 HIS A C 1
ATOM 3061 O O . HIS A 1 377 ? 4.993 -7.283 1.103 1.00 92.31 377 HIS A O 1
ATOM 3067 N N . PHE A 1 378 ? 3.223 -8.330 0.230 1.00 92.81 378 PHE A N 1
ATOM 3068 C CA . PHE A 1 378 ? 2.633 -8.661 1.526 1.00 92.81 378 PHE A CA 1
ATOM 3069 C C . PHE A 1 378 ? 3.315 -9.854 2.207 1.00 92.81 378 PHE A C 1
ATOM 3071 O O . PHE A 1 378 ? 3.741 -9.747 3.355 1.00 92.81 378 PHE A O 1
ATOM 3078 N N . GLU A 1 379 ? 3.468 -10.980 1.509 1.00 90.94 379 GLU A N 1
ATOM 3079 C CA . GLU A 1 379 ? 3.957 -12.225 2.116 1.00 90.94 379 GLU A CA 1
ATOM 3080 C C . GLU A 1 379 ? 5.467 -12.226 2.365 1.00 90.94 379 GLU A C 1
ATOM 3082 O O . GLU A 1 379 ? 5.935 -12.957 3.234 1.00 90.94 379 GLU A O 1
ATOM 3087 N N . VAL A 1 380 ? 6.234 -11.422 1.620 1.00 93.06 380 VAL A N 1
ATOM 3088 C CA . VAL A 1 380 ? 7.695 -11.357 1.754 1.00 93.06 380 VAL A CA 1
ATOM 3089 C C . VAL A 1 380 ? 8.115 -10.021 2.348 1.00 93.06 380 VAL A C 1
ATOM 3091 O O . VAL A 1 380 ? 8.661 -9.986 3.448 1.00 93.06 380 VAL A O 1
ATOM 3094 N N . GLU A 1 381 ? 7.871 -8.909 1.650 1.00 94.19 381 GLU A N 1
ATOM 3095 C CA . GLU A 1 381 ? 8.425 -7.613 2.055 1.00 94.19 381 GLU A CA 1
ATOM 3096 C C . GLU A 1 381 ? 7.868 -7.143 3.409 1.00 94.19 381 GLU A C 1
ATOM 3098 O O . GLU A 1 381 ? 8.649 -6.823 4.310 1.00 94.19 381 GLU A O 1
ATOM 3103 N N . GLN A 1 382 ? 6.543 -7.108 3.585 1.00 94.81 382 GLN A N 1
ATOM 3104 C CA . GLN A 1 382 ? 5.943 -6.647 4.844 1.00 94.81 382 GLN A CA 1
ATOM 3105 C C . GLN A 1 382 ? 6.186 -7.611 5.998 1.00 94.81 382 GLN A C 1
ATOM 3107 O O . GLN A 1 382 ? 6.488 -7.159 7.101 1.00 94.81 382 GLN A O 1
ATOM 3112 N N . GLN A 1 383 ? 6.144 -8.923 5.747 1.00 93.94 383 GLN A N 1
ATOM 3113 C CA . GLN A 1 383 ? 6.464 -9.918 6.769 1.00 93.94 383 GLN A CA 1
ATOM 3114 C C . GLN A 1 383 ? 7.894 -9.740 7.301 1.00 93.94 383 GLN A C 1
ATOM 3116 O O . GLN A 1 383 ? 8.104 -9.659 8.512 1.00 93.94 383 GLN A O 1
ATOM 3121 N N . VAL A 1 384 ? 8.880 -9.635 6.406 1.00 95.06 384 VAL A N 1
ATOM 3122 C CA . VAL A 1 384 ? 10.292 -9.480 6.785 1.00 95.06 384 VAL A CA 1
ATOM 3123 C C . VAL A 1 384 ? 10.519 -8.155 7.503 1.00 95.06 384 VAL A C 1
ATOM 3125 O O . VAL A 1 384 ? 11.126 -8.135 8.574 1.00 95.06 384 VAL A O 1
ATOM 3128 N N . ASN A 1 385 ? 9.994 -7.048 6.977 1.00 95.00 385 ASN A N 1
ATOM 3129 C CA . ASN A 1 385 ? 10.173 -5.750 7.625 1.00 95.00 385 ASN A CA 1
ATOM 3130 C C . ASN A 1 385 ? 9.428 -5.673 8.976 1.00 95.00 385 ASN A C 1
ATOM 3132 O O . ASN A 1 385 ? 9.943 -5.087 9.927 1.00 95.00 385 ASN A O 1
ATOM 3136 N N . GLY A 1 386 ? 8.263 -6.312 9.107 1.00 93.56 386 GLY A N 1
ATOM 3137 C CA . GLY A 1 386 ? 7.533 -6.415 10.373 1.00 93.56 386 GLY A CA 1
ATOM 3138 C C . GLY A 1 386 ? 8.335 -7.137 11.459 1.00 93.56 386 GLY A C 1
ATOM 3139 O O . GLY A 1 386 ? 8.407 -6.649 12.586 1.00 93.56 386 GLY A O 1
ATOM 3140 N N . VAL A 1 387 ? 8.999 -8.246 11.115 1.00 93.56 387 VAL A N 1
ATOM 3141 C CA . VAL A 1 387 ? 9.819 -9.023 12.062 1.00 93.56 387 VAL A CA 1
ATOM 3142 C C . VAL A 1 387 ? 11.137 -8.325 12.403 1.00 93.56 387 VAL A C 1
ATOM 3144 O O . VAL A 1 387 ? 11.481 -8.221 13.576 1.00 93.56 387 VAL A O 1
ATOM 3147 N N . PHE A 1 388 ? 11.887 -7.850 11.404 1.00 93.50 388 PHE A N 1
ATOM 3148 C CA . PHE A 1 388 ? 13.263 -7.376 11.621 1.00 93.50 388 PHE A CA 1
ATOM 3149 C C . PHE A 1 388 ? 13.392 -5.863 11.833 1.00 93.50 388 PHE A C 1
ATOM 3151 O O . PHE A 1 388 ? 14.397 -5.413 12.381 1.00 93.50 388 PHE A O 1
ATOM 3158 N N . LEU A 1 389 ? 12.410 -5.066 11.399 1.00 93.50 389 LEU A N 1
ATOM 3159 C CA . LEU A 1 389 ? 12.448 -3.599 11.494 1.00 93.50 389 LEU A CA 1
ATOM 3160 C C . LEU A 1 389 ? 11.329 -3.026 12.376 1.00 93.50 389 LEU A C 1
ATOM 3162 O O . LEU A 1 389 ? 11.396 -1.850 12.742 1.00 93.50 389 LEU A O 1
ATOM 3166 N N . ASN A 1 390 ? 10.311 -3.836 12.701 1.00 93.81 390 ASN A N 1
ATOM 3167 C CA . ASN A 1 390 ? 9.055 -3.406 13.326 1.00 93.81 390 ASN A CA 1
ATOM 3168 C C . ASN A 1 390 ? 8.419 -2.204 12.610 1.00 93.81 390 ASN A C 1
ATOM 3170 O O . ASN A 1 390 ? 7.821 -1.334 13.245 1.00 93.81 390 ASN A O 1
ATOM 3174 N N . PHE A 1 391 ? 8.595 -2.139 11.288 1.00 95.88 391 PHE A N 1
ATOM 3175 C CA . PHE A 1 391 ? 8.115 -1.054 10.446 1.00 95.88 391 PHE A CA 1
ATOM 3176 C C . PHE A 1 391 ? 7.816 -1.546 9.040 1.00 95.88 391 PHE A C 1
ATOM 3178 O O . PHE A 1 391 ? 8.609 -2.259 8.438 1.00 95.88 391 PHE A O 1
ATOM 3185 N N . PHE A 1 392 ? 6.697 -1.095 8.501 1.00 95.56 392 PHE A N 1
ATOM 3186 C CA . PHE A 1 392 ? 6.310 -1.181 7.102 1.00 95.56 392 PHE A CA 1
ATOM 3187 C C . PHE A 1 392 ? 5.261 -0.083 6.859 1.00 95.56 392 PHE A C 1
ATOM 3189 O O . PHE A 1 392 ? 4.745 0.510 7.808 1.00 95.56 392 PHE A O 1
ATOM 3196 N N . GLY A 1 393 ? 4.971 0.239 5.599 1.00 94.50 393 GLY A N 1
ATOM 3197 C CA . GLY A 1 393 ? 3.895 1.185 5.296 1.00 94.50 393 GLY A CA 1
ATOM 3198 C C . GLY A 1 393 ? 2.540 0.574 5.652 1.00 94.50 393 GLY A C 1
ATOM 3199 O O . GLY A 1 393 ? 2.290 -0.567 5.279 1.00 94.50 393 GLY A O 1
ATOM 3200 N N . PHE A 1 394 ? 1.681 1.315 6.354 1.00 96.62 394 PHE A N 1
ATOM 3201 C CA . PHE A 1 394 ? 0.284 0.913 6.524 1.00 96.62 394 PHE A CA 1
ATOM 3202 C C . PHE A 1 394 ? -0.396 0.874 5.155 1.00 96.62 394 PHE A C 1
ATOM 3204 O O . PHE A 1 394 ? -0.170 1.762 4.335 1.00 96.62 394 PHE A O 1
ATOM 3211 N N . ASN A 1 395 ? -1.216 -0.149 4.925 1.00 94.06 395 ASN A N 1
ATOM 3212 C CA . ASN A 1 395 ? -1.818 -0.406 3.615 1.00 94.06 395 ASN A CA 1
ATOM 3213 C C . ASN A 1 395 ? -3.092 0.410 3.363 1.00 94.06 395 ASN A C 1
ATOM 3215 O O . ASN A 1 395 ? -3.717 0.263 2.320 1.00 94.06 395 ASN A O 1
ATOM 3219 N N . GLY A 1 396 ? -3.516 1.210 4.342 1.00 93.88 396 GLY A N 1
ATOM 3220 C CA . GLY A 1 396 ? -4.731 2.019 4.275 1.00 93.88 396 GLY A CA 1
ATOM 3221 C C . GLY A 1 396 ? -6.003 1.306 4.735 1.00 93.88 396 GLY A C 1
ATOM 3222 O O . GLY A 1 396 ? -7.030 1.963 4.877 1.00 93.88 396 GLY A O 1
ATOM 3223 N N . THR A 1 397 ? -5.940 0.000 4.997 1.00 97.06 397 THR A N 1
ATOM 3224 C CA . THR A 1 397 ? -7.078 -0.885 5.308 1.00 97.06 397 THR A CA 1
ATOM 3225 C C . THR A 1 397 ? -6.569 -2.204 5.909 1.00 97.06 397 THR A C 1
ATOM 3227 O O . THR A 1 397 ? -5.364 -2.489 5.877 1.00 97.06 397 THR A O 1
ATOM 3230 N N . ALA A 1 398 ? -7.475 -3.032 6.431 1.00 97.56 398 ALA A N 1
ATOM 3231 C CA . ALA A 1 398 ? -7.203 -4.340 7.026 1.00 97.56 398 ALA A CA 1
ATOM 3232 C C . ALA A 1 398 ? -6.163 -4.287 8.160 1.00 97.56 398 ALA A C 1
ATOM 3234 O O . ALA A 1 398 ? -5.375 -5.217 8.352 1.00 97.56 398 ALA A O 1
ATOM 3235 N N . GLY A 1 399 ? -6.133 -3.180 8.900 1.00 97.75 399 GLY A N 1
ATOM 3236 C CA . GLY A 1 399 ? -5.235 -2.993 10.032 1.00 97.75 399 GLY A CA 1
ATOM 3237 C C . GLY A 1 399 ? -5.946 -2.368 11.218 1.00 97.75 399 GLY A C 1
ATOM 3238 O O . GLY A 1 399 ? -6.880 -1.580 11.059 1.00 97.75 399 GLY A O 1
ATOM 3239 N N . VAL A 1 400 ? -5.478 -2.742 12.404 1.00 98.62 400 VAL A N 1
ATOM 3240 C CA . VAL A 1 400 ? -5.926 -2.215 13.688 1.00 98.62 400 VAL A CA 1
ATOM 3241 C C . VAL A 1 400 ? -4.847 -1.293 14.223 1.00 98.62 400 VAL A C 1
ATOM 3243 O O . VAL A 1 400 ? -3.691 -1.690 14.359 1.00 98.62 400 VAL A O 1
ATOM 3246 N N . TRP A 1 401 ? -5.229 -0.065 14.530 1.00 98.69 401 TRP A N 1
ATOM 3247 C CA . TRP A 1 401 ? -4.381 0.933 15.157 1.00 98.69 401 TRP A CA 1
ATOM 3248 C C . TRP A 1 401 ? -4.733 1.078 16.630 1.00 98.69 401 TRP A C 1
ATOM 3250 O O . TRP A 1 401 ? -5.905 1.113 16.995 1.00 98.69 401 TRP A O 1
ATOM 3260 N N . ARG A 1 402 ? -3.720 1.260 17.475 1.00 98.31 402 ARG A N 1
ATOM 3261 C CA . ARG A 1 402 ? -3.919 1.823 18.812 1.00 98.31 402 ARG A CA 1
ATOM 3262 C C . ARG A 1 402 ? -4.263 3.304 18.662 1.00 98.31 402 ARG A C 1
ATOM 3264 O O . ARG A 1 402 ? -3.482 4.047 18.066 1.00 98.31 402 ARG A O 1
ATOM 3271 N N . VAL A 1 403 ? -5.384 3.753 19.226 1.00 97.81 403 VAL A N 1
ATOM 3272 C CA . VAL A 1 403 ? -5.857 5.145 19.080 1.00 97.81 403 VAL A CA 1
ATOM 3273 C C . VAL A 1 403 ? -4.806 6.139 19.576 1.00 97.81 403 VAL A C 1
ATOM 3275 O O . VAL A 1 403 ? -4.441 7.060 18.848 1.00 97.81 403 VAL A O 1
ATOM 3278 N N . LYS A 1 404 ? -4.192 5.864 20.732 1.00 97.31 404 LYS A N 1
ATOM 3279 C CA . LYS A 1 404 ? -3.077 6.659 21.271 1.00 97.31 404 LYS A CA 1
ATOM 3280 C C . LYS A 1 404 ? -1.911 6.821 20.284 1.00 97.31 404 LYS A C 1
ATOM 3282 O O . LYS A 1 404 ? -1.331 7.898 20.191 1.00 97.31 404 LYS A O 1
ATOM 3287 N N . ALA A 1 405 ? -1.583 5.781 19.512 1.00 98.00 405 ALA A N 1
ATOM 3288 C CA . ALA A 1 405 ? -0.514 5.852 18.517 1.00 98.00 405 ALA A CA 1
ATOM 3289 C C . ALA A 1 405 ? -0.869 6.783 17.353 1.00 98.00 405 ALA A C 1
ATOM 3291 O O . ALA A 1 405 ? -0.005 7.516 16.868 1.00 98.00 405 ALA A O 1
ATOM 3292 N N . LEU A 1 406 ? -2.136 6.794 16.926 1.00 97.06 406 LEU A N 1
ATOM 3293 C CA . LEU A 1 406 ? -2.624 7.745 15.926 1.00 97.06 406 LEU A CA 1
ATOM 3294 C C . LEU A 1 406 ? -2.557 9.180 16.457 1.00 97.06 406 LEU A C 1
ATOM 3296 O O . LEU A 1 406 ? -2.033 10.054 15.766 1.00 97.06 406 LEU A O 1
ATOM 3300 N N . GLU A 1 407 ? -3.041 9.415 17.676 1.00 96.50 407 GLU A N 1
ATOM 3301 C CA . GLU A 1 407 ? -3.084 10.739 18.306 1.00 96.50 407 GLU A CA 1
ATOM 3302 C C . GLU A 1 407 ? -1.688 11.332 18.511 1.00 96.50 407 GLU A C 1
ATOM 3304 O O . GLU A 1 407 ? -1.414 12.436 18.037 1.00 96.50 407 GLU A O 1
ATOM 3309 N N . GLU A 1 408 ? -0.768 10.581 19.123 1.00 97.12 408 GLU A N 1
ATOM 3310 C CA . GLU A 1 408 ? 0.614 11.030 19.347 1.00 97.12 408 GLU A CA 1
ATOM 3311 C C . GLU A 1 408 ? 1.372 11.272 18.038 1.00 97.12 408 GLU A C 1
ATOM 3313 O O . GLU A 1 408 ? 2.308 12.070 17.978 1.00 97.12 408 GLU A O 1
ATOM 3318 N N . SER A 1 409 ? 0.955 10.605 16.962 1.00 97.06 409 SER A N 1
ATOM 3319 C CA . SER A 1 409 ? 1.515 10.811 15.628 1.00 97.06 409 SER A CA 1
ATOM 3320 C C . SER A 1 409 ? 0.935 12.027 14.909 1.00 97.06 409 SER A C 1
ATOM 3322 O O . SER A 1 409 ? 1.464 12.400 13.862 1.00 97.06 409 SER A O 1
ATOM 3324 N N . GLY A 1 410 ? -0.102 12.674 15.450 1.00 95.94 410 GLY A N 1
ATOM 3325 C CA . GLY A 1 410 ? -0.773 13.840 14.866 1.00 95.94 410 GLY A CA 1
ATOM 3326 C C . GLY A 1 410 ? -2.014 13.509 14.029 1.00 95.94 410 GLY A C 1
ATOM 3327 O O . GLY A 1 410 ? -2.474 14.354 13.264 1.00 95.94 410 GLY A O 1
ATOM 3328 N N . GLY A 1 411 ? -2.537 12.284 14.136 1.00 96.31 411 GLY A N 1
ATOM 3329 C CA . GLY A 1 411 ? -3.753 11.830 13.460 1.00 96.31 411 GLY A CA 1
ATOM 3330 C C . GLY A 1 411 ? -3.641 11.751 11.934 1.00 96.31 411 GLY A C 1
ATOM 3331 O O . GLY A 1 411 ? -2.548 11.739 11.355 1.00 96.31 411 GLY A O 1
ATOM 3332 N N . TRP A 1 412 ? -4.792 11.682 11.266 1.00 96.94 412 TRP A N 1
ATOM 3333 C CA . TRP A 1 412 ? -4.887 11.675 9.805 1.00 96.94 412 TRP A CA 1
ATOM 3334 C C . TRP A 1 412 ? -4.614 13.072 9.237 1.00 96.94 412 TRP A C 1
ATOM 3336 O O . TRP A 1 412 ? -5.254 14.048 9.630 1.00 96.94 412 TRP A O 1
ATOM 3346 N N . LEU A 1 413 ? -3.661 13.174 8.304 1.00 95.56 413 LEU A N 1
ATOM 3347 C CA . LEU A 1 413 ? -3.288 14.434 7.658 1.00 95.56 413 LEU A CA 1
ATOM 3348 C C . LEU A 1 413 ? -3.661 14.420 6.175 1.00 95.56 413 LEU A C 1
ATOM 3350 O O . LEU A 1 413 ? -3.381 13.472 5.454 1.00 95.56 413 LEU A O 1
ATOM 3354 N N . GLU A 1 414 ? -4.203 15.537 5.701 1.00 93.50 414 GLU A N 1
ATOM 3355 C CA . GLU A 1 414 ? -4.759 15.700 4.347 1.00 93.50 414 GLU A CA 1
ATOM 3356 C C . GLU A 1 414 ? -3.705 16.166 3.317 1.00 93.50 414 GLU A C 1
ATOM 3358 O O . GLU A 1 414 ? -4.023 16.604 2.215 1.00 93.50 414 GLU A O 1
ATOM 3363 N N . ARG A 1 415 ? -2.417 16.117 3.683 1.00 92.94 415 ARG A N 1
ATOM 3364 C CA . ARG A 1 415 ? -1.304 16.736 2.934 1.00 92.94 415 ARG A CA 1
ATOM 3365 C C . ARG A 1 415 ? -0.776 15.911 1.754 1.00 92.94 415 ARG A C 1
ATOM 3367 O O . ARG A 1 415 ? 0.121 16.362 1.037 1.00 92.94 415 ARG A O 1
ATOM 3374 N N . THR A 1 416 ? -1.263 14.684 1.590 1.00 92.06 416 THR A N 1
ATOM 3375 C CA . THR A 1 416 ? -0.818 13.730 0.567 1.00 92.06 416 THR A CA 1
ATOM 3376 C C . THR A 1 416 ? -1.944 12.758 0.206 1.00 92.06 416 THR A C 1
ATOM 3378 O O . THR A 1 416 ? -2.872 12.578 0.984 1.00 92.06 416 THR A O 1
ATOM 3381 N N . THR A 1 417 ? -1.848 12.106 -0.955 1.00 89.38 417 THR A N 1
ATOM 3382 C CA . THR A 1 417 ? -2.792 11.067 -1.420 1.00 89.38 417 THR A CA 1
ATOM 3383 C C . THR A 1 417 ? -2.467 9.661 -0.895 1.00 89.38 417 THR A C 1
ATOM 3385 O O . THR A 1 417 ? -3.001 8.685 -1.413 1.00 89.38 417 THR A O 1
ATOM 3388 N N . VAL A 1 418 ? -1.485 9.564 0.002 1.00 93.44 418 VAL A N 1
ATOM 3389 C CA . VAL A 1 418 ? -1.009 8.341 0.671 1.00 93.44 418 VAL A CA 1
ATOM 3390 C C . VAL A 1 418 ? -0.973 8.601 2.178 1.00 93.44 418 VAL A C 1
ATOM 3392 O O . VAL A 1 418 ? 0.082 8.617 2.817 1.00 93.44 418 VAL A O 1
ATOM 3395 N N . GLU A 1 419 ? -2.132 8.973 2.719 1.00 94.62 419 GLU A N 1
ATOM 3396 C CA . GLU A 1 419 ? -2.325 9.308 4.132 1.00 94.62 419 GLU A CA 1
ATOM 3397 C C . GLU A 1 419 ? -1.971 8.145 5.062 1.00 94.62 419 GLU A C 1
ATOM 3399 O O . GLU A 1 419 ? -1.485 8.355 6.172 1.00 94.62 419 GLU A O 1
ATOM 3404 N N . ASP A 1 420 ? -2.167 6.928 4.565 1.00 96.06 420 ASP A N 1
ATOM 3405 C CA . ASP A 1 420 ? -1.831 5.654 5.178 1.00 96.06 420 ASP A CA 1
ATOM 3406 C C . ASP A 1 420 ? -0.323 5.506 5.420 1.00 96.06 420 ASP A C 1
ATOM 3408 O O . ASP A 1 420 ? 0.137 5.257 6.538 1.00 96.06 420 ASP A O 1
ATOM 3412 N N . MET A 1 421 ? 0.477 5.758 4.392 1.00 96.56 421 MET A N 1
ATOM 3413 C CA . MET A 1 421 ? 1.927 5.750 4.487 1.00 96.56 421 MET A CA 1
ATOM 3414 C C . MET A 1 421 ? 2.434 6.916 5.337 1.00 96.56 421 MET A C 1
ATOM 3416 O O . MET A 1 421 ? 3.418 6.766 6.062 1.00 96.56 421 MET A O 1
ATOM 3420 N N . ASP A 1 422 ? 1.773 8.073 5.268 1.00 97.31 422 ASP A N 1
ATOM 3421 C CA . ASP A 1 422 ? 2.140 9.248 6.056 1.00 97.31 422 ASP A CA 1
ATOM 3422 C C . ASP A 1 422 ? 2.024 8.994 7.562 1.00 97.31 422 ASP A C 1
ATOM 3424 O O . ASP A 1 422 ? 2.982 9.249 8.300 1.00 97.31 422 ASP A O 1
ATOM 3428 N N . ILE A 1 423 ? 0.888 8.456 8.020 1.00 97.69 423 ILE A N 1
ATOM 3429 C CA . ILE A 1 423 ? 0.704 8.120 9.436 1.00 97.69 423 ILE A CA 1
ATOM 3430 C C . ILE A 1 423 ? 1.675 7.025 9.881 1.00 97.69 423 ILE A C 1
ATOM 3432 O O . ILE A 1 423 ? 2.263 7.141 10.954 1.00 97.69 423 ILE A O 1
ATOM 3436 N N . ALA A 1 424 ? 1.929 6.022 9.035 1.00 97.81 424 ALA A N 1
ATOM 3437 C CA . ALA A 1 424 ? 2.879 4.953 9.326 1.00 97.81 424 ALA A CA 1
ATOM 3438 C C . ALA A 1 424 ? 4.300 5.492 9.537 1.00 97.81 424 ALA A C 1
ATOM 3440 O O . ALA A 1 424 ? 4.969 5.137 10.508 1.00 97.81 424 ALA A O 1
ATOM 3441 N N . VAL A 1 425 ? 4.757 6.399 8.669 1.00 97.75 425 VAL A N 1
ATOM 3442 C CA . VAL A 1 425 ? 6.069 7.038 8.818 1.00 97.75 425 VAL A CA 1
ATOM 3443 C C . VAL A 1 425 ? 6.118 7.873 10.094 1.00 97.75 425 VAL A C 1
ATOM 3445 O O . VAL A 1 425 ? 7.063 7.729 10.865 1.00 97.75 425 VAL A O 1
ATOM 3448 N N . ARG A 1 426 ? 5.111 8.713 10.361 1.00 97.75 426 ARG A N 1
ATOM 3449 C CA . ARG A 1 426 ? 5.081 9.550 11.574 1.00 97.75 426 ARG A CA 1
ATOM 3450 C C . ARG A 1 426 ? 5.081 8.718 12.856 1.00 97.75 426 ARG A C 1
ATOM 3452 O O . ARG A 1 426 ? 5.893 8.986 13.738 1.00 97.75 426 ARG A O 1
ATOM 3459 N N . ALA A 1 427 ? 4.262 7.671 12.922 1.00 97.81 427 ALA A N 1
ATOM 3460 C CA . ALA A 1 427 ? 4.228 6.758 14.059 1.00 97.81 427 ALA A CA 1
ATOM 3461 C C . ALA A 1 427 ? 5.577 6.061 14.273 1.00 97.81 427 ALA A C 1
ATOM 3463 O O . ALA A 1 427 ? 6.073 6.008 15.399 1.00 97.81 427 ALA A O 1
ATOM 3464 N N . HIS A 1 428 ? 6.237 5.629 13.196 1.00 96.94 428 HIS A N 1
ATOM 3465 C CA . HIS A 1 428 ? 7.573 5.049 13.293 1.00 96.94 428 HIS A CA 1
ATOM 3466 C C . HIS A 1 428 ? 8.625 6.036 13.816 1.00 96.94 428 HIS A C 1
ATOM 3468 O O . HIS A 1 428 ? 9.474 5.669 14.630 1.00 96.94 428 HIS A O 1
ATOM 3474 N N . LEU A 1 429 ? 8.567 7.302 13.386 1.00 96.81 429 LEU A N 1
ATOM 3475 C CA . LEU A 1 429 ? 9.459 8.355 13.886 1.00 96.81 429 LEU A CA 1
ATOM 3476 C C . LEU A 1 429 ? 9.230 8.663 15.375 1.00 96.81 429 LEU A C 1
ATOM 3478 O O . LEU A 1 429 ? 10.177 9.061 16.054 1.00 96.81 429 LEU A O 1
ATOM 3482 N N . ASN A 1 430 ? 8.015 8.423 15.874 1.00 95.81 430 ASN A N 1
ATOM 3483 C CA . ASN A 1 430 ? 7.657 8.506 17.290 1.00 95.81 430 ASN A CA 1
ATOM 3484 C C . ASN A 1 430 ? 7.992 7.233 18.089 1.00 95.81 430 ASN A C 1
ATOM 3486 O O . ASN A 1 430 ? 7.783 7.201 19.296 1.00 95.81 430 ASN A O 1
ATOM 3490 N N . GLY A 1 431 ? 8.554 6.203 17.449 1.00 95.44 431 GLY A N 1
ATOM 3491 C CA . GLY A 1 431 ? 9.010 4.981 18.115 1.00 95.44 431 GLY A CA 1
ATOM 3492 C C . GLY A 1 431 ? 7.980 3.854 18.185 1.00 95.44 431 GLY A C 1
ATOM 3493 O O . GLY A 1 431 ? 8.318 2.785 18.692 1.00 95.44 431 GLY A O 1
ATOM 3494 N N . TRP A 1 432 ? 6.778 4.043 17.632 1.00 97.38 432 TRP A N 1
ATOM 3495 C CA . TRP A 1 432 ? 5.764 2.992 17.563 1.00 97.38 432 TRP A CA 1
ATOM 3496 C C . TRP A 1 432 ? 6.228 1.818 16.694 1.00 97.38 432 TRP A C 1
ATOM 3498 O O . TRP A 1 432 ? 6.864 1.996 15.648 1.00 97.38 432 TRP A O 1
ATOM 3508 N N . LYS A 1 433 ? 5.895 0.606 17.141 1.00 96.75 433 LYS A N 1
ATOM 3509 C CA . LYS A 1 433 ? 6.242 -0.661 16.490 1.00 96.75 433 LYS A CA 1
ATOM 3510 C C . LYS A 1 433 ? 5.036 -1.258 15.786 1.00 96.75 433 LYS A C 1
ATOM 3512 O O . LYS A 1 433 ? 3.915 -1.180 16.293 1.00 96.75 433 LYS A O 1
ATOM 3517 N N . PHE A 1 434 ? 5.272 -1.874 14.631 1.00 97.38 434 PHE A N 1
ATOM 3518 C CA . PHE A 1 434 ? 4.227 -2.520 13.840 1.00 97.38 434 PHE A CA 1
ATOM 3519 C C . PHE A 1 434 ? 4.424 -4.030 13.778 1.00 97.38 434 PHE A C 1
ATOM 3521 O O . PHE A 1 434 ? 5.554 -4.521 13.705 1.00 97.38 434 PHE A O 1
ATOM 3528 N N . ILE A 1 435 ? 3.307 -4.751 13.747 1.00 96.50 435 ILE A N 1
ATOM 3529 C CA . ILE A 1 435 ? 3.250 -6.198 13.562 1.00 96.50 435 ILE A CA 1
ATOM 3530 C C . ILE A 1 435 ? 2.475 -6.506 12.285 1.00 96.50 435 ILE A C 1
ATOM 3532 O O . ILE A 1 435 ? 1.390 -5.974 12.062 1.00 96.50 435 ILE A O 1
ATOM 3536 N N . PHE A 1 436 ? 3.032 -7.390 11.459 1.00 96.75 436 PHE A N 1
ATOM 3537 C CA . PHE A 1 436 ? 2.373 -7.905 10.264 1.00 96.75 436 PHE A CA 1
ATOM 3538 C C . PHE A 1 436 ? 1.943 -9.359 10.482 1.00 96.75 436 PHE A C 1
ATOM 3540 O O . PHE A 1 436 ? 2.778 -10.219 10.779 1.00 96.75 436 PHE A O 1
ATOM 3547 N N . LEU A 1 437 ? 0.652 -9.640 10.319 1.00 95.62 437 LEU A N 1
ATOM 3548 C CA . LEU A 1 437 ? 0.059 -10.965 10.472 1.00 95.62 437 LEU A CA 1
ATOM 3549 C C . LEU A 1 437 ? -0.201 -11.582 9.099 1.00 95.62 437 LEU A C 1
ATOM 3551 O O . LEU A 1 437 ? -1.228 -11.347 8.469 1.00 95.62 437 LEU A O 1
ATOM 3555 N N . ASN A 1 438 ? 0.739 -12.406 8.642 1.00 92.56 438 ASN A N 1
ATOM 3556 C CA . ASN A 1 438 ? 0.654 -13.038 7.323 1.00 92.56 438 ASN A CA 1
ATOM 3557 C C . ASN A 1 438 ? -0.437 -14.130 7.228 1.00 92.56 438 ASN A C 1
ATOM 3559 O O . ASN A 1 438 ? -0.936 -14.427 6.136 1.00 92.56 438 ASN A O 1
ATOM 3563 N N . ASP A 1 439 ? -0.779 -14.732 8.373 1.00 91.62 439 ASP A N 1
ATOM 3564 C CA . ASP A 1 439 ? -1.750 -15.826 8.489 1.00 91.62 439 ASP A CA 1
ATOM 3565 C C . ASP A 1 439 ? -3.205 -15.312 8.522 1.00 91.62 439 ASP A C 1
ATOM 3567 O O . ASP A 1 439 ? -4.113 -16.033 8.108 1.00 91.62 439 ASP A O 1
ATOM 3571 N N . VAL A 1 440 ? -3.419 -14.052 8.925 1.00 95.12 440 VAL A N 1
ATOM 3572 C CA . VAL A 1 440 ? -4.734 -13.393 8.934 1.00 95.12 440 VAL A CA 1
ATOM 3573 C C . VAL A 1 440 ? -4.979 -12.783 7.560 1.00 95.12 440 VAL A C 1
ATOM 3575 O O . VAL A 1 440 ? -4.255 -11.878 7.144 1.00 95.12 440 VAL A O 1
ATOM 3578 N N . LYS A 1 441 ? -5.988 -13.281 6.845 1.00 95.31 441 LYS A N 1
ATOM 3579 C CA . LYS A 1 441 ? -6.331 -12.828 5.491 1.00 95.31 441 LYS A CA 1
ATOM 3580 C C . LYS A 1 441 ? -7.624 -12.025 5.516 1.00 95.31 441 LYS A C 1
ATOM 3582 O O . LYS A 1 441 ? -8.591 -12.458 6.133 1.00 95.31 441 LYS A O 1
ATOM 3587 N N . VAL A 1 442 ? -7.647 -10.911 4.797 1.00 97.00 442 VAL A N 1
ATOM 3588 C CA . VAL A 1 442 ? -8.852 -10.117 4.537 1.00 97.00 442 VAL A CA 1
ATOM 3589 C C . VAL A 1 442 ? -9.085 -10.088 3.035 1.00 97.00 442 VAL A C 1
ATOM 3591 O O . VAL A 1 442 ? -8.158 -9.784 2.280 1.00 97.00 442 VAL A O 1
ATOM 3594 N N . LEU A 1 443 ? -10.292 -10.463 2.615 1.00 96.38 443 LEU A N 1
ATOM 3595 C CA . LEU A 1 443 ? -10.652 -10.542 1.204 1.00 96.38 443 LEU A CA 1
ATOM 3596 C C . LEU A 1 443 ? -10.906 -9.141 0.639 1.00 96.38 443 LEU A C 1
ATOM 3598 O O . LEU A 1 443 ? -11.525 -8.320 1.310 1.00 96.38 443 LEU A O 1
ATOM 3602 N N . CYS A 1 444 ? -10.427 -8.883 -0.575 1.00 94.62 444 CYS A N 1
ATOM 3603 C CA . CYS A 1 444 ? -10.668 -7.660 -1.339 1.00 94.62 444 CYS A CA 1
ATOM 3604 C C . CYS A 1 444 ? -10.583 -7.907 -2.852 1.00 94.62 444 CYS A C 1
ATOM 3606 O O . CYS A 1 444 ? -10.294 -9.024 -3.304 1.00 94.62 444 CYS A O 1
ATOM 3608 N N . GLU A 1 445 ? -10.810 -6.859 -3.638 1.00 92.50 445 GLU A N 1
ATOM 3609 C CA . GLU A 1 445 ? -10.737 -6.890 -5.097 1.00 92.50 445 GLU A CA 1
ATOM 3610 C C . GLU A 1 445 ? -9.490 -6.163 -5.619 1.00 92.50 445 GLU A C 1
ATOM 3612 O O . GLU A 1 445 ? -8.970 -5.221 -5.019 1.00 92.50 445 GLU A O 1
ATOM 3617 N N . VAL A 1 446 ? -8.978 -6.605 -6.770 1.00 94.12 446 VAL A N 1
ATOM 3618 C CA . VAL A 1 446 ? -7.974 -5.853 -7.539 1.00 94.12 446 VAL A CA 1
ATOM 3619 C C . VAL A 1 446 ? -8.601 -5.230 -8.787 1.00 94.12 446 VAL A C 1
ATOM 3621 O O . VAL A 1 446 ? -9.530 -5.804 -9.352 1.00 94.12 446 VAL A O 1
ATOM 3624 N N . PRO A 1 447 ? -8.080 -4.091 -9.284 1.00 93.44 447 PRO A N 1
ATOM 3625 C CA . PRO A 1 447 ? -8.575 -3.478 -10.511 1.00 93.44 447 PRO A CA 1
ATOM 3626 C C . PRO A 1 447 ? -8.570 -4.435 -11.710 1.00 93.44 447 PRO A C 1
ATOM 3628 O O . PRO A 1 447 ? -7.515 -4.896 -12.151 1.00 93.44 447 PRO A O 1
ATOM 3631 N N . GLU A 1 448 ? -9.744 -4.671 -12.291 1.00 91.50 448 GLU A N 1
ATOM 3632 C CA . GLU A 1 448 ? -9.900 -5.544 -13.463 1.00 91.50 448 GLU A CA 1
ATOM 3633 C C . GLU A 1 448 ? -9.591 -4.825 -14.776 1.00 91.50 448 GLU A C 1
ATOM 3635 O O . GLU A 1 448 ? -9.150 -5.438 -15.751 1.00 91.50 448 GLU A O 1
ATOM 3640 N N . SER A 1 449 ? -9.788 -3.503 -14.800 1.00 93.94 449 SER A N 1
ATOM 3641 C CA . SER A 1 449 ? -9.529 -2.671 -15.969 1.00 93.94 449 SER A CA 1
ATOM 3642 C C . SER A 1 449 ? -8.164 -1.990 -15.892 1.00 93.94 449 SER A C 1
ATOM 3644 O O . SER A 1 449 ? -7.726 -1.494 -14.851 1.00 93.94 449 SER A O 1
ATOM 3646 N N . TYR A 1 450 ? -7.499 -1.884 -17.045 1.00 91.94 450 TYR A N 1
ATOM 3647 C CA . TYR A 1 450 ? -6.226 -1.168 -17.147 1.00 91.94 450 TYR A CA 1
ATOM 3648 C C . TYR A 1 450 ? -6.351 0.312 -16.755 1.00 91.94 450 TYR A C 1
ATOM 3650 O O . TYR A 1 450 ? -5.404 0.894 -16.233 1.00 91.94 450 TYR A O 1
ATOM 3658 N N . GLU A 1 451 ? -7.504 0.940 -16.999 1.00 92.94 451 GLU A N 1
ATOM 3659 C CA . GLU A 1 451 ? -7.713 2.338 -16.628 1.00 92.94 451 GLU A CA 1
ATOM 3660 C C . GLU A 1 451 ? -7.720 2.527 -15.108 1.00 92.94 451 GLU A C 1
ATOM 3662 O O . GLU A 1 451 ? -6.998 3.396 -14.605 1.00 92.94 451 GLU A O 1
ATOM 3667 N N . ALA A 1 452 ? -8.483 1.699 -14.386 1.00 92.00 452 ALA A N 1
ATOM 3668 C CA . ALA A 1 452 ? -8.521 1.714 -12.928 1.00 92.00 452 ALA A CA 1
ATOM 3669 C C . ALA A 1 452 ? -7.143 1.374 -12.344 1.00 92.00 452 ALA A C 1
ATOM 3671 O O . ALA A 1 452 ? -6.624 2.122 -11.511 1.00 92.00 452 ALA A O 1
ATOM 3672 N N . TYR A 1 453 ? -6.491 0.335 -12.878 1.00 93.94 453 TYR A N 1
ATOM 3673 C CA . TYR A 1 453 ? -5.126 -0.034 -12.506 1.00 93.94 453 TYR A CA 1
ATOM 3674 C C . TYR A 1 453 ? -4.145 1.129 -12.693 1.00 93.94 453 TYR A C 1
ATOM 3676 O O . TYR A 1 453 ? -3.401 1.479 -11.782 1.00 93.94 453 TYR A O 1
ATOM 3684 N N . ARG A 1 454 ? -4.172 1.810 -13.845 1.00 92.62 454 ARG A N 1
ATOM 3685 C CA . ARG A 1 454 ? -3.294 2.955 -14.127 1.00 92.62 454 ARG A CA 1
ATOM 3686 C C . ARG A 1 454 ? -3.517 4.105 -13.142 1.00 92.62 454 ARG A C 1
ATOM 3688 O O . ARG A 1 454 ? -2.540 4.695 -12.683 1.00 92.62 454 ARG A O 1
ATOM 3695 N N . LYS A 1 455 ? -4.774 4.435 -12.815 1.00 91.81 455 LYS A N 1
ATOM 3696 C CA . LYS A 1 455 ? -5.104 5.476 -11.821 1.00 91.81 455 LYS A CA 1
ATOM 3697 C C . LYS A 1 455 ? -4.587 5.091 -10.430 1.00 91.81 455 LYS A C 1
ATOM 3699 O O . LYS A 1 455 ? -4.016 5.936 -9.740 1.00 91.81 455 LYS A O 1
ATOM 3704 N N . GLN A 1 456 ? -4.738 3.826 -10.038 1.00 91.94 456 GLN A N 1
ATOM 3705 C CA . GLN A 1 456 ? -4.221 3.300 -8.773 1.00 91.94 456 GLN A CA 1
ATOM 3706 C C . GLN A 1 456 ? -2.687 3.372 -8.720 1.00 91.94 456 GLN A C 1
ATOM 3708 O O . GLN A 1 456 ? -2.137 4.025 -7.834 1.00 91.94 456 GLN A O 1
ATOM 3713 N N . GLN A 1 457 ? -1.996 2.807 -9.712 1.00 91.25 457 GLN A N 1
ATOM 3714 C CA . GLN A 1 457 ? -0.532 2.800 -9.771 1.00 91.25 457 GLN A CA 1
ATOM 3715 C C . GLN A 1 457 ? 0.060 4.209 -9.842 1.00 91.25 457 GLN A C 1
ATOM 3717 O O . GLN A 1 457 ? 1.077 4.481 -9.208 1.00 91.25 457 GLN A O 1
ATOM 3722 N N . HIS A 1 458 ? -0.587 5.140 -10.553 1.00 89.81 458 HIS A N 1
ATOM 3723 C CA . HIS A 1 458 ? -0.160 6.538 -10.555 1.00 89.81 458 HIS A CA 1
ATOM 3724 C C . HIS A 1 458 ? -0.102 7.092 -9.127 1.00 89.81 458 HIS A C 1
ATOM 3726 O O . HIS A 1 458 ? 0.940 7.603 -8.724 1.00 89.81 458 HIS A O 1
ATOM 3732 N N . ARG A 1 459 ? -1.177 6.934 -8.339 1.00 90.44 459 ARG A N 1
ATOM 3733 C CA . ARG A 1 459 ? -1.207 7.380 -6.935 1.00 90.44 459 ARG A CA 1
ATOM 3734 C C . ARG A 1 459 ? -0.140 6.679 -6.092 1.00 90.44 459 ARG A C 1
ATOM 3736 O O . ARG A 1 459 ? 0.559 7.346 -5.332 1.00 90.44 459 ARG A O 1
ATOM 3743 N N . TRP A 1 460 ? 0.018 5.366 -6.257 1.00 90.25 460 TRP A N 1
ATOM 3744 C CA . TRP A 1 460 ? 0.960 4.550 -5.482 1.00 90.25 460 TRP A CA 1
ATOM 3745 C C . TRP A 1 460 ? 2.435 4.803 -5.810 1.00 90.25 460 TRP A C 1
ATOM 3747 O O . TRP A 1 460 ? 3.294 4.532 -4.974 1.00 90.25 460 TRP A O 1
ATOM 3757 N N . HIS A 1 461 ? 2.748 5.367 -6.977 1.00 88.06 461 HIS A N 1
ATOM 3758 C CA . HIS A 1 461 ? 4.113 5.760 -7.332 1.00 88.06 461 HIS A CA 1
ATOM 3759 C C . HIS A 1 461 ? 4.389 7.250 -7.100 1.00 88.06 461 HIS A C 1
ATOM 3761 O O . HIS A 1 461 ? 5.449 7.602 -6.580 1.00 88.06 461 HIS A O 1
ATOM 3767 N N . SER A 1 462 ? 3.451 8.144 -7.436 1.00 89.88 462 SER A N 1
ATOM 3768 C CA . SER A 1 462 ? 3.648 9.589 -7.255 1.00 89.88 462 SER A CA 1
ATOM 3769 C C . SER A 1 462 ? 3.529 10.013 -5.790 1.00 89.88 462 SER A C 1
ATOM 3771 O O . SER A 1 462 ? 4.303 10.851 -5.321 1.00 89.88 462 SER A O 1
ATOM 3773 N N . GLY A 1 463 ? 2.572 9.429 -5.062 1.00 92.75 463 GLY A N 1
ATOM 3774 C CA . GLY A 1 463 ? 2.259 9.761 -3.673 1.00 92.75 463 GLY A CA 1
ATOM 3775 C C . GLY A 1 463 ? 3.456 9.600 -2.733 1.00 92.75 463 GLY A C 1
ATOM 3776 O O . GLY A 1 463 ? 3.822 10.573 -2.071 1.00 92.75 463 GLY A O 1
ATOM 3777 N N . PRO A 1 464 ? 4.140 8.439 -2.709 1.00 94.19 464 PRO A N 1
ATOM 3778 C CA . PRO A 1 464 ? 5.288 8.231 -1.830 1.00 94.19 464 PRO A CA 1
ATOM 3779 C C . PRO A 1 464 ? 6.449 9.199 -2.073 1.00 94.19 464 PRO A C 1
ATOM 3781 O O . PRO A 1 464 ? 7.147 9.549 -1.128 1.00 94.19 464 PRO A O 1
ATOM 3784 N N . MET A 1 465 ? 6.665 9.671 -3.305 1.00 93.56 465 MET A N 1
ATOM 3785 C CA . MET A 1 465 ? 7.727 10.646 -3.599 1.00 93.56 465 MET A CA 1
ATOM 3786 C C . MET A 1 465 ? 7.387 12.054 -3.125 1.00 93.56 465 MET A C 1
ATOM 3788 O O . MET A 1 465 ? 8.260 12.772 -2.634 1.00 93.56 465 MET A O 1
ATOM 3792 N N . HIS A 1 466 ? 6.117 12.446 -3.231 1.00 94.88 466 HIS A N 1
ATOM 3793 C CA . HIS A 1 466 ? 5.632 13.670 -2.600 1.00 94.88 466 HIS A CA 1
ATOM 3794 C C . HIS A 1 466 ? 5.756 13.581 -1.075 1.00 94.88 466 HIS A C 1
ATOM 3796 O O . HIS A 1 466 ? 6.344 14.461 -0.446 1.00 94.88 466 HIS A O 1
ATOM 3802 N N . LEU A 1 467 ? 5.314 12.462 -0.493 1.00 96.31 467 LEU A N 1
ATOM 3803 C CA . LEU A 1 467 ? 5.443 12.187 0.936 1.00 96.31 467 LEU A CA 1
ATOM 3804 C C . LEU A 1 467 ? 6.904 12.202 1.402 1.00 96.31 467 LEU A C 1
ATOM 3806 O O . LEU A 1 467 ? 7.204 12.787 2.440 1.00 96.31 467 LEU A O 1
ATOM 3810 N N . PHE A 1 468 ? 7.826 11.620 0.633 1.00 96.56 468 PHE A N 1
ATOM 3811 C CA . PHE A 1 468 ? 9.248 11.611 0.966 1.00 96.56 468 PHE A CA 1
ATOM 3812 C C . PHE A 1 468 ? 9.786 13.030 1.165 1.00 96.56 468 PHE A C 1
ATOM 3814 O O . PHE A 1 468 ? 10.433 13.299 2.174 1.00 96.56 468 PHE A O 1
ATOM 3821 N N . ARG A 1 469 ? 9.458 13.965 0.263 1.00 96.00 469 ARG A N 1
ATOM 3822 C CA . ARG A 1 469 ? 9.866 15.375 0.393 1.00 96.00 469 ARG A CA 1
ATOM 3823 C C . ARG A 1 469 ? 9.295 16.028 1.650 1.00 96.00 469 ARG A C 1
ATOM 3825 O O . ARG A 1 469 ? 10.004 16.774 2.319 1.00 96.00 469 ARG A O 1
ATOM 3832 N N . LEU A 1 470 ? 8.040 15.728 1.984 1.00 95.88 470 LEU A N 1
ATOM 3833 C CA . LEU A 1 470 ? 7.375 16.252 3.179 1.00 95.88 470 LEU A CA 1
ATOM 3834 C C . LEU A 1 470 ? 7.949 15.676 4.483 1.00 95.88 470 LEU A C 1
ATOM 3836 O O . LEU A 1 470 ? 8.006 16.376 5.494 1.00 95.88 470 LEU A O 1
ATOM 3840 N N . CYS A 1 471 ? 8.351 14.405 4.478 1.00 95.75 471 CYS A N 1
ATOM 3841 C CA . CYS A 1 471 ? 8.851 13.704 5.658 1.00 95.75 471 CYS A CA 1
ATOM 3842 C C . CYS A 1 471 ? 10.363 13.830 5.847 1.00 95.75 471 CYS A C 1
ATOM 3844 O O . CYS A 1 471 ? 10.821 13.731 6.981 1.00 95.75 471 CYS A O 1
ATOM 3846 N N . LEU A 1 472 ? 11.149 14.078 4.795 1.00 96.31 472 LEU A N 1
ATOM 3847 C CA . LEU A 1 472 ? 12.614 14.100 4.862 1.00 96.31 472 LEU A CA 1
ATOM 3848 C C . LEU A 1 472 ? 13.172 15.000 5.986 1.00 96.31 472 LEU A C 1
ATOM 3850 O O . LEU A 1 472 ? 14.017 14.517 6.743 1.00 96.31 472 LEU A O 1
ATOM 3854 N N . PRO A 1 473 ? 12.685 16.243 6.197 1.00 96.25 473 PRO A N 1
ATOM 3855 C CA . PRO A 1 473 ? 13.155 17.067 7.311 1.00 96.25 473 PRO A CA 1
ATOM 3856 C C . PRO A 1 473 ? 12.874 16.436 8.681 1.00 96.25 473 PRO A C 1
ATOM 3858 O O . PRO A 1 473 ? 13.722 16.495 9.571 1.00 96.25 473 PRO A O 1
ATOM 3861 N N . ALA A 1 474 ? 11.705 15.811 8.848 1.00 95.62 474 ALA A N 1
ATOM 3862 C CA . ALA A 1 474 ? 11.332 15.126 10.082 1.00 95.62 474 ALA A CA 1
ATOM 3863 C C . ALA A 1 474 ? 12.174 13.860 10.297 1.00 95.62 474 ALA A C 1
ATOM 3865 O O . ALA A 1 474 ? 12.652 13.629 11.403 1.00 95.62 474 ALA A O 1
ATOM 3866 N N . ILE A 1 475 ? 12.441 13.086 9.239 1.00 96.50 475 ILE A N 1
ATOM 3867 C CA . ILE A 1 475 ? 13.297 11.892 9.294 1.00 96.50 475 ILE A CA 1
ATOM 3868 C C . ILE A 1 475 ? 14.707 12.274 9.755 1.00 96.50 475 ILE A C 1
ATOM 3870 O O . ILE A 1 475 ? 15.241 11.656 10.675 1.00 96.50 475 ILE A O 1
ATOM 3874 N N . ILE A 1 476 ? 15.295 13.325 9.177 1.00 95.44 476 ILE A N 1
ATOM 3875 C CA . ILE A 1 476 ? 16.643 13.785 9.540 1.00 95.44 476 ILE A CA 1
ATOM 3876 C C . ILE A 1 476 ? 16.688 14.238 11.008 1.00 95.44 476 ILE A C 1
ATOM 3878 O O . ILE A 1 476 ? 17.578 13.812 11.748 1.00 95.44 476 ILE A O 1
ATOM 3882 N N . LYS A 1 477 ? 15.704 15.034 11.448 1.00 95.56 477 LYS A N 1
ATOM 3883 C CA . LYS A 1 477 ? 15.627 15.596 12.811 1.00 95.56 477 LYS A CA 1
ATOM 3884 C C . LYS A 1 477 ? 15.164 14.606 13.887 1.00 95.56 477 LYS A C 1
ATOM 3886 O O . LYS A 1 477 ? 15.322 14.890 15.070 1.00 95.56 477 LYS A O 1
ATOM 3891 N N . SER A 1 478 ? 14.581 13.473 13.503 1.00 94.94 478 SER A N 1
ATOM 3892 C CA . SER A 1 478 ? 14.018 12.494 14.441 1.00 94.94 478 SER A CA 1
ATOM 3893 C C . SER A 1 478 ? 15.067 11.885 15.382 1.00 94.94 478 SER A C 1
ATOM 3895 O O . SER A 1 478 ? 16.266 11.870 15.090 1.00 94.94 478 SER A O 1
ATOM 3897 N N . LYS A 1 479 ? 14.608 11.341 16.514 1.00 93.38 479 LYS A N 1
ATOM 3898 C CA . LYS A 1 479 ? 15.462 10.704 17.533 1.00 93.38 479 LYS A CA 1
ATOM 3899 C C . LYS A 1 479 ? 15.717 9.212 17.283 1.00 93.38 479 LYS A C 1
ATOM 3901 O O . LYS A 1 479 ? 16.439 8.584 18.051 1.00 93.38 479 LYS A O 1
ATOM 3906 N N . ILE A 1 480 ? 15.137 8.634 16.227 1.00 93.69 480 ILE A N 1
ATOM 3907 C CA . ILE A 1 480 ? 15.357 7.225 15.879 1.00 93.69 480 ILE A CA 1
ATOM 3908 C C . ILE A 1 480 ? 16.815 6.969 15.470 1.00 93.69 480 ILE A C 1
ATOM 3910 O O . ILE A 1 480 ? 17.538 7.879 15.054 1.00 93.69 480 ILE A O 1
ATOM 3914 N N . SER A 1 481 ? 17.251 5.713 15.582 1.00 94.31 481 SER A N 1
ATOM 3915 C CA . SER A 1 481 ? 18.628 5.321 15.275 1.00 94.31 481 SER A CA 1
ATOM 3916 C C . SER A 1 481 ? 19.010 5.621 13.822 1.00 94.31 481 SER A C 1
ATOM 3918 O O . SER A 1 481 ? 18.176 5.586 12.912 1.00 94.31 481 SER A O 1
ATOM 3920 N N . ILE A 1 482 ? 20.301 5.873 13.588 1.00 94.88 482 ILE A N 1
ATOM 3921 C CA . ILE A 1 482 ? 20.812 6.206 12.251 1.00 94.88 482 ILE A CA 1
ATOM 3922 C C . ILE A 1 482 ? 20.529 5.099 11.226 1.00 94.88 482 ILE A C 1
ATOM 3924 O O . ILE A 1 482 ? 20.209 5.392 10.078 1.00 94.88 482 ILE A O 1
ATOM 3928 N N . TRP A 1 483 ? 20.534 3.838 11.665 1.00 93.69 483 TRP A N 1
ATOM 3929 C CA . TRP A 1 483 ? 20.181 2.682 10.843 1.00 93.69 483 TRP A CA 1
ATOM 3930 C C . TRP A 1 483 ? 18.716 2.692 10.403 1.00 93.69 483 TRP A C 1
ATOM 3932 O O . TRP A 1 483 ? 18.437 2.445 9.232 1.00 93.69 483 TRP A O 1
ATOM 3942 N N . LYS A 1 484 ? 17.778 3.043 11.296 1.00 93.50 484 LYS A N 1
ATOM 3943 C CA . LYS A 1 484 ? 16.356 3.188 10.938 1.00 93.50 484 LYS A CA 1
ATOM 3944 C C . LYS A 1 484 ? 16.146 4.349 9.964 1.00 93.50 484 LYS A C 1
ATOM 3946 O O . LYS A 1 484 ? 15.417 4.197 8.987 1.00 93.50 484 LYS A O 1
ATOM 3951 N N . LYS A 1 485 ? 16.847 5.475 10.160 1.00 95.56 485 LYS A N 1
ATOM 3952 C CA . LYS A 1 485 ? 16.827 6.603 9.207 1.00 95.56 485 LYS A CA 1
ATOM 3953 C C . LYS A 1 485 ? 17.341 6.182 7.830 1.00 95.56 485 LYS A C 1
ATOM 3955 O O . LYS A 1 485 ? 16.688 6.457 6.827 1.00 95.56 485 LYS A O 1
ATOM 3960 N N . ALA A 1 486 ? 18.486 5.500 7.783 1.00 95.44 486 ALA A N 1
ATOM 3961 C CA . ALA A 1 486 ? 19.084 5.019 6.543 1.00 95.44 486 ALA A CA 1
ATOM 3962 C C . ALA A 1 486 ? 18.175 4.008 5.831 1.00 95.44 486 ALA A C 1
ATOM 3964 O O . ALA A 1 486 ? 17.969 4.131 4.629 1.00 95.44 486 ALA A O 1
ATOM 3965 N N . ASN A 1 487 ? 17.570 3.065 6.560 1.00 94.69 487 ASN A N 1
ATOM 3966 C CA . ASN A 1 487 ? 16.588 2.133 6.008 1.00 94.69 487 ASN A CA 1
ATOM 3967 C C . ASN A 1 487 ? 15.387 2.873 5.395 1.00 94.69 487 ASN A C 1
ATOM 3969 O O . ASN A 1 487 ? 15.032 2.615 4.245 1.00 94.69 487 ASN A O 1
ATOM 3973 N N . LEU A 1 488 ? 14.813 3.837 6.121 1.00 95.62 488 LEU A N 1
ATOM 3974 C CA . LEU A 1 488 ? 13.647 4.588 5.664 1.00 95.62 488 LEU A CA 1
ATOM 3975 C C . LEU A 1 488 ? 13.950 5.416 4.402 1.00 95.62 488 LEU A C 1
ATOM 3977 O O . LEU A 1 488 ? 13.174 5.414 3.450 1.00 95.62 488 LEU A O 1
ATOM 3981 N N . VAL A 1 489 ? 15.095 6.101 4.365 1.00 96.69 489 VAL A N 1
ATOM 3982 C CA . VAL A 1 489 ? 15.497 6.913 3.206 1.00 96.69 489 VAL A CA 1
ATOM 3983 C C . VAL A 1 489 ? 15.920 6.028 2.034 1.00 96.69 489 VAL A C 1
ATOM 3985 O O . VAL A 1 489 ? 15.361 6.146 0.946 1.00 96.69 489 VAL A O 1
ATOM 3988 N N . LEU A 1 490 ? 16.900 5.145 2.238 1.00 95.25 490 LEU A N 1
ATOM 3989 C CA . LEU A 1 490 ? 17.557 4.415 1.154 1.00 95.25 490 LEU A CA 1
ATOM 3990 C C . LEU A 1 490 ? 16.719 3.239 0.657 1.00 95.25 490 LEU A C 1
ATOM 3992 O O . LEU A 1 490 ? 16.551 3.101 -0.549 1.00 95.25 490 LEU A O 1
ATOM 3996 N N . LEU A 1 491 ? 16.191 2.402 1.553 1.00 94.00 491 LEU A N 1
ATOM 3997 C CA . LEU A 1 491 ? 15.485 1.177 1.164 1.00 94.00 491 LEU A CA 1
ATOM 3998 C C . LEU A 1 491 ? 13.994 1.438 0.941 1.00 94.00 491 LEU A C 1
ATOM 4000 O O . LEU A 1 491 ? 13.472 1.132 -0.130 1.00 94.00 491 LEU A O 1
ATOM 4004 N N . PHE A 1 492 ? 13.312 2.042 1.917 1.00 94.81 492 PHE A N 1
ATOM 4005 C CA . PHE A 1 492 ? 11.864 2.234 1.843 1.00 94.81 492 PHE A CA 1
ATOM 4006 C C . PHE A 1 492 ? 11.463 3.265 0.778 1.00 94.81 492 PHE A C 1
ATOM 4008 O O . PHE A 1 492 ? 10.690 2.922 -0.112 1.00 94.81 492 PHE A O 1
ATOM 4015 N N . PHE A 1 493 ? 11.992 4.495 0.815 1.00 95.56 493 PHE A N 1
ATOM 4016 C CA . PHE A 1 493 ? 11.631 5.530 -0.165 1.00 95.56 493 PHE A CA 1
ATOM 4017 C C . PHE A 1 493 ? 12.416 5.423 -1.480 1.00 95.56 493 PHE A C 1
ATOM 4019 O O . PHE A 1 493 ? 11.810 5.262 -2.540 1.00 95.56 493 PHE A O 1
ATOM 4026 N N . LEU A 1 494 ? 13.749 5.522 -1.450 1.00 94.50 494 LEU A N 1
ATOM 4027 C CA . LEU A 1 494 ? 14.534 5.631 -2.683 1.00 94.50 494 LEU A CA 1
ATOM 4028 C C . LEU A 1 494 ? 14.556 4.322 -3.476 1.00 94.50 494 LEU A C 1
ATOM 4030 O O . LEU A 1 494 ? 14.155 4.318 -4.634 1.00 94.50 494 LEU A O 1
ATOM 4034 N N . LEU A 1 495 ? 14.969 3.203 -2.883 1.00 93.62 495 LEU A N 1
ATOM 4035 C CA . LEU A 1 495 ? 15.105 1.951 -3.626 1.00 93.62 495 LEU A CA 1
ATOM 4036 C C . LEU A 1 495 ? 13.747 1.434 -4.118 1.00 93.62 495 LEU A C 1
ATOM 4038 O O . LEU A 1 495 ? 13.532 1.268 -5.319 1.00 93.62 495 LEU A O 1
ATOM 4042 N N . ARG A 1 496 ? 12.799 1.227 -3.199 1.00 91.38 496 ARG A N 1
ATOM 4043 C CA . ARG A 1 496 ? 11.544 0.533 -3.520 1.00 91.38 496 ARG A CA 1
ATOM 4044 C C . ARG A 1 496 ? 10.491 1.410 -4.191 1.00 91.38 496 ARG A C 1
ATOM 4046 O O . ARG A 1 496 ? 9.722 0.887 -4.995 1.00 91.38 496 ARG A O 1
ATOM 4053 N N . LYS A 1 497 ? 10.426 2.716 -3.894 1.00 92.12 497 LYS A N 1
ATOM 4054 C CA . LYS A 1 497 ? 9.395 3.604 -4.471 1.00 92.12 497 LYS A CA 1
ATOM 4055 C C . LYS A 1 497 ? 9.893 4.456 -5.643 1.00 92.12 497 LYS A C 1
ATOM 4057 O O . LYS A 1 497 ? 9.077 4.773 -6.502 1.00 92.12 497 LYS A O 1
ATOM 4062 N N . LEU A 1 498 ? 11.190 4.784 -5.723 1.00 90.94 498 LEU A N 1
ATOM 4063 C CA . LEU A 1 498 ? 11.759 5.582 -6.824 1.00 90.94 498 LEU A CA 1
ATOM 4064 C C . LEU A 1 498 ? 12.557 4.748 -7.832 1.00 90.94 498 LEU A C 1
ATOM 4066 O O . LEU A 1 498 ? 12.244 4.750 -9.021 1.00 90.94 498 LEU A O 1
ATOM 4070 N N . ILE A 1 499 ? 13.596 4.051 -7.370 1.00 90.50 499 ILE A N 1
ATOM 4071 C CA . ILE A 1 499 ? 14.559 3.358 -8.231 1.00 90.50 499 ILE A CA 1
ATOM 4072 C C . ILE A 1 499 ? 13.881 2.198 -8.949 1.00 90.50 499 ILE A C 1
ATOM 4074 O O . ILE A 1 499 ? 14.031 2.092 -10.162 1.00 90.50 499 ILE A O 1
ATOM 4078 N N . LEU A 1 500 ? 13.095 1.377 -8.241 1.00 87.88 500 LEU A N 1
ATOM 4079 C CA . LEU A 1 500 ? 12.416 0.215 -8.816 1.00 87.88 500 LEU A CA 1
ATOM 4080 C C . LEU A 1 500 ? 11.629 0.519 -10.107 1.00 87.88 500 LEU A C 1
ATOM 4082 O O . LEU A 1 500 ? 11.933 -0.096 -11.136 1.00 87.88 500 LEU A O 1
ATOM 4086 N N . PRO A 1 501 ? 10.653 1.447 -10.114 1.00 87.50 501 PRO A N 1
ATOM 4087 C CA . PRO A 1 501 ? 9.933 1.783 -11.340 1.00 87.50 501 PRO A CA 1
ATOM 4088 C C . PRO A 1 501 ? 10.831 2.484 -12.370 1.00 87.50 501 PRO A C 1
ATOM 4090 O O . PRO A 1 501 ? 10.706 2.210 -13.564 1.00 87.50 501 PRO A O 1
ATOM 4093 N N . PHE A 1 502 ? 11.761 3.342 -11.932 1.00 86.56 502 PHE A N 1
ATOM 4094 C CA . PHE A 1 502 ? 12.634 4.103 -12.828 1.00 86.56 502 PHE A CA 1
ATOM 4095 C C . PHE A 1 502 ? 13.593 3.211 -13.622 1.00 86.56 502 PHE A C 1
ATOM 4097 O O . PHE A 1 502 ? 13.656 3.319 -14.849 1.00 86.56 502 PHE A O 1
ATOM 4104 N N . TYR A 1 503 ? 14.319 2.309 -12.953 1.00 85.94 503 TYR A N 1
ATOM 4105 C CA . TYR A 1 503 ? 15.236 1.406 -13.642 1.00 85.94 503 TYR A CA 1
ATOM 4106 C C . TYR A 1 503 ? 14.455 0.409 -14.496 1.00 85.94 503 TYR A C 1
ATOM 4108 O O . TYR A 1 503 ? 14.891 0.128 -15.602 1.00 85.94 503 TYR A O 1
ATOM 4116 N N . SER A 1 504 ? 13.310 -0.109 -14.029 1.00 85.00 504 SER A N 1
ATOM 4117 C CA . SER A 1 504 ? 12.541 -1.102 -14.795 1.00 85.00 504 SER A CA 1
ATOM 4118 C C . SER A 1 504 ? 12.069 -0.501 -16.116 1.00 85.00 504 SER A C 1
ATOM 4120 O O . SER A 1 504 ? 12.274 -1.084 -17.178 1.00 85.00 504 SER A O 1
ATOM 4122 N N . PHE A 1 505 ? 11.509 0.710 -16.067 1.00 87.25 505 PHE A N 1
ATOM 4123 C CA . PHE A 1 505 ? 11.110 1.434 -17.268 1.00 87.25 505 PHE A CA 1
ATOM 4124 C C . PHE A 1 505 ? 12.311 1.755 -18.166 1.00 87.25 505 PHE A C 1
ATOM 4126 O O . PHE A 1 505 ? 12.284 1.473 -19.361 1.00 87.25 505 PHE A O 1
ATOM 4133 N N . THR A 1 506 ? 13.393 2.293 -17.601 1.00 87.75 506 THR A N 1
ATOM 4134 C CA . THR A 1 506 ? 14.573 2.683 -18.386 1.00 87.75 506 THR A CA 1
ATOM 4135 C C . THR A 1 506 ? 15.257 1.470 -19.016 1.00 87.75 506 THR A C 1
ATOM 4137 O O . THR A 1 506 ? 15.591 1.495 -20.193 1.00 87.75 506 THR A O 1
ATOM 4140 N N . LEU A 1 507 ? 15.421 0.372 -18.282 1.00 85.88 507 LEU A N 1
ATOM 4141 C CA . LEU A 1 507 ? 16.077 -0.837 -18.768 1.00 85.88 507 LEU A CA 1
ATOM 4142 C C . LEU A 1 507 ? 15.250 -1.527 -19.856 1.00 85.88 507 LEU A C 1
ATOM 4144 O O . LEU A 1 507 ? 15.761 -1.768 -20.947 1.00 85.88 507 LEU A O 1
ATOM 4148 N N . PHE A 1 508 ? 13.975 -1.818 -19.583 1.00 83.94 508 PHE A N 1
ATOM 4149 C CA . PHE A 1 508 ? 13.154 -2.620 -20.493 1.00 83.94 508 PHE A CA 1
ATOM 4150 C C . PHE A 1 508 ? 12.551 -1.811 -21.643 1.00 83.94 508 PHE A C 1
ATOM 4152 O O . PHE A 1 508 ? 12.409 -2.343 -22.741 1.00 83.94 508 PHE A O 1
ATOM 4159 N N . CYS A 1 509 ? 12.196 -0.541 -21.423 1.00 85.19 509 CYS A N 1
ATOM 4160 C CA . CYS A 1 509 ? 11.521 0.271 -22.439 1.00 85.19 509 CYS A CA 1
ATOM 4161 C C . CYS A 1 509 ? 12.459 1.211 -23.205 1.00 85.19 509 CYS A C 1
ATOM 4163 O O . CYS A 1 509 ? 12.074 1.668 -24.278 1.00 85.19 509 CYS A O 1
ATOM 4165 N N . ILE A 1 510 ? 13.655 1.515 -22.683 1.00 85.94 510 ILE A N 1
ATOM 4166 C CA . ILE A 1 510 ? 14.600 2.441 -23.331 1.00 85.94 510 ILE A CA 1
ATOM 4167 C C . ILE A 1 510 ? 15.884 1.715 -23.730 1.00 85.94 510 ILE A C 1
ATOM 4169 O O . ILE A 1 510 ? 16.189 1.635 -24.915 1.00 85.94 510 ILE A O 1
ATOM 4173 N N . ILE A 1 511 ? 16.625 1.156 -22.774 1.00 87.06 511 ILE A N 1
ATOM 4174 C CA . ILE A 1 511 ? 17.942 0.570 -23.035 1.00 87.06 511 ILE A CA 1
ATOM 4175 C C . ILE A 1 511 ? 17.823 -0.648 -23.945 1.00 87.06 511 ILE A C 1
ATOM 4177 O O . ILE A 1 511 ? 18.478 -0.672 -24.976 1.00 87.06 511 ILE A O 1
ATOM 4181 N N . LEU A 1 512 ? 16.985 -1.632 -23.611 1.00 84.50 512 LEU A N 1
ATOM 4182 C CA . LEU A 1 512 ? 16.910 -2.881 -24.373 1.00 84.50 512 LEU A CA 1
ATOM 4183 C C . LEU A 1 512 ? 16.553 -2.664 -25.863 1.00 84.50 512 LEU A C 1
ATOM 4185 O O . LEU A 1 512 ? 17.232 -3.236 -26.717 1.00 84.50 512 LEU A O 1
ATOM 4189 N N . PRO A 1 513 ? 15.589 -1.790 -26.225 1.00 83.50 513 PRO A N 1
ATOM 4190 C CA . PRO A 1 513 ? 15.399 -1.391 -27.619 1.00 83.50 513 PRO A CA 1
ATOM 4191 C C . PRO A 1 513 ? 16.600 -0.645 -28.213 1.00 83.50 513 PRO A C 1
ATOM 4193 O O . PRO A 1 513 ? 16.980 -0.906 -29.350 1.00 83.50 513 PRO A O 1
ATOM 4196 N N . LEU A 1 514 ? 17.224 0.274 -27.469 1.00 82.62 514 LEU A N 1
ATOM 4197 C CA . LEU A 1 514 ? 18.371 1.040 -27.965 1.00 82.62 514 LEU A CA 1
ATOM 4198 C C . LEU A 1 514 ? 19.604 0.170 -28.227 1.00 82.62 514 LEU A C 1
ATOM 4200 O O . LEU A 1 514 ? 20.317 0.422 -29.196 1.00 82.62 514 LEU A O 1
ATOM 4204 N N . THR A 1 515 ? 19.842 -0.875 -27.434 1.00 82.44 515 THR A N 1
ATOM 4205 C CA . THR A 1 515 ? 20.969 -1.793 -27.658 1.00 82.44 515 THR A CA 1
ATOM 4206 C C . THR A 1 515 ? 20.795 -2.631 -28.922 1.00 82.44 515 THR A C 1
ATOM 4208 O O . THR A 1 515 ? 21.784 -3.128 -29.449 1.00 82.44 515 THR A O 1
ATOM 4211 N N . MET A 1 516 ? 19.573 -2.745 -29.464 1.00 78.00 516 MET A N 1
ATOM 4212 C CA . MET A 1 516 ? 19.362 -3.324 -30.798 1.00 78.00 516 MET A CA 1
ATOM 4213 C C . MET A 1 516 ? 19.892 -2.418 -31.920 1.00 78.00 516 MET A C 1
ATOM 4215 O O . MET A 1 516 ? 20.311 -2.924 -32.954 1.00 78.00 516 MET A O 1
ATOM 4219 N N . PHE A 1 517 ? 19.888 -1.094 -31.726 1.00 77.19 517 PHE A N 1
ATOM 4220 C CA . PHE A 1 517 ? 20.389 -0.121 -32.710 1.00 77.19 517 PHE A CA 1
ATOM 4221 C C . PHE A 1 517 ? 21.855 0.268 -32.479 1.00 77.19 517 PHE A C 1
ATOM 4223 O O . PHE A 1 517 ? 22.509 0.782 -33.388 1.00 77.19 517 PHE A O 1
ATOM 4230 N N . VAL A 1 518 ? 22.360 0.044 -31.262 1.00 83.38 518 VAL A N 1
ATOM 4231 C CA . VAL A 1 518 ? 23.710 0.408 -30.809 1.00 83.38 518 VAL A CA 1
ATOM 4232 C C . VAL A 1 518 ? 24.383 -0.824 -30.184 1.00 83.38 518 VAL A C 1
ATOM 4234 O O . VAL A 1 518 ? 24.452 -0.941 -28.956 1.00 83.38 518 VAL A O 1
ATOM 4237 N N . PRO A 1 519 ? 24.869 -1.770 -31.013 1.00 78.00 519 PRO A N 1
ATOM 4238 C CA . PRO A 1 519 ? 25.488 -3.019 -30.567 1.00 78.00 519 PRO A CA 1
ATOM 4239 C C . PRO A 1 519 ? 26.811 -2.805 -29.817 1.00 78.00 519 PRO A C 1
ATOM 4241 O O . PRO A 1 519 ? 27.368 -3.738 -29.259 1.00 78.00 519 PRO A O 1
ATOM 4244 N N . GLU A 1 520 ? 27.350 -1.587 -29.772 1.00 82.06 520 GLU A N 1
ATOM 4245 C CA . GLU A 1 520 ? 28.510 -1.235 -28.952 1.00 82.06 520 GLU A CA 1
ATOM 4246 C C . GLU A 1 520 ? 28.195 -1.173 -27.447 1.00 82.06 520 GLU A C 1
ATOM 4248 O O . GLU A 1 520 ? 29.118 -1.173 -26.621 1.00 82.06 520 GLU A O 1
ATOM 4253 N N . ALA A 1 521 ? 26.913 -1.082 -27.087 1.00 82.56 521 ALA A N 1
ATOM 4254 C CA . ALA A 1 521 ? 26.418 -1.052 -25.716 1.00 82.56 521 ALA A CA 1
ATOM 4255 C C . ALA A 1 521 ? 25.783 -2.402 -25.349 1.00 82.56 521 ALA A C 1
ATOM 4257 O O . ALA A 1 521 ? 24.586 -2.499 -25.098 1.00 82.56 521 ALA A O 1
ATOM 4258 N N . GLU A 1 522 ? 26.590 -3.460 -25.341 1.00 80.94 522 GLU A N 1
ATOM 4259 C CA . GLU A 1 522 ? 26.116 -4.813 -25.038 1.00 80.94 522 GLU A CA 1
ATOM 4260 C C . GLU A 1 522 ? 25.626 -4.925 -23.590 1.00 80.94 522 GLU A C 1
ATOM 4262 O O . GLU A 1 522 ? 26.314 -4.542 -22.640 1.00 80.94 522 GLU A O 1
ATOM 4267 N N . LEU A 1 523 ? 24.433 -5.493 -23.425 1.00 85.69 523 LEU A N 1
ATOM 4268 C CA . LEU A 1 523 ? 23.942 -5.941 -22.131 1.00 85.69 523 LEU A CA 1
ATOM 4269 C C . LEU A 1 523 ? 24.338 -7.411 -21.933 1.00 85.69 523 LEU A C 1
ATOM 4271 O O . LEU A 1 523 ? 24.013 -8.247 -22.779 1.00 85.69 523 LEU A O 1
ATOM 4275 N N . PRO A 1 524 ? 25.006 -7.763 -20.822 1.00 86.94 524 PRO A N 1
ATOM 4276 C CA . PRO A 1 524 ? 25.359 -9.148 -20.551 1.00 86.94 524 PRO A CA 1
ATOM 4277 C C . PRO A 1 524 ? 24.126 -10.057 -20.477 1.00 86.94 524 PRO A C 1
ATOM 4279 O O . PRO A 1 524 ? 23.115 -9.701 -19.868 1.00 86.94 524 PRO A O 1
ATOM 4282 N N . LEU A 1 525 ? 24.234 -11.281 -21.005 1.00 87.25 525 LEU A N 1
ATOM 4283 C CA . LEU A 1 525 ? 23.132 -12.255 -21.014 1.00 87.25 525 LEU A CA 1
ATOM 4284 C C . LEU A 1 525 ? 22.582 -12.546 -19.607 1.00 87.25 525 LEU A C 1
ATOM 4286 O O . LEU A 1 525 ? 21.384 -12.748 -19.427 1.00 87.25 525 LEU A O 1
ATOM 4290 N N . TRP A 1 526 ? 23.440 -12.520 -18.586 1.00 90.06 526 TRP A N 1
ATOM 4291 C CA . TRP A 1 526 ? 23.017 -12.739 -17.205 1.00 90.06 526 TRP A CA 1
ATOM 4292 C C . TRP A 1 526 ? 22.103 -11.622 -16.671 1.00 90.06 526 TRP A C 1
ATOM 4294 O O . TRP A 1 526 ? 21.231 -11.913 -15.855 1.00 90.06 526 TRP A O 1
ATOM 4304 N N . VAL A 1 527 ? 22.251 -10.379 -17.151 1.00 87.12 527 VAL A N 1
ATOM 4305 C CA . VAL A 1 527 ? 21.378 -9.245 -16.789 1.00 87.12 527 VAL A CA 1
ATOM 4306 C C . VAL A 1 527 ? 19.995 -9.432 -17.396 1.00 87.12 527 VAL A C 1
ATOM 4308 O O . VAL A 1 527 ? 18.994 -9.187 -16.734 1.00 87.12 527 VAL A O 1
ATOM 4311 N N . ILE A 1 528 ? 19.941 -9.846 -18.663 1.00 85.44 528 ILE A N 1
ATOM 4312 C CA . ILE A 1 528 ? 18.695 -9.904 -19.437 1.00 85.44 528 ILE A CA 1
ATOM 4313 C C . ILE A 1 528 ? 17.915 -11.189 -19.141 1.00 85.44 528 ILE A C 1
ATOM 4315 O O . ILE A 1 528 ? 16.687 -11.174 -19.111 1.00 85.44 528 ILE A O 1
ATOM 4319 N N . CYS A 1 529 ? 18.617 -12.302 -18.917 1.00 87.06 529 CYS A N 1
ATOM 4320 C CA . CYS A 1 529 ? 18.006 -13.622 -18.795 1.00 87.06 529 CYS A CA 1
ATOM 4321 C C . CYS A 1 529 ? 18.156 -14.205 -17.390 1.00 87.06 529 CYS A C 1
ATOM 4323 O O . CYS A 1 529 ? 17.156 -14.428 -16.715 1.00 87.06 529 CYS A O 1
ATOM 4325 N N . TYR A 1 530 ? 19.382 -14.461 -16.928 1.00 89.69 530 TYR A N 1
ATOM 4326 C CA . TYR A 1 530 ? 19.586 -15.302 -15.740 1.00 89.69 530 TYR A CA 1
ATOM 4327 C C . TYR A 1 530 ? 19.056 -14.671 -14.451 1.00 89.69 530 TYR A C 1
ATOM 4329 O O . TYR A 1 530 ? 18.321 -15.329 -13.716 1.00 89.69 530 TYR A O 1
ATOM 4337 N N . VAL A 1 531 ? 19.374 -13.399 -14.187 1.00 87.19 531 VAL A N 1
ATOM 4338 C CA . VAL A 1 531 ? 18.891 -12.715 -12.978 1.00 87.19 531 VAL A CA 1
ATOM 4339 C C . VAL A 1 531 ? 17.373 -12.512 -13.027 1.00 87.19 531 VAL A C 1
ATOM 4341 O O . VAL A 1 531 ? 16.726 -12.890 -12.055 1.00 87.19 531 VAL A O 1
ATOM 4344 N N . PRO A 1 532 ? 16.746 -12.015 -14.114 1.00 86.69 532 PRO A N 1
ATOM 4345 C CA . PRO A 1 532 ? 15.287 -11.910 -14.179 1.00 86.69 532 PRO A CA 1
ATOM 4346 C C . PRO A 1 532 ? 14.558 -13.249 -14.029 1.00 86.69 532 PRO A C 1
ATOM 4348 O O . PRO A 1 532 ? 13.540 -13.311 -13.337 1.00 86.69 532 PRO A O 1
ATOM 4351 N N . VAL A 1 533 ? 15.078 -14.329 -14.624 1.00 88.06 533 VAL A N 1
ATOM 4352 C CA . VAL A 1 533 ? 14.516 -15.681 -14.465 1.00 88.06 533 VAL A CA 1
ATOM 4353 C C . VAL A 1 533 ? 14.626 -16.136 -13.011 1.00 88.06 533 VAL A C 1
ATOM 4355 O O . VAL A 1 533 ? 13.621 -16.538 -12.426 1.00 88.06 533 VAL A O 1
ATOM 4358 N N . LEU A 1 534 ? 15.801 -15.995 -12.390 1.00 88.00 534 LEU A N 1
ATOM 4359 C CA . LEU A 1 534 ? 15.997 -16.307 -10.973 1.00 88.00 534 LEU A CA 1
ATOM 4360 C C . LEU A 1 534 ? 15.052 -15.491 -10.080 1.00 88.00 534 LEU A C 1
ATOM 4362 O O . LEU A 1 534 ? 14.393 -16.053 -9.212 1.00 88.00 534 LEU A O 1
ATOM 4366 N N . MET A 1 535 ? 14.937 -14.182 -10.314 1.00 84.00 535 MET A N 1
ATOM 4367 C CA . MET A 1 535 ? 14.036 -13.300 -9.565 1.00 84.00 535 MET A CA 1
ATOM 4368 C C . MET A 1 535 ? 12.568 -13.688 -9.757 1.00 84.00 535 MET A C 1
ATOM 4370 O O . MET A 1 535 ? 11.786 -13.601 -8.815 1.00 84.00 535 MET A O 1
ATOM 4374 N N . SER A 1 536 ? 12.185 -14.150 -10.949 1.00 83.56 536 SER A N 1
ATOM 4375 C CA . SER A 1 536 ? 10.832 -14.652 -11.213 1.00 83.56 536 SER A CA 1
ATOM 4376 C C . SER A 1 536 ? 10.544 -15.907 -10.392 1.00 83.56 536 SER A C 1
ATOM 4378 O O . SER A 1 536 ? 9.510 -15.966 -9.734 1.00 83.56 536 SER A O 1
ATOM 4380 N N . PHE A 1 537 ? 11.483 -16.858 -10.334 1.00 84.00 537 PHE A N 1
ATOM 4381 C CA . PHE A 1 537 ? 11.366 -18.018 -9.446 1.00 84.00 537 PHE A CA 1
ATOM 4382 C C . PHE A 1 537 ? 11.297 -17.602 -7.972 1.00 84.00 537 PHE A C 1
ATOM 4384 O O . PHE A 1 537 ? 10.410 -18.057 -7.256 1.00 84.00 537 PHE A O 1
ATOM 4391 N N . LEU A 1 538 ? 12.158 -16.686 -7.522 1.00 79.62 538 LEU A N 1
ATOM 4392 C CA . LEU A 1 538 ? 12.148 -16.185 -6.143 1.00 79.62 538 LEU A CA 1
ATOM 4393 C C . LEU A 1 538 ? 10.853 -15.453 -5.769 1.00 79.62 538 LEU A C 1
ATOM 4395 O O . LEU A 1 538 ? 10.458 -15.499 -4.612 1.00 79.62 538 LEU A O 1
ATOM 4399 N N . ASN A 1 539 ? 10.164 -14.819 -6.720 1.00 73.88 539 ASN A N 1
ATOM 4400 C CA . ASN A 1 539 ? 8.852 -14.219 -6.466 1.00 73.88 539 ASN A CA 1
ATOM 4401 C C . ASN A 1 539 ? 7.730 -15.273 -6.358 1.00 73.88 539 ASN A C 1
ATOM 4403 O O . ASN A 1 539 ? 6.709 -15.003 -5.733 1.00 73.88 539 ASN A O 1
ATOM 4407 N N . ILE A 1 540 ? 7.907 -16.456 -6.963 1.00 73.88 540 ILE A N 1
ATOM 4408 C CA . ILE A 1 540 ? 6.904 -17.537 -7.034 1.00 73.88 540 ILE A CA 1
ATOM 4409 C C . ILE A 1 540 ? 7.128 -18.625 -5.975 1.00 73.88 540 ILE A C 1
ATOM 4411 O O . ILE A 1 540 ? 6.214 -19.386 -5.702 1.00 73.88 540 ILE A O 1
ATOM 4415 N N . LEU A 1 541 ? 8.314 -18.741 -5.377 1.00 65.12 541 LEU A N 1
ATOM 4416 C CA . LEU A 1 541 ? 8.617 -19.732 -4.329 1.00 65.12 541 LEU A CA 1
ATOM 4417 C C . LEU A 1 541 ? 7.986 -19.448 -2.941 1.00 65.12 541 LEU A C 1
ATOM 4419 O O . LEU A 1 541 ? 7.678 -20.402 -2.225 1.00 65.12 541 LEU A O 1
ATOM 4423 N N . PRO A 1 542 ? 7.773 -18.188 -2.513 1.00 56.78 542 PRO A N 1
ATOM 4424 C CA . PRO A 1 542 ? 7.174 -17.878 -1.216 1.00 56.78 542 PRO A CA 1
ATOM 4425 C C . PRO A 1 542 ? 5.700 -18.282 -0.989 1.00 56.78 542 PRO A C 1
ATOM 4427 O O . PRO A 1 542 ? 5.374 -18.515 0.178 1.00 56.78 542 PRO A O 1
ATOM 4430 N N . PRO A 1 543 ? 4.795 -18.418 -1.977 1.00 47.53 543 PRO A N 1
ATOM 4431 C CA . PRO A 1 543 ? 3.400 -18.725 -1.732 1.00 47.53 543 PRO A CA 1
ATOM 4432 C C . PRO A 1 543 ? 3.150 -20.230 -1.854 1.00 47.53 543 PRO A C 1
ATOM 4434 O O . PRO A 1 543 ? 2.734 -20.690 -2.908 1.00 47.53 543 PRO A O 1
ATOM 4437 N N . GLN A 1 544 ? 3.335 -21.000 -0.778 1.00 41.00 544 GLN A N 1
ATOM 4438 C CA . GLN A 1 544 ? 2.575 -22.243 -0.573 1.00 41.00 544 GLN A CA 1
ATOM 4439 C C . GLN A 1 544 ? 2.296 -22.466 0.916 1.00 41.00 544 GLN A C 1
ATOM 4441 O O . GLN A 1 544 ? 3.201 -22.714 1.710 1.00 41.00 544 GLN A O 1
ATOM 4446 N N . ASN A 1 545 ? 1.024 -22.278 1.274 1.00 34.69 545 ASN A N 1
ATOM 4447 C CA . ASN A 1 545 ? 0.200 -23.217 2.039 1.00 34.69 545 ASN A CA 1
ATOM 4448 C C . ASN A 1 545 ? -1.250 -22.691 2.012 1.00 34.69 545 ASN A C 1
ATOM 4450 O O . ASN A 1 545 ? -1.605 -21.826 2.818 1.00 34.69 545 ASN A O 1
ATOM 4454 N N . PRO A 1 546 ? -2.129 -23.166 1.115 1.00 36.59 546 PRO A N 1
ATOM 4455 C CA . PRO A 1 546 ? -3.511 -23.344 1.527 1.00 36.59 546 PRO A CA 1
ATOM 4456 C C . PRO A 1 546 ? -3.506 -24.467 2.572 1.00 36.59 546 PRO A C 1
ATOM 4458 O O . PRO A 1 546 ? -3.009 -25.561 2.306 1.00 36.59 546 PRO A O 1
ATOM 4461 N N . SER A 1 547 ? -4.000 -24.209 3.784 1.00 27.94 547 SER A N 1
ATOM 4462 C CA . SER A 1 547 ? -4.340 -25.326 4.662 1.00 27.94 547 SER A CA 1
ATOM 4463 C C . SER A 1 547 ? -5.378 -26.196 3.928 1.00 27.94 547 SER A C 1
ATOM 4465 O O . SER A 1 547 ? -6.296 -25.642 3.310 1.00 27.94 547 SER A O 1
ATOM 4467 N N . PRO A 1 548 ? -5.287 -27.537 3.985 1.00 26.53 548 PRO A N 1
ATOM 4468 C CA . PRO A 1 548 ? -6.235 -28.429 3.305 1.00 26.53 548 PRO A CA 1
ATOM 4469 C C . PRO A 1 548 ? -7.694 -28.282 3.774 1.00 26.53 548 PRO A C 1
ATOM 4471 O O . PRO A 1 548 ? -8.600 -28.826 3.155 1.00 26.53 548 PRO A O 1
ATOM 4474 N N . SER A 1 549 ? -7.947 -27.542 4.856 1.00 28.41 549 SER A N 1
ATOM 4475 C CA . SER A 1 549 ? -9.264 -27.401 5.483 1.00 28.41 549 SER A CA 1
ATOM 4476 C C . SER A 1 549 ? -10.231 -26.442 4.778 1.00 28.41 549 SER A C 1
ATOM 4478 O O . SER A 1 549 ? -11.402 -26.408 5.134 1.00 28.41 549 SER A O 1
ATOM 4480 N N . SER A 1 550 ? -9.786 -25.678 3.775 1.00 29.09 550 SER A N 1
ATOM 4481 C CA . SER A 1 550 ? -10.630 -24.678 3.088 1.00 29.09 550 SER A CA 1
ATOM 4482 C C . SER A 1 550 ? -11.275 -25.170 1.783 1.00 29.09 550 SER A C 1
ATOM 4484 O O . SER A 1 550 ? -11.992 -24.418 1.133 1.00 29.09 550 SER A O 1
ATOM 4486 N N . PHE A 1 551 ? -11.076 -26.441 1.414 1.00 28.05 551 PHE A N 1
ATOM 4487 C CA . PHE A 1 551 ? -11.629 -27.034 0.188 1.00 28.05 551 PHE A CA 1
ATOM 4488 C C . PHE A 1 551 ? -12.957 -27.794 0.372 1.00 28.05 551 PHE A C 1
ATOM 4490 O O . PHE A 1 551 ? -13.475 -28.325 -0.605 1.00 28.05 551 PHE A O 1
ATOM 4497 N N . LEU A 1 552 ? -13.534 -27.850 1.582 1.00 26.88 552 LEU A N 1
ATOM 4498 C CA . LEU A 1 552 ? -14.694 -28.716 1.867 1.00 26.88 552 LEU A CA 1
ATOM 4499 C C . LEU A 1 552 ? -15.984 -28.024 2.348 1.00 26.88 552 LEU A C 1
ATOM 4501 O O . LEU A 1 552 ? -16.935 -28.722 2.679 1.00 26.88 552 LEU A O 1
ATOM 4505 N N . THR A 1 553 ? -16.098 -26.694 2.328 1.00 29.64 553 THR A N 1
ATOM 4506 C CA . THR A 1 553 ? -17.322 -26.001 2.809 1.00 29.64 553 THR A CA 1
ATOM 4507 C C . THR A 1 553 ? -18.122 -25.236 1.753 1.00 29.64 553 THR A C 1
ATOM 4509 O O . THR A 1 553 ? -19.004 -24.459 2.101 1.00 29.64 553 THR A O 1
ATOM 4512 N N . PHE A 1 554 ? -17.920 -25.507 0.461 1.00 29.05 554 PHE A N 1
ATOM 4513 C CA . PHE A 1 554 ? -18.808 -25.008 -0.600 1.00 29.05 554 PHE A CA 1
ATOM 4514 C C . PHE A 1 554 ? -19.255 -26.133 -1.541 1.00 29.05 554 PHE A C 1
ATOM 4516 O O . PHE A 1 554 ? -18.945 -26.150 -2.725 1.00 29.05 554 PHE A O 1
ATOM 4523 N N . SER A 1 555 ? -20.007 -27.094 -1.002 1.00 27.59 555 SER A N 1
ATOM 4524 C CA . SER A 1 555 ? -20.847 -27.992 -1.806 1.00 27.59 555 SER A CA 1
ATOM 4525 C C . SER A 1 555 ? -22.031 -28.515 -0.989 1.00 27.59 555 SER A C 1
ATOM 4527 O O . SER A 1 555 ? -22.171 -29.711 -0.761 1.00 27.59 555 SER A O 1
ATOM 4529 N N . SER A 1 556 ? -22.902 -27.613 -0.539 1.00 26.61 556 SER A N 1
ATOM 4530 C CA . SER A 1 556 ? -24.259 -27.975 -0.108 1.00 26.61 556 SER A CA 1
ATOM 4531 C C . SER A 1 556 ? -25.201 -26.772 -0.195 1.00 26.61 556 SER A C 1
ATOM 4533 O O . SER A 1 556 ? -25.752 -26.298 0.791 1.00 26.61 556 SER A O 1
ATOM 4535 N N . ARG A 1 557 ? -25.422 -26.268 -1.415 1.00 28.36 557 ARG A N 1
ATOM 4536 C CA . ARG A 1 557 ? -26.691 -25.591 -1.718 1.00 28.36 557 ARG A CA 1
ATOM 4537 C C . ARG A 1 557 ? -27.685 -26.659 -2.160 1.00 28.36 557 ARG A C 1
ATOM 4539 O O . ARG A 1 557 ? -27.775 -26.978 -3.340 1.00 28.36 557 ARG A O 1
ATOM 4546 N N . THR A 1 558 ? -28.399 -27.235 -1.202 1.00 25.09 558 THR A N 1
ATOM 4547 C CA . THR A 1 558 ? -29.718 -27.813 -1.465 1.00 25.09 558 THR A CA 1
ATOM 4548 C C . THR A 1 558 ? -30.682 -26.666 -1.793 1.00 25.09 558 THR A C 1
ATOM 4550 O O . THR A 1 558 ? -30.702 -25.671 -1.067 1.00 25.09 558 THR A O 1
ATOM 4553 N N . PRO A 1 559 ? -31.472 -26.754 -2.874 1.00 29.50 559 PRO A N 1
ATOM 4554 C CA . PRO A 1 559 ? -32.571 -25.831 -3.098 1.00 29.50 559 PRO A CA 1
ATOM 4555 C C . PRO A 1 559 ? -33.748 -26.288 -2.230 1.00 29.50 559 PRO A C 1
ATOM 4557 O O . PRO A 1 559 ? -34.337 -27.334 -2.496 1.00 29.50 559 PRO A O 1
ATOM 4560 N N . CYS A 1 560 ? -34.078 -25.537 -1.180 1.00 27.73 560 CYS A N 1
ATOM 4561 C CA . CYS A 1 560 ? -35.387 -25.677 -0.548 1.00 27.73 560 CYS A CA 1
ATOM 4562 C C . CYS A 1 560 ? -36.392 -24.776 -1.265 1.00 27.73 560 CYS A C 1
ATOM 4564 O O . CYS A 1 560 ? -36.113 -23.602 -1.520 1.00 27.73 560 CYS A O 1
ATOM 4566 N N . GLN A 1 561 ? -37.517 -25.407 -1.602 1.00 27.94 561 GLN A N 1
ATOM 4567 C CA . GLN A 1 561 ? -38.805 -24.803 -1.930 1.00 27.94 561 GLN A CA 1
ATOM 4568 C C . GLN A 1 561 ? -39.305 -23.882 -0.819 1.00 27.94 561 GLN A C 1
ATOM 4570 O O . GLN A 1 561 ? -38.926 -24.121 0.354 1.00 27.94 561 GLN A O 1
#

Foldseek 3Di:
DDDDDDDVPPPDDDDDDDDDDDDDDDDDDDDDDDDDDDDDDDDDDDDDDDDDDVVVVVVVVVVVVVVVVVVVVVVVVVVVVVVVVVVVVVVVVVVPPDDDDDPPPVVVVVVVVVVVVVVLVVLVVLVVVCVVVVVDDDDDDPDPPDDDDDDDPSVVVVVVVVVCLVPPPLVVLLVVLVVLLVLLVVLLVVLVVLLVLLVVCVVVVDDLDQPDDLVVVVVVVDPDDDDFAEEEEEEDEPPQPQLLQQVVLVLLAPDPQVRYAYEYQYAYPDPVSLVVNVVSQVVSVVVVHRYDYHYDPDCQLPPLVSQVVVCPDPCVVRGFKYAYAYSQKRFHNCLCSVFVSSCPPPVQAFKEAEAEDEPCCPVDPVSVVVCLVRCCCQSRVCQSCCVPVLADFQPRHRMMGGSVLCVVLPHRDSQFLRSRRLSRLSSVLVRRGYHYDHPGYMYGHDDPDPVVVVVVVCRQQVGLVSSCVVCVVVLVVGPDDPVSSCCCNPPVRPSPRPSVVVSVCCVPVPSVSVCVSNVSSDDDPCSVPVSVVVSSVSSVPSDDDDDPVPPPPPDDPDDDD

Sequence (561 aa):
MAPSLDFSEWWAREDRKGTPVVVTMENPNYSVLEIDDESEFIGSVIDKGRGRNAKQFTWVLLLKAHRAVGCVTWLATGLWALLSAVKKRLIFRQGVSVETDKPGKGRLLFGFLRAFLAVSLVALTLEVVAHWNGWHFHRPNLQIPETTVIWGWFHGGYQAWMSFRYNYIAALIRSLSSFCVLLFLIQSADRLVLCLGCFWIKFKKIKPQIEGDVLKFEDIEGAGYEYPMVLVQIPMCNEREVYEQSISAVCQLDWPKDRFLVQVLDDSDDESIQSLIRSEVSKWNQRGINIVYRHRVVRTGYKAGNLKSAMACDYVKAYEFVAIFDADFQPNPDFLKQTVPHFKGNPEIGLVQARWAYVNKDENLLTRLQNINLCFHFEVEQQVNGVFLNFFGFNGTAGVWRVKALEESGGWLERTTVEDMDIAVRAHLNGWKFIFLNDVKVLCEVPESYEAYRKQQHRWHSGPMHLFRLCLPAIIKSKISIWKKANLVLLFFLLRKLILPFYSFTLFCIILPLTMFVPEAELPLWVICYVPVLMSFLNILPPQNPSPSSFLTFSSRTPCQ

Organism: Acorus calamus (NCBI:txid4465)

Radius of gyration: 32.8 Å; chains: 1; bounding box: 80×89×108 Å

pLDDT: mean 77.86, std 23.75, range [24.14, 98.69]